Protein AF-A0A7C5U592-F1 (afdb_monomer_lite)

pLDDT: mean 90.45, std 8.36, range [52.03, 98.12]

Radius of gyration: 71.64 Å; chains: 1; bounding box: 137×53×194 Å

Secondary structure (DSSP, 8-state):
-HHHHHHHHHHHHHHHHHHHHHHHHHHHHHHHHHHHHHHHHHHHHHHHHHHHHHHHHHHHHHHHHHHHHHHHHHHHHHHHHHHHHHHHHHHHHHHHHHHHHHHHHHHHHTGGGGHHHHHHHHHHHHHHHHHHHHHHHHHHHHHHHHHHHHHHHHHHHHHHHHHHHHHHHHHHHHHHHHHHHHHHHHHHHHHHHHHHHHHHHHHHHHHHHHHHHHHHHHHHHHHHHHHHHHHHHHHHHHHHHHHHHHHHHHHHHHHHHHHHHHTT-----HHHHHHHHHHHHHHHHHHHHHHHHHHHTT-SS--S---GGGSTTHHHHTT----GGGHHHHHTTHHHHHHHHHHHHHHHHHHHTT-HHHHHHHHHHHHHHHHHHHHHHHHHHHHHHTT-

InterPro domains:
  IPR004089 Methyl-accepting chemotaxis protein (MCP) signalling domain [PF00015] (63-217)
  IPR004089 Methyl-accepting chemotaxis protein (MCP) signalling domain [PS50111] (1-216)
  IPR004089 Methyl-accepting chemotaxis protein (MCP) signalling domain [SM00283] (2-251)
  IPR004090 Chemotaxis methyl-accepting receptor [PR00260] (11-40)
  IPR004090 Chemotaxis methyl-accepting receptor [PR00260] (88-115)
  IPR004090 Chemotaxis methyl-accepting receptor [PR00260] (117-146)
  IPR025991 Chemoreceptor zinc-binding domain [PF13682] (284-347)

Sequence (388 aa):
MVETTSSSVQEVTATIEEIASATANITNTAQNVSAAVDTVTNDVKSSNDAIDTVKQSVKIALEESEVVVNYTNELKEKSAKIGDILKTITDIADQTNLLALNAAIEAARAGEAGRGFAVVADEIRKLAESTRISATQIGKILTELRDGVGSISERIEDFDKKIRGIEEAANGVSQKLQDILEEMAKLDSDASNLAAITQEQSASVEEISAAMSNISKQASEMGTVMEDSRRNSENIINEFKEITGILNEVAVLFKNLAKSISSEVSIYDAHEIEKIIDSAIAAHNSWVKAVEEAIAHKERVLRVVLDGAFCRFGSIYHFVRPPEHVAEKWKSLDEPHMNIHKLGRQINELLKEGNFERASQVLNEVRKLRDELVQRMMEIKNEVAKTK

Foldseek 3Di:
DLVVLLVVLVVVLVVLVVLLVVLVVLLVVLVVLLVVLVVLLVVLVVVLVVLVVLLVVLVVLVVVLVVLVVVLVVLLVVLVVVLVVLVVQLVVLVVQLVVLVVQLVVLVVVPPVSPVSNVVSVVSNVVSVVSNVVSVVVVVVSVVSNVVSVVSVVVSVVVNVVSVVSVVVSVVSNVVSVVSNVVSVVSNVVSVVSNVVSVVSNVVSVVVSVVSVVSNVVSVVVVVVVVVVVVVVVVVVVVVVVVVVVVVVVLVVLVVVLVVVLVPDQPDALVNLLVLLVVVLVQLVVQLVQLVVCLVVLPLARPDDLALCPRPNNSCLVSHDAPPVCRVLSVVLPPLSRVLSVLVVVLNNCSNVSNSVVSVVSSVVSVVSSVVSSVSSVVSSVVSVVVD

Organism: NCBI:txid2424

Structure (mmCIF, N/CA/C/O backbone):
data_AF-A0A7C5U592-F1
#
_entry.id   AF-A0A7C5U592-F1
#
loop_
_atom_site.group_PDB
_atom_site.id
_atom_site.type_symbol
_atom_site.label_atom_id
_atom_site.label_alt_id
_atom_site.label_comp_id
_atom_site.label_asym_id
_atom_site.label_entity_id
_atom_site.label_seq_id
_atom_site.pdbx_PDB_ins_code
_atom_site.Cartn_x
_atom_site.Cartn_y
_atom_site.Cartn_z
_atom_site.occupancy
_atom_site.B_iso_or_equiv
_atom_site.auth_seq_id
_atom_site.auth_comp_id
_atom_site.auth_asym_id
_atom_site.auth_atom_id
_atom_site.pdbx_PDB_model_num
ATOM 1 N N . MET A 1 1 ? -22.055 -14.631 47.195 1.00 71.38 1 MET A N 1
ATOM 2 C CA . MET A 1 1 ? -22.384 -13.424 46.401 1.00 71.38 1 MET A CA 1
ATOM 3 C C . MET A 1 1 ? -21.240 -12.426 46.421 1.00 71.38 1 MET A C 1
ATOM 5 O O . MET A 1 1 ? -20.655 -12.258 45.369 1.00 71.38 1 MET A O 1
ATOM 9 N N . VAL A 1 2 ? -20.857 -11.841 47.566 1.00 81.12 2 VAL A N 1
ATOM 10 C CA . VAL A 1 2 ? -19.753 -10.851 47.623 1.00 81.12 2 VAL A CA 1
ATOM 11 C C . VAL A 1 2 ? -18.421 -11.404 47.092 1.00 81.12 2 VAL A C 1
ATOM 13 O O . VAL A 1 2 ? -17.795 -10.760 46.258 1.00 81.12 2 VAL A O 1
ATOM 16 N N . GLU A 1 3 ? -18.025 -12.621 47.482 1.00 79.06 3 GLU A N 1
ATOM 17 C CA . GLU A 1 3 ? -16.818 -13.275 46.938 1.00 79.06 3 GLU A CA 1
ATOM 18 C C . GLU A 1 3 ? -16.887 -13.470 45.416 1.00 79.06 3 GLU A C 1
ATOM 20 O O . GLU A 1 3 ? -15.937 -13.157 44.709 1.00 79.06 3 GLU A O 1
ATOM 25 N N . THR A 1 4 ? -18.038 -13.916 44.905 1.00 84.81 4 THR A N 1
ATOM 26 C CA . THR A 1 4 ? -18.286 -14.105 43.467 1.00 84.81 4 THR A CA 1
ATOM 27 C C . THR A 1 4 ? -18.228 -12.785 42.692 1.00 84.81 4 THR A C 1
ATOM 29 O O . THR A 1 4 ? -17.716 -12.736 41.576 1.00 84.81 4 THR A O 1
ATOM 32 N N . THR A 1 5 ? -18.737 -11.696 43.272 1.00 86.56 5 THR A N 1
ATOM 33 C CA . THR A 1 5 ? -18.635 -10.357 42.679 1.00 86.56 5 THR A CA 1
ATOM 34 C C . THR A 1 5 ? -17.185 -9.881 42.664 1.00 86.56 5 THR A C 1
ATOM 36 O O . THR A 1 5 ? -16.733 -9.381 41.642 1.00 86.56 5 THR A O 1
ATOM 39 N N . SER A 1 6 ? -16.438 -10.091 43.752 1.00 86.62 6 SER A N 1
ATOM 40 C CA . SER A 1 6 ? -15.018 -9.725 43.839 1.00 86.62 6 SER A CA 1
ATOM 41 C C . SER A 1 6 ? -14.171 -10.445 42.783 1.00 86.62 6 SER A C 1
ATOM 43 O O . SER A 1 6 ? -13.414 -9.801 42.059 1.00 86.62 6 SER A O 1
ATOM 45 N N . SER A 1 7 ? -14.356 -11.761 42.619 1.00 89.12 7 SER A N 1
ATOM 46 C CA . SER A 1 7 ? -13.640 -12.524 41.590 1.00 89.12 7 SER A CA 1
ATOM 47 C C . SER A 1 7 ? -14.000 -12.065 40.175 1.00 89.12 7 SER A C 1
ATOM 49 O O . SER A 1 7 ? -13.116 -11.928 39.336 1.00 89.12 7 SER A O 1
ATOM 51 N N . SER A 1 8 ? -15.280 -11.762 39.923 1.00 92.00 8 SER A N 1
ATOM 52 C CA . SER A 1 8 ? -15.733 -11.255 38.618 1.00 92.00 8 SER A CA 1
ATOM 53 C C . SER A 1 8 ? -15.123 -9.885 38.301 1.00 92.00 8 SER A C 1
ATOM 55 O O . SER A 1 8 ? -14.723 -9.631 37.171 1.00 92.00 8 SER A O 1
ATOM 57 N N . VAL A 1 9 ? -15.006 -9.000 39.298 1.00 92.25 9 VAL A N 1
ATOM 58 C CA . VAL A 1 9 ? -14.354 -7.690 39.132 1.00 92.25 9 VAL A CA 1
ATOM 59 C C . VAL A 1 9 ? -12.870 -7.850 38.809 1.00 92.25 9 VAL A C 1
ATOM 61 O O . VAL A 1 9 ? -12.365 -7.143 37.939 1.00 92.25 9 VAL A O 1
ATOM 64 N N . GLN A 1 10 ? -12.170 -8.773 39.473 1.00 90.19 10 GLN A N 1
ATOM 65 C CA . GLN A 1 10 ? -10.759 -9.051 39.186 1.00 90.19 10 GLN A CA 1
ATOM 66 C C . GLN A 1 10 ? -10.560 -9.568 37.757 1.00 90.19 10 GLN A C 1
ATOM 68 O O . GLN A 1 10 ? -9.673 -9.083 37.058 1.00 90.19 10 GLN A O 1
ATOM 73 N N . GLU A 1 11 ? -11.408 -10.497 37.311 1.00 93.75 11 GLU A N 1
ATOM 74 C CA . GLU A 1 11 ? -11.377 -11.028 35.944 1.00 93.75 11 GLU A CA 1
ATOM 75 C C . GLU A 1 11 ? -11.609 -9.921 34.911 1.00 93.75 11 GLU A C 1
ATOM 77 O O . GLU A 1 11 ? -10.802 -9.744 34.000 1.00 93.75 11 GLU A O 1
ATOM 82 N N . VAL A 1 12 ? -12.649 -9.102 35.096 1.00 94.06 12 VAL A N 1
ATOM 83 C CA . VAL A 1 12 ? -12.923 -7.984 34.186 1.00 94.06 12 VAL A CA 1
ATOM 84 C C . VAL A 1 12 ? -11.777 -6.966 34.205 1.00 94.06 12 VAL A C 1
ATOM 86 O O . VAL A 1 12 ? -11.364 -6.506 33.147 1.00 94.06 12 VAL A O 1
ATOM 89 N N . THR A 1 13 ? -11.191 -6.663 35.365 1.00 92.69 13 THR A N 1
ATOM 90 C CA . THR A 1 13 ? -10.034 -5.751 35.459 1.00 92.69 13 THR A CA 1
ATOM 91 C C . THR A 1 13 ? -8.837 -6.264 34.658 1.00 92.69 13 THR A C 1
ATOM 93 O O . THR A 1 13 ? -8.239 -5.495 33.910 1.00 92.69 13 THR A O 1
ATOM 96 N N . ALA A 1 14 ? -8.536 -7.563 34.732 1.00 94.00 14 ALA A N 1
ATOM 97 C CA . ALA A 1 14 ? -7.474 -8.164 33.926 1.00 94.00 14 ALA A CA 1
ATOM 98 C C . ALA A 1 14 ? -7.761 -8.030 32.419 1.00 94.00 14 ALA A C 1
ATOM 100 O O . ALA A 1 14 ? -6.886 -7.624 31.656 1.00 94.00 14 ALA A O 1
ATOM 101 N N . THR A 1 15 ? -9.006 -8.270 31.986 1.00 95.56 15 THR A N 1
ATOM 102 C CA . THR A 1 15 ? -9.377 -8.074 30.571 1.00 95.56 15 THR A CA 1
ATOM 103 C C . THR A 1 15 ? -9.259 -6.613 30.123 1.00 95.56 15 THR A C 1
ATOM 105 O O . THR A 1 15 ? -8.871 -6.351 28.989 1.00 95.56 15 THR A O 1
ATOM 108 N N . ILE A 1 16 ? -9.535 -5.642 31.002 1.00 95.44 16 ILE A N 1
ATOM 109 C CA . ILE A 1 16 ? -9.365 -4.209 30.709 1.00 95.44 16 ILE A CA 1
ATOM 110 C C . ILE A 1 16 ? -7.887 -3.878 30.476 1.00 95.44 16 ILE A C 1
ATOM 112 O O . ILE A 1 16 ? -7.574 -3.155 29.531 1.00 95.44 16 ILE A O 1
ATOM 116 N N . GLU A 1 17 ? -6.976 -4.414 31.293 1.00 93.50 17 GLU A N 1
ATOM 117 C CA . GLU A 1 17 ? -5.528 -4.226 31.117 1.00 93.50 17 GLU A CA 1
ATOM 118 C C . GLU A 1 17 ? -5.031 -4.820 29.790 1.00 93.50 17 GLU A C 1
ATOM 120 O O . GLU A 1 17 ? -4.256 -4.181 29.069 1.00 93.50 17 GLU A O 1
ATOM 125 N N . GLU A 1 18 ? -5.521 -6.007 29.419 1.00 96.12 18 GLU A N 1
ATOM 126 C CA . GLU A 1 18 ? -5.221 -6.630 28.125 1.00 96.12 18 GLU A CA 1
ATOM 127 C C . GLU A 1 18 ? -5.730 -5.778 26.954 1.00 96.12 18 GLU A C 1
ATOM 129 O O . GLU A 1 18 ? -4.988 -5.534 25.996 1.00 96.12 18 GLU A O 1
ATOM 134 N N . ILE A 1 19 ? -6.962 -5.261 27.042 1.00 95.44 19 ILE A N 1
ATOM 135 C CA . ILE A 1 19 ? -7.540 -4.378 26.019 1.00 95.44 19 ILE A CA 1
ATOM 136 C C . ILE A 1 19 ? -6.747 -3.070 25.924 1.00 95.44 19 ILE A C 1
ATOM 138 O O . ILE A 1 19 ? -6.467 -2.616 24.813 1.00 95.44 19 ILE A O 1
ATOM 142 N N . ALA A 1 20 ? -6.340 -2.477 27.049 1.00 94.00 20 ALA A N 1
ATOM 143 C CA . ALA A 1 20 ? -5.515 -1.269 27.072 1.00 94.00 20 ALA A CA 1
ATOM 144 C C . ALA A 1 20 ? -4.175 -1.496 26.353 1.00 94.00 20 ALA A C 1
ATOM 146 O O . ALA A 1 20 ? -3.775 -0.705 25.495 1.00 94.00 20 ALA A O 1
ATOM 147 N N . SER A 1 21 ? -3.510 -2.619 26.646 1.00 95.12 21 SER A N 1
ATOM 148 C CA . SER A 1 21 ? -2.256 -3.003 25.991 1.00 95.12 21 SER A CA 1
ATOM 149 C C . SER A 1 21 ? -2.440 -3.223 24.485 1.00 95.12 21 SER A C 1
ATOM 151 O O . SER A 1 21 ? -1.675 -2.689 23.677 1.00 95.12 21 SER A O 1
ATOM 153 N N . ALA A 1 22 ? -3.493 -3.944 24.086 1.00 95.38 22 ALA A N 1
ATOM 154 C CA . ALA A 1 22 ? -3.836 -4.147 22.681 1.00 95.38 22 ALA A CA 1
ATOM 155 C C . ALA A 1 22 ? -4.091 -2.811 21.960 1.00 95.38 22 ALA A C 1
ATOM 157 O O . ALA A 1 22 ? -3.585 -2.597 20.861 1.00 95.38 22 ALA A O 1
ATOM 158 N N . THR A 1 23 ? -4.796 -1.881 22.604 1.00 95.06 23 THR A N 1
ATOM 159 C CA . THR A 1 23 ? -5.119 -0.556 22.050 1.00 95.06 23 THR A CA 1
ATOM 160 C C . THR A 1 23 ? -3.862 0.294 21.835 1.00 95.06 23 THR A C 1
ATOM 162 O O . THR A 1 23 ? -3.704 0.926 20.784 1.00 95.06 23 THR A O 1
ATOM 165 N N . ALA A 1 24 ? -2.911 0.249 22.774 1.00 92.69 24 ALA A N 1
ATOM 166 C CA . ALA A 1 24 ? -1.611 0.901 22.619 1.00 92.69 24 ALA A CA 1
ATOM 167 C C . ALA A 1 24 ? -0.800 0.305 21.452 1.00 92.69 24 ALA A C 1
ATOM 169 O O . ALA A 1 24 ? -0.218 1.042 20.652 1.00 92.69 24 ALA A O 1
ATOM 170 N N . ASN A 1 25 ? -0.810 -1.024 21.301 1.00 95.50 25 ASN A N 1
ATOM 171 C CA . ASN A 1 25 ? -0.137 -1.703 20.191 1.00 95.50 25 ASN A CA 1
ATOM 172 C C . ASN A 1 25 ? -0.750 -1.345 18.829 1.00 95.50 25 ASN A C 1
ATOM 174 O O . ASN A 1 25 ? -0.012 -1.105 17.869 1.00 95.50 25 ASN A O 1
ATOM 178 N N . ILE A 1 26 ? -2.082 -1.265 18.739 1.00 95.62 26 ILE A N 1
ATOM 179 C CA . ILE A 1 26 ? -2.779 -0.847 17.514 1.00 95.62 26 ILE A CA 1
ATOM 180 C C . ILE A 1 26 ? -2.412 0.600 17.165 1.00 95.62 26 ILE A C 1
ATOM 182 O O . ILE A 1 26 ? -2.097 0.880 16.012 1.00 95.62 26 ILE A O 1
ATOM 186 N N . THR A 1 27 ? -2.358 1.497 18.152 1.00 93.75 27 THR A N 1
ATOM 187 C CA . THR A 1 27 ? -1.966 2.903 17.940 1.00 93.75 27 THR A CA 1
ATOM 188 C C . THR A 1 27 ? -0.545 3.023 17.385 1.00 93.75 27 THR A C 1
ATOM 190 O O . THR A 1 27 ? -0.330 3.699 16.379 1.00 93.75 27 THR A O 1
ATOM 193 N N . ASN A 1 28 ? 0.421 2.311 17.975 1.00 94.38 28 ASN A N 1
ATOM 194 C CA . ASN A 1 28 ? 1.793 2.268 17.454 1.00 94.38 28 ASN A CA 1
ATOM 195 C C . ASN A 1 28 ? 1.846 1.688 16.032 1.00 94.38 28 ASN A C 1
ATOM 197 O O . ASN A 1 28 ? 2.595 2.165 15.183 1.00 94.38 28 ASN A O 1
ATOM 201 N N . THR A 1 29 ? 1.035 0.666 15.754 1.00 95.50 29 THR A N 1
ATOM 202 C CA . THR A 1 29 ? 0.954 0.062 14.418 1.00 95.50 29 THR A CA 1
ATOM 203 C C . THR A 1 29 ? 0.408 1.058 13.397 1.00 95.50 29 THR A C 1
ATOM 205 O O . THR A 1 29 ? 0.996 1.198 12.330 1.00 95.50 29 THR A O 1
ATOM 208 N N . ALA A 1 30 ? -0.652 1.798 13.730 1.00 95.12 30 ALA A N 1
ATOM 209 C CA . ALA A 1 30 ? -1.216 2.834 12.866 1.00 95.12 30 ALA A CA 1
ATOM 210 C C . ALA A 1 30 ? -0.186 3.931 12.538 1.00 95.12 30 ALA A C 1
ATOM 212 O O . ALA A 1 30 ? -0.043 4.322 11.381 1.00 95.12 30 ALA A O 1
ATOM 213 N N . GLN A 1 31 ? 0.595 4.369 13.532 1.00 94.25 31 GLN A N 1
ATOM 214 C CA . GLN A 1 31 ? 1.676 5.342 13.330 1.00 94.25 31 GLN A CA 1
ATOM 215 C C . GLN A 1 31 ? 2.779 4.807 12.408 1.00 94.25 31 GLN A C 1
ATOM 217 O O . GLN A 1 31 ? 3.225 5.511 11.504 1.00 94.25 31 GLN A O 1
ATOM 222 N N . ASN A 1 32 ? 3.188 3.549 12.596 1.00 96.38 32 ASN A N 1
ATOM 223 C CA . ASN A 1 32 ? 4.178 2.909 11.730 1.00 96.38 32 ASN A CA 1
ATOM 224 C C . ASN A 1 32 ? 3.672 2.763 10.288 1.00 96.38 32 ASN A C 1
ATOM 226 O O . ASN A 1 32 ? 4.449 2.942 9.353 1.00 96.38 32 ASN A O 1
ATOM 230 N N . VAL A 1 33 ? 2.382 2.461 10.101 1.00 96.75 33 VAL A N 1
ATOM 231 C CA . VAL A 1 33 ? 1.756 2.404 8.772 1.00 96.75 33 VAL A CA 1
ATOM 232 C C . VAL A 1 33 ? 1.792 3.776 8.104 1.00 96.75 33 VAL A C 1
ATOM 234 O O . VAL A 1 33 ? 2.239 3.859 6.966 1.00 96.75 33 VAL A O 1
ATOM 237 N N . SER A 1 34 ? 1.414 4.848 8.804 1.00 95.44 34 SER A N 1
ATOM 238 C CA . SER A 1 34 ? 1.455 6.209 8.245 1.00 95.44 34 SER A CA 1
ATOM 239 C C . SER A 1 34 ? 2.883 6.623 7.842 1.00 95.44 34 SER A C 1
ATOM 241 O O . SER A 1 34 ? 3.112 7.060 6.717 1.00 95.44 34 SER A O 1
ATOM 243 N N . ALA A 1 35 ? 3.890 6.338 8.677 1.00 96.25 35 ALA A N 1
ATOM 244 C CA . ALA A 1 35 ? 5.292 6.591 8.322 1.00 96.25 35 ALA A CA 1
ATOM 245 C C . ALA A 1 35 ? 5.778 5.764 7.109 1.00 96.25 35 ALA A C 1
ATOM 247 O O . ALA A 1 35 ? 6.585 6.231 6.296 1.00 96.25 35 ALA A O 1
ATOM 248 N N . ALA A 1 36 ? 5.299 4.523 6.971 1.00 97.38 36 ALA A N 1
ATOM 249 C CA . ALA A 1 36 ? 5.596 3.690 5.809 1.00 97.38 36 ALA A CA 1
ATOM 250 C C . ALA A 1 36 ? 4.932 4.241 4.537 1.00 97.38 36 ALA A C 1
ATOM 252 O O . ALA A 1 36 ? 5.574 4.268 3.487 1.00 97.38 36 ALA A O 1
ATOM 253 N N . VAL A 1 37 ? 3.693 4.733 4.636 1.00 98.00 37 VAL A N 1
ATOM 254 C CA . VAL A 1 37 ? 2.983 5.396 3.533 1.00 98.00 37 VAL A CA 1
ATOM 255 C C . VAL A 1 37 ? 3.751 6.627 3.045 1.00 98.00 37 VAL A C 1
ATOM 257 O O . VAL A 1 37 ? 3.965 6.768 1.838 1.00 98.00 37 VAL A O 1
ATOM 260 N N . ASP A 1 38 ? 4.246 7.470 3.952 1.00 96.56 38 ASP A N 1
ATOM 261 C CA . ASP A 1 38 ? 5.074 8.630 3.595 1.00 96.56 38 ASP A CA 1
ATOM 262 C C . ASP A 1 38 ? 6.351 8.220 2.849 1.00 96.56 38 ASP A C 1
ATOM 264 O O . ASP A 1 38 ? 6.747 8.845 1.860 1.00 96.56 38 ASP A O 1
ATOM 268 N N . THR A 1 39 ? 6.999 7.144 3.302 1.00 98.12 39 THR A N 1
ATOM 269 C CA . THR A 1 39 ? 8.214 6.616 2.665 1.00 98.12 39 THR A CA 1
ATOM 270 C C . THR A 1 39 ? 7.917 6.143 1.242 1.00 98.12 39 THR A C 1
ATOM 272 O O . THR A 1 39 ? 8.561 6.599 0.298 1.00 98.12 39 THR A O 1
ATOM 275 N N . VAL A 1 40 ? 6.888 5.308 1.066 1.00 98.12 40 VAL A N 1
ATOM 276 C CA . VAL A 1 40 ? 6.490 4.794 -0.255 1.00 98.12 40 VAL A CA 1
ATOM 277 C C . VAL A 1 40 ? 6.061 5.930 -1.184 1.00 98.12 40 VAL A C 1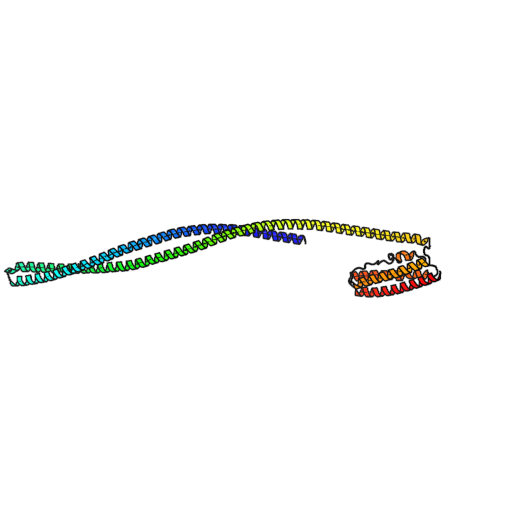
ATOM 279 O O . VAL A 1 40 ? 6.419 5.933 -2.359 1.00 98.12 40 VAL A O 1
ATOM 282 N N . THR A 1 41 ? 5.349 6.933 -0.672 1.00 97.88 41 THR A N 1
ATOM 283 C CA . THR A 1 41 ? 4.930 8.103 -1.460 1.00 97.88 41 THR A CA 1
ATOM 284 C C . THR A 1 41 ? 6.136 8.876 -2.004 1.00 97.88 41 THR A C 1
ATOM 286 O O . THR A 1 41 ? 6.154 9.270 -3.175 1.00 97.88 41 THR A O 1
ATOM 289 N N . ASN A 1 42 ? 7.180 9.051 -1.189 1.00 97.50 42 ASN A N 1
ATOM 290 C CA . ASN A 1 42 ? 8.429 9.675 -1.627 1.00 97.50 42 ASN A CA 1
ATOM 291 C C . ASN A 1 42 ? 9.189 8.812 -2.647 1.00 97.50 42 ASN A C 1
ATOM 293 O O . ASN A 1 42 ? 9.684 9.346 -3.645 1.00 97.50 42 ASN A O 1
ATOM 297 N N . ASP A 1 43 ? 9.233 7.494 -2.451 1.00 98.06 43 ASP A N 1
ATOM 298 C CA . ASP A 1 43 ? 9.868 6.562 -3.392 1.00 98.06 43 ASP A CA 1
ATOM 299 C C . ASP A 1 43 ? 9.160 6.556 -4.753 1.00 98.06 43 ASP A C 1
ATOM 301 O O . ASP A 1 43 ? 9.810 6.564 -5.805 1.00 98.06 43 ASP A O 1
ATOM 305 N N . VAL A 1 44 ? 7.825 6.611 -4.759 1.00 98.12 44 VAL A N 1
ATOM 306 C CA . VAL A 1 44 ? 7.035 6.726 -5.991 1.00 98.12 44 VAL A CA 1
ATOM 307 C C . VAL A 1 44 ? 7.322 8.047 -6.700 1.00 98.12 44 VAL A C 1
ATOM 309 O O . VAL A 1 44 ? 7.503 8.058 -7.919 1.00 98.12 44 VAL A O 1
ATOM 312 N N . LYS A 1 45 ? 7.432 9.157 -5.962 1.00 96.06 45 LYS A N 1
ATOM 313 C CA . LYS A 1 45 ? 7.815 10.449 -6.544 1.00 96.06 45 LYS A CA 1
ATOM 314 C C . LYS A 1 45 ? 9.189 10.376 -7.214 1.00 96.06 45 LYS A C 1
ATOM 316 O O . LYS A 1 45 ? 9.309 10.742 -8.379 1.00 96.06 45 LYS A O 1
ATOM 321 N N . SER A 1 46 ? 10.194 9.834 -6.523 1.00 97.50 46 SER A N 1
ATOM 322 C CA . SER A 1 46 ? 11.528 9.657 -7.111 1.00 97.50 46 SER A CA 1
ATOM 323 C C . SER A 1 46 ? 11.512 8.714 -8.318 1.00 97.50 46 SER A C 1
ATOM 325 O O . SER A 1 46 ? 12.290 8.895 -9.254 1.00 97.50 46 SER A O 1
ATOM 327 N N . SER A 1 47 ? 10.645 7.700 -8.303 1.00 97.94 47 SER A N 1
ATOM 328 C CA . SER A 1 47 ? 10.484 6.773 -9.424 1.00 97.94 47 SER A CA 1
ATOM 329 C C . SER A 1 47 ? 9.857 7.461 -10.637 1.00 97.94 47 SER A C 1
ATOM 331 O O . SER A 1 47 ? 10.291 7.220 -11.761 1.00 97.94 47 SER A O 1
ATOM 333 N N . ASN A 1 48 ? 8.888 8.356 -10.427 1.00 96.75 48 ASN A N 1
ATOM 334 C CA . ASN A 1 48 ? 8.315 9.171 -11.498 1.00 96.75 48 ASN A CA 1
ATOM 335 C C . ASN A 1 48 ? 9.360 10.106 -12.123 1.00 96.75 48 ASN A C 1
ATOM 337 O O . ASN A 1 48 ? 9.476 10.123 -13.346 1.00 96.75 48 ASN A O 1
ATOM 341 N N . ASP A 1 49 ? 10.189 10.780 -11.319 1.00 97.06 49 ASP A N 1
ATOM 342 C CA . ASP A 1 49 ? 11.278 11.631 -11.831 1.00 97.06 49 ASP A CA 1
ATOM 343 C C . ASP A 1 49 ? 12.272 10.824 -12.700 1.00 97.06 49 ASP A C 1
ATOM 345 O O . ASP A 1 49 ? 12.730 11.269 -13.762 1.00 97.06 49 ASP A O 1
ATOM 349 N N . ALA A 1 50 ? 12.585 9.591 -12.283 1.00 97.75 50 ALA A N 1
ATOM 350 C CA . ALA A 1 50 ? 13.429 8.682 -13.056 1.00 97.75 50 ALA A CA 1
ATOM 351 C C . ALA A 1 50 ? 12.759 8.249 -14.374 1.00 97.75 50 ALA A C 1
ATOM 353 O O . ALA A 1 50 ? 13.416 8.208 -15.417 1.00 97.75 50 ALA A O 1
ATOM 354 N N . ILE A 1 51 ? 11.455 7.965 -14.357 1.00 97.88 51 ILE A N 1
ATOM 355 C CA . ILE A 1 51 ? 10.693 7.608 -15.561 1.00 97.88 51 ILE A CA 1
ATOM 356 C C . ILE A 1 51 ? 10.588 8.786 -16.534 1.00 97.88 51 ILE A C 1
ATOM 358 O O . ILE A 1 51 ? 10.732 8.584 -17.741 1.00 97.88 51 ILE A O 1
ATOM 362 N N . ASP A 1 52 ? 10.420 10.011 -16.047 1.00 96.56 52 ASP A N 1
ATOM 363 C CA . ASP A 1 52 ? 10.423 11.203 -16.898 1.00 96.56 52 ASP A CA 1
ATOM 364 C C . ASP A 1 52 ? 11.785 11.405 -17.576 1.00 96.56 52 ASP A C 1
ATOM 366 O O . ASP A 1 52 ? 11.853 11.702 -18.772 1.00 96.56 52 ASP A O 1
ATOM 370 N N . THR A 1 53 ? 12.877 11.114 -16.863 1.00 97.88 53 THR A N 1
ATOM 371 C CA . THR A 1 53 ? 14.232 11.096 -17.442 1.00 97.88 53 THR A CA 1
ATOM 372 C C . THR A 1 53 ? 14.365 10.040 -18.550 1.00 97.88 53 THR A C 1
ATOM 374 O O . THR A 1 53 ? 14.966 10.299 -19.600 1.00 97.88 53 THR A O 1
ATOM 377 N N . VAL A 1 54 ? 13.773 8.854 -18.364 1.00 97.88 54 VAL A N 1
ATOM 378 C CA . VAL A 1 54 ? 13.730 7.805 -19.399 1.00 97.88 54 VAL A CA 1
ATOM 379 C C . VAL A 1 54 ? 12.933 8.273 -20.616 1.00 97.88 54 VAL A C 1
ATOM 381 O O . VAL A 1 54 ? 13.423 8.148 -21.737 1.00 97.88 54 VAL A O 1
ATOM 384 N N . LYS A 1 55 ? 11.750 8.867 -20.423 1.00 96.31 55 LYS A N 1
ATOM 385 C CA . LYS A 1 55 ? 10.923 9.401 -21.521 1.00 96.31 55 LYS A CA 1
ATOM 386 C C . LYS A 1 55 ? 11.653 10.489 -22.306 1.00 96.31 55 LYS A C 1
ATOM 388 O O . LYS A 1 55 ? 11.607 10.500 -23.535 1.00 96.31 55 LYS A O 1
ATOM 393 N N . GLN A 1 56 ? 12.381 11.368 -21.619 1.00 97.56 56 GLN A N 1
ATOM 394 C CA . GLN A 1 56 ? 13.214 12.372 -22.278 1.00 97.56 56 GLN A CA 1
ATOM 395 C C . GLN A 1 56 ? 14.343 11.730 -23.097 1.00 97.56 56 GLN A C 1
ATOM 397 O O . GLN A 1 56 ? 14.587 12.141 -24.229 1.00 97.56 56 GLN A O 1
ATOM 402 N N . SER A 1 57 ? 14.996 10.699 -22.559 1.00 97.62 57 SER A N 1
ATOM 403 C CA . SER A 1 57 ? 16.062 9.971 -23.263 1.00 97.62 57 SER A CA 1
ATOM 404 C C . SER A 1 57 ? 15.537 9.247 -24.507 1.00 97.62 57 SER A C 1
ATOM 406 O O . SER A 1 57 ? 16.171 9.283 -25.557 1.00 97.62 57 SER A O 1
ATOM 408 N N . VAL A 1 58 ? 14.348 8.644 -24.413 1.00 97.81 58 VAL A N 1
ATOM 409 C CA . VAL A 1 58 ? 13.626 8.036 -25.544 1.00 97.81 58 VAL A CA 1
ATOM 410 C C . VAL A 1 58 ? 13.353 9.070 -26.633 1.00 97.81 58 VAL A C 1
ATOM 412 O O . VAL A 1 58 ? 13.630 8.813 -27.802 1.00 97.81 58 VAL A O 1
ATOM 415 N N . LYS A 1 59 ? 12.858 10.254 -26.257 1.00 96.75 59 LYS A N 1
ATOM 416 C CA . LYS A 1 59 ? 12.599 11.338 -27.209 1.00 96.75 59 LYS A CA 1
ATOM 417 C C . LYS A 1 59 ? 13.872 11.751 -27.953 1.00 96.75 59 LYS A C 1
ATOM 419 O O . LYS A 1 59 ? 13.850 11.825 -29.176 1.00 96.75 59 LYS A O 1
ATOM 424 N N . ILE A 1 60 ? 14.972 11.964 -27.228 1.00 97.69 60 ILE A N 1
ATOM 425 C CA . ILE A 1 60 ? 16.270 12.318 -27.825 1.00 97.69 60 ILE A CA 1
ATOM 426 C C . ILE A 1 60 ? 16.748 11.209 -28.773 1.00 97.69 60 ILE A C 1
ATOM 428 O O . ILE A 1 60 ? 17.164 11.497 -29.889 1.00 97.69 60 ILE A O 1
ATOM 432 N N . ALA A 1 61 ? 16.634 9.940 -28.372 1.00 97.44 61 ALA A N 1
ATOM 433 C CA . ALA A 1 61 ? 17.036 8.810 -29.207 1.00 97.44 61 ALA A CA 1
ATOM 434 C C . ALA A 1 61 ? 16.244 8.729 -30.526 1.00 97.44 61 ALA A C 1
ATOM 436 O O . ALA A 1 61 ? 16.820 8.412 -31.566 1.00 97.44 61 ALA A O 1
ATOM 437 N N . LEU A 1 62 ? 14.942 9.035 -30.503 1.00 95.69 62 LEU A N 1
ATOM 438 C CA . LEU A 1 62 ? 14.115 9.096 -31.715 1.00 95.69 62 LEU A CA 1
ATOM 439 C C . LEU A 1 62 ? 14.510 10.272 -32.622 1.00 95.69 62 LEU A C 1
ATOM 441 O O . LEU A 1 62 ? 14.585 10.100 -33.837 1.00 95.69 62 LEU A O 1
ATOM 445 N N . GLU A 1 63 ? 14.804 11.442 -32.047 1.00 96.31 63 GLU A N 1
ATOM 446 C CA . GLU A 1 63 ? 15.299 12.606 -32.799 1.00 96.31 63 GLU A CA 1
ATOM 447 C C . GLU A 1 63 ? 16.661 12.310 -33.458 1.00 96.31 63 GLU A C 1
ATOM 449 O O . GLU A 1 63 ? 16.872 12.618 -34.632 1.00 96.31 63 GLU A O 1
ATOM 454 N N . GLU A 1 64 ? 17.582 11.655 -32.743 1.00 96.00 64 GLU A N 1
ATOM 455 C CA . GLU A 1 64 ? 18.871 11.226 -33.300 1.00 96.00 64 GLU A CA 1
ATOM 456 C C . GLU A 1 64 ? 18.699 10.180 -34.407 1.00 96.00 64 GLU A C 1
ATOM 458 O O . GLU A 1 64 ? 19.362 10.262 -35.443 1.00 96.00 64 GLU A O 1
ATOM 463 N N . SER A 1 65 ? 17.780 9.230 -34.227 1.00 95.75 65 SER A N 1
ATOM 464 C CA . SER A 1 65 ? 17.448 8.228 -35.241 1.00 95.75 65 SER A CA 1
ATOM 465 C C . SER A 1 65 ? 16.992 8.875 -36.552 1.00 95.75 65 SER A C 1
ATOM 467 O O . SER A 1 65 ? 17.524 8.560 -37.621 1.00 95.75 65 SER A O 1
ATOM 469 N N . GLU A 1 66 ? 16.100 9.869 -36.477 1.00 95.50 66 GLU A N 1
ATOM 470 C CA . GLU A 1 66 ? 15.623 10.628 -37.640 1.00 95.50 66 GLU A CA 1
ATOM 471 C C . GLU A 1 66 ? 16.776 11.324 -38.385 1.00 95.50 66 GLU A C 1
ATOM 473 O O . GLU A 1 66 ? 16.844 11.308 -39.620 1.00 95.50 66 GLU A O 1
ATOM 478 N N . VAL A 1 67 ? 17.740 11.883 -37.648 1.00 96.62 67 VAL A N 1
ATOM 479 C CA . VAL A 1 67 ? 18.948 12.480 -38.235 1.00 96.62 67 VAL A CA 1
ATOM 480 C C . VAL A 1 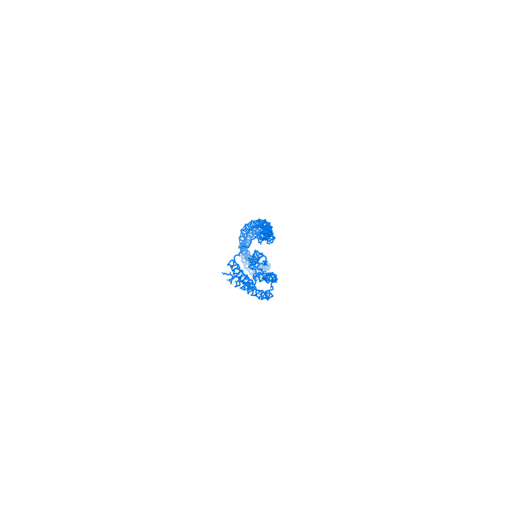67 ? 19.768 11.433 -38.997 1.00 96.62 67 VAL A C 1
ATOM 482 O O . VAL A 1 67 ? 20.203 11.696 -40.124 1.00 96.62 67 VAL A O 1
ATOM 485 N N . VAL A 1 68 ? 19.954 10.231 -38.442 1.00 95.69 68 VAL A N 1
ATOM 486 C CA . VAL A 1 68 ? 20.690 9.151 -39.123 1.00 95.69 68 VAL A CA 1
ATOM 487 C C . VAL A 1 68 ? 19.943 8.668 -40.371 1.00 95.69 68 VAL A C 1
ATOM 489 O O . VAL A 1 68 ? 20.581 8.444 -41.407 1.00 95.69 68 VAL A O 1
ATOM 492 N N . VAL A 1 69 ? 18.609 8.566 -40.331 1.00 95.56 69 VAL A N 1
ATOM 493 C CA . VAL A 1 69 ? 17.786 8.248 -41.515 1.00 95.56 69 VAL A CA 1
ATOM 494 C C . VAL A 1 69 ? 18.044 9.255 -42.636 1.00 95.56 69 VAL A C 1
ATOM 496 O O . VAL A 1 69 ? 18.291 8.859 -43.779 1.00 95.56 69 VAL A O 1
ATOM 499 N N . ASN A 1 70 ? 18.061 10.551 -42.317 1.00 95.94 70 ASN A N 1
ATOM 500 C CA . ASN A 1 70 ? 18.306 11.609 -43.298 1.00 95.94 70 ASN A CA 1
ATOM 501 C C . ASN A 1 70 ? 19.696 11.495 -43.944 1.00 95.94 70 ASN A C 1
ATOM 503 O O . ASN A 1 70 ? 19.801 11.515 -45.174 1.00 95.94 70 ASN A O 1
ATOM 507 N N . TYR A 1 71 ? 20.753 11.280 -43.153 1.00 95.44 71 TYR A N 1
ATOM 508 C CA . TYR A 1 71 ? 22.103 11.061 -43.692 1.00 95.44 71 TYR A CA 1
ATOM 509 C C . TYR A 1 71 ? 22.201 9.798 -44.553 1.00 95.44 71 TYR A C 1
ATOM 511 O O . TYR A 1 71 ? 22.867 9.793 -45.591 1.00 95.44 71 TYR A O 1
ATOM 519 N N . THR A 1 72 ? 21.519 8.727 -44.148 1.00 95.00 72 THR A N 1
ATOM 520 C CA . THR A 1 72 ? 21.498 7.454 -44.882 1.00 95.00 72 THR A CA 1
ATOM 521 C C . THR A 1 72 ? 20.815 7.625 -46.243 1.00 95.00 72 THR A C 1
ATOM 523 O O . THR A 1 72 ? 21.326 7.152 -47.263 1.00 95.00 72 THR A O 1
ATOM 526 N N . ASN A 1 73 ? 19.715 8.382 -46.291 1.00 94.19 73 ASN A N 1
ATOM 527 C CA . ASN A 1 73 ? 19.027 8.741 -47.533 1.00 94.19 73 ASN A CA 1
ATOM 528 C C . ASN A 1 73 ? 19.896 9.615 -48.450 1.00 94.19 73 ASN A C 1
ATOM 530 O O . ASN A 1 73 ? 19.983 9.346 -49.651 1.00 94.19 73 ASN A O 1
ATOM 534 N N . GLU A 1 74 ? 20.597 10.610 -47.900 1.00 95.88 74 GLU A N 1
ATOM 535 C CA . GLU A 1 74 ? 21.520 11.449 -48.673 1.00 95.88 74 GLU A CA 1
ATOM 536 C C . GLU A 1 74 ? 22.674 10.620 -49.263 1.00 95.88 74 GLU A C 1
ATOM 538 O O . GLU A 1 74 ? 23.026 10.764 -50.440 1.00 95.88 74 GLU A O 1
ATOM 543 N N . LEU A 1 75 ? 23.249 9.704 -48.476 1.00 94.94 75 LEU A N 1
ATOM 544 C CA . LEU A 1 75 ? 24.317 8.818 -48.938 1.00 94.94 75 LEU A CA 1
ATOM 545 C C . LEU A 1 75 ? 23.825 7.870 -50.038 1.00 94.94 75 LEU A C 1
ATOM 547 O O . LEU A 1 75 ? 24.540 7.651 -51.022 1.00 94.94 75 LEU A O 1
ATOM 551 N N . LYS A 1 76 ? 22.595 7.358 -49.924 1.00 93.62 76 LYS A N 1
ATOM 552 C CA . LYS A 1 76 ? 21.946 6.553 -50.967 1.00 93.62 76 LYS A CA 1
ATOM 553 C C . LYS A 1 76 ? 21.820 7.333 -52.278 1.00 93.62 76 LYS A C 1
ATOM 555 O O . LYS A 1 76 ? 22.189 6.811 -53.331 1.00 93.62 76 LYS A O 1
ATOM 560 N N . GLU A 1 77 ? 21.374 8.588 -52.223 1.00 95.06 77 GLU A N 1
ATOM 561 C CA . GLU A 1 77 ? 21.243 9.453 -53.404 1.00 95.06 77 GLU A CA 1
ATOM 562 C C . GLU A 1 77 ? 22.606 9.775 -54.038 1.00 95.06 77 GLU A C 1
ATOM 564 O O . GLU A 1 77 ? 22.784 9.642 -55.253 1.00 95.06 77 GLU A O 1
ATOM 569 N N . LYS A 1 78 ? 23.609 10.141 -53.230 1.00 94.88 78 LYS A N 1
ATOM 570 C CA . LYS A 1 78 ? 24.977 10.393 -53.719 1.00 94.88 78 LYS A CA 1
ATOM 571 C C . LYS A 1 78 ? 25.577 9.149 -54.370 1.00 94.88 78 LYS A C 1
ATOM 573 O O . LYS A 1 78 ? 26.177 9.239 -55.440 1.00 94.88 78 LYS A O 1
ATOM 578 N N . SER A 1 79 ? 25.354 7.982 -53.774 1.00 94.56 79 SER A N 1
ATOM 579 C CA . SER A 1 79 ? 25.816 6.700 -54.313 1.00 94.56 79 SER A CA 1
ATOM 580 C C . SER A 1 79 ? 25.102 6.325 -55.611 1.00 94.56 79 SER A C 1
ATOM 582 O O . SER A 1 79 ? 25.701 5.694 -56.484 1.00 94.56 79 SER A O 1
ATOM 584 N N . ALA A 1 80 ? 23.833 6.711 -55.780 1.00 92.56 80 ALA A N 1
ATOM 585 C CA . ALA A 1 80 ? 23.125 6.587 -57.053 1.00 92.56 80 ALA A CA 1
ATOM 586 C C . ALA A 1 80 ? 23.827 7.410 -58.146 1.00 92.56 80 ALA A C 1
ATOM 588 O O . ALA A 1 80 ? 24.271 6.838 -59.142 1.00 92.56 80 ALA A O 1
ATOM 589 N N . LYS A 1 81 ? 24.061 8.703 -57.880 1.00 95.31 81 LYS A N 1
ATOM 590 C CA . LYS A 1 81 ? 24.722 9.639 -58.810 1.00 95.31 81 LYS A CA 1
ATOM 591 C C . LYS A 1 81 ? 26.138 9.204 -59.200 1.00 95.31 81 LYS A C 1
ATOM 593 O O . LYS A 1 81 ? 26.500 9.287 -60.370 1.00 95.31 81 LYS A O 1
ATOM 598 N N . ILE A 1 82 ? 26.940 8.703 -58.254 1.00 94.94 82 ILE A N 1
ATOM 599 C CA . ILE A 1 82 ? 28.283 8.167 -58.558 1.00 94.94 82 ILE A CA 1
ATOM 600 C C . ILE A 1 82 ? 28.185 6.964 -59.507 1.00 94.94 82 ILE A C 1
ATOM 602 O O . ILE A 1 82 ? 29.015 6.820 -60.403 1.00 94.94 82 ILE A O 1
ATOM 606 N N . GLY A 1 83 ? 27.157 6.126 -59.350 1.00 94.62 83 GLY A N 1
ATOM 607 C CA . GLY A 1 83 ? 26.909 4.999 -60.249 1.00 94.62 83 GLY A CA 1
ATOM 608 C C . GLY A 1 83 ? 26.640 5.442 -61.686 1.00 94.62 83 GLY A C 1
ATOM 609 O O . GLY A 1 83 ? 27.205 4.867 -62.616 1.00 94.62 83 GLY A O 1
ATOM 610 N N . ASP A 1 84 ? 25.851 6.502 -61.868 1.00 95.00 84 ASP A N 1
ATOM 611 C CA . ASP A 1 84 ? 25.566 7.074 -63.192 1.00 95.00 84 ASP A CA 1
ATOM 612 C C . ASP A 1 84 ? 26.829 7.667 -63.844 1.00 95.00 84 ASP A C 1
ATOM 614 O O . ASP A 1 84 ? 27.074 7.495 -65.044 1.00 95.00 84 ASP A O 1
ATOM 618 N N . ILE A 1 85 ? 27.687 8.309 -63.042 1.00 95.38 85 ILE A N 1
ATOM 619 C CA . ILE A 1 85 ? 28.988 8.823 -63.496 1.00 95.38 85 ILE A CA 1
ATOM 620 C C . ILE A 1 85 ? 29.909 7.670 -63.913 1.00 95.38 85 ILE A C 1
ATOM 622 O O . ILE A 1 85 ? 30.518 7.733 -64.979 1.00 95.38 85 ILE A O 1
ATOM 626 N N . LEU A 1 86 ? 29.995 6.596 -63.122 1.00 95.56 86 LEU A N 1
ATOM 627 C CA . LEU A 1 86 ? 30.818 5.425 -63.451 1.00 95.56 86 LEU A CA 1
ATOM 628 C C . LEU A 1 86 ? 30.371 4.738 -64.737 1.00 95.56 86 LEU A C 1
ATOM 630 O O . LEU A 1 86 ? 31.218 4.306 -65.521 1.00 95.56 86 LEU A O 1
ATOM 634 N N . LYS A 1 87 ? 29.058 4.670 -64.978 1.00 94.12 87 LYS A N 1
ATOM 635 C CA . LYS A 1 87 ? 28.516 4.178 -66.245 1.00 94.12 87 LYS A CA 1
ATOM 636 C C . LYS A 1 87 ? 29.015 5.031 -67.412 1.00 94.12 87 LYS A C 1
ATOM 638 O O . LYS A 1 87 ? 29.577 4.493 -68.357 1.00 94.12 87 LYS A O 1
ATOM 643 N N . THR A 1 88 ? 28.928 6.354 -67.282 1.00 96.56 88 THR A N 1
ATOM 644 C CA . THR A 1 88 ? 29.431 7.296 -68.294 1.00 96.56 88 THR A CA 1
ATOM 645 C C . THR A 1 88 ? 30.938 7.133 -68.538 1.00 96.56 88 THR A C 1
ATOM 647 O O . THR A 1 88 ? 31.381 7.122 -69.682 1.00 96.56 88 THR A O 1
ATOM 650 N N . ILE A 1 89 ? 31.742 6.965 -67.481 1.00 95.25 89 ILE A N 1
ATOM 651 C CA . ILE A 1 89 ? 33.193 6.726 -67.597 1.00 95.25 89 ILE A CA 1
ATOM 652 C C . ILE A 1 89 ? 33.478 5.413 -68.333 1.00 95.25 89 ILE A C 1
ATOM 654 O O . ILE A 1 89 ? 34.371 5.368 -69.176 1.00 95.25 89 ILE A O 1
ATOM 658 N N . THR A 1 90 ? 32.721 4.360 -68.024 1.00 94.69 90 THR A N 1
ATOM 659 C CA . THR A 1 90 ? 32.849 3.053 -68.683 1.00 94.69 90 THR A CA 1
ATOM 660 C C . THR A 1 90 ? 32.527 3.173 -70.172 1.00 94.69 90 THR A C 1
ATOM 662 O O . THR A 1 90 ? 33.326 2.737 -70.997 1.00 94.69 90 THR A O 1
ATOM 665 N N . ASP A 1 91 ? 31.438 3.868 -70.517 1.00 95.44 91 ASP A N 1
ATOM 666 C CA . ASP A 1 91 ? 31.045 4.125 -71.906 1.00 95.44 91 ASP A CA 1
ATOM 667 C C . ASP A 1 91 ? 32.127 4.927 -72.664 1.00 95.44 91 ASP A C 1
ATOM 669 O O . ASP A 1 91 ? 32.471 4.595 -73.800 1.00 95.44 91 ASP A O 1
ATOM 673 N N . ILE A 1 92 ? 32.722 5.951 -72.033 1.00 95.56 92 ILE A N 1
ATOM 674 C CA . ILE A 1 92 ? 33.830 6.736 -72.612 1.00 95.56 92 ILE A CA 1
ATOM 675 C C . ILE A 1 92 ? 35.080 5.868 -72.807 1.00 95.56 92 ILE A C 1
ATOM 677 O O . ILE A 1 92 ? 35.746 5.976 -73.840 1.00 95.56 92 ILE A O 1
ATOM 681 N N . ALA A 1 93 ? 35.419 5.017 -71.836 1.00 95.56 93 ALA A N 1
ATOM 682 C CA . ALA A 1 93 ? 36.563 4.115 -71.931 1.00 95.56 93 ALA A CA 1
ATOM 683 C C . ALA A 1 93 ? 36.380 3.113 -73.082 1.00 95.56 93 ALA A C 1
ATOM 685 O O . ALA A 1 93 ? 37.291 2.947 -73.894 1.00 95.56 93 ALA A O 1
ATOM 686 N N . ASP A 1 94 ? 35.191 2.525 -73.226 1.00 94.19 94 ASP A N 1
ATOM 687 C CA . ASP A 1 94 ? 34.872 1.611 -74.327 1.00 94.19 94 ASP A CA 1
ATOM 688 C C . ASP A 1 94 ? 34.926 2.318 -75.693 1.00 94.19 94 ASP A C 1
ATOM 690 O O . ASP A 1 94 ? 35.527 1.799 -76.640 1.00 94.19 94 ASP A O 1
ATOM 694 N N . GLN A 1 95 ? 34.391 3.541 -75.797 1.00 96.06 95 GLN A N 1
ATOM 695 C CA . GLN A 1 95 ? 34.502 4.361 -77.012 1.00 96.06 95 GLN A CA 1
ATOM 696 C C . GLN A 1 95 ? 35.957 4.712 -77.345 1.00 96.06 95 GLN A C 1
ATOM 698 O O . GLN A 1 95 ? 36.372 4.609 -78.500 1.00 96.06 95 GLN A O 1
ATOM 703 N N . THR A 1 96 ? 36.751 5.090 -76.342 1.00 96.06 96 THR A N 1
ATOM 704 C CA . THR A 1 96 ? 38.173 5.429 -76.513 1.00 96.06 96 THR A CA 1
ATOM 705 C C . THR A 1 96 ? 38.971 4.209 -76.963 1.00 96.06 96 THR A C 1
ATOM 707 O O . THR A 1 96 ? 39.800 4.315 -77.865 1.00 96.06 96 THR A O 1
ATOM 710 N N . ASN A 1 97 ? 38.683 3.035 -76.398 1.00 94.12 97 ASN A N 1
ATOM 711 C CA . ASN A 1 97 ? 39.289 1.769 -76.798 1.00 94.12 97 ASN A CA 1
ATOM 712 C C . ASN A 1 97 ? 38.963 1.423 -78.262 1.00 94.12 97 ASN A C 1
ATOM 714 O O . ASN A 1 97 ? 39.858 1.039 -79.017 1.00 94.12 97 ASN A O 1
ATOM 718 N N . LEU A 1 98 ? 37.711 1.620 -78.694 1.00 95.19 98 LEU A N 1
ATOM 719 C CA . LEU A 1 98 ? 37.301 1.430 -80.091 1.00 95.19 98 LEU A CA 1
ATOM 720 C C . LEU A 1 98 ? 37.976 2.429 -81.043 1.00 95.19 98 LEU A C 1
ATOM 722 O O . LEU A 1 98 ? 38.439 2.041 -82.117 1.00 95.19 98 LEU A O 1
ATOM 726 N N . LEU A 1 99 ? 38.078 3.703 -80.654 1.00 94.56 99 LEU A N 1
ATOM 727 C CA . LEU A 1 99 ? 38.779 4.728 -81.435 1.00 94.56 99 LEU A CA 1
ATOM 728 C C . LEU A 1 99 ? 40.273 4.411 -81.574 1.00 94.56 99 LEU A C 1
ATOM 730 O O . LEU A 1 99 ? 40.819 4.490 -82.674 1.00 94.56 99 LEU A O 1
ATOM 734 N N . ALA A 1 100 ? 40.920 4.007 -80.480 1.00 94.94 100 ALA A N 1
ATOM 735 C CA . ALA A 1 100 ? 42.323 3.611 -80.461 1.00 94.94 100 ALA A CA 1
ATOM 736 C C . ALA A 1 100 ? 42.580 2.369 -81.325 1.00 94.94 100 ALA A C 1
ATOM 738 O O . ALA A 1 100 ? 43.564 2.320 -82.060 1.00 94.94 100 ALA A O 1
ATOM 739 N N . LEU A 1 101 ? 41.666 1.395 -81.303 1.00 92.50 101 LEU A N 1
ATOM 740 C CA . LEU A 1 101 ? 41.724 0.223 -82.174 1.00 92.50 101 LEU A CA 1
ATOM 741 C C . LEU A 1 101 ? 41.648 0.618 -83.655 1.00 92.50 101 LEU A C 1
ATOM 743 O O . LEU A 1 101 ? 42.478 0.177 -84.449 1.00 92.50 101 LEU A O 1
ATOM 747 N N . ASN A 1 102 ? 40.702 1.486 -84.020 1.00 92.81 102 ASN A N 1
ATOM 748 C CA . ASN A 1 102 ? 40.578 1.986 -85.392 1.00 92.81 102 ASN A CA 1
ATOM 749 C C . ASN A 1 102 ? 41.837 2.751 -85.834 1.00 92.81 102 ASN A C 1
ATOM 751 O O . ASN A 1 102 ? 42.319 2.553 -86.948 1.00 92.81 102 ASN A O 1
ATOM 755 N N . ALA A 1 103 ? 42.417 3.568 -84.949 1.00 92.25 103 ALA A N 1
ATOM 756 C CA . ALA A 1 103 ? 43.667 4.278 -85.215 1.00 92.25 103 ALA A CA 1
ATOM 757 C C . ALA A 1 103 ? 44.862 3.323 -85.382 1.00 92.25 103 ALA A C 1
ATOM 759 O O . ALA A 1 103 ? 45.686 3.529 -86.271 1.00 92.25 103 ALA A O 1
ATOM 760 N N . ALA A 1 104 ? 44.947 2.257 -84.579 1.00 91.44 104 ALA A N 1
ATOM 761 C CA . ALA A 1 104 ? 45.986 1.236 -84.708 1.00 91.44 104 ALA A CA 1
ATOM 762 C C . ALA A 1 104 ? 45.881 0.477 -86.043 1.00 91.44 104 ALA A C 1
ATOM 764 O O . ALA A 1 104 ? 46.903 0.213 -86.680 1.00 91.44 104 ALA A O 1
ATOM 765 N N . ILE A 1 105 ? 44.656 0.177 -86.495 1.00 89.50 105 ILE A N 1
ATOM 766 C CA . ILE A 1 105 ? 44.393 -0.442 -87.805 1.00 89.50 105 ILE A CA 1
ATOM 767 C C . ILE A 1 105 ? 44.862 0.479 -88.939 1.00 89.50 105 ILE A C 1
ATOM 769 O O . ILE A 1 105 ? 45.582 0.032 -89.833 1.00 89.50 105 ILE A O 1
ATOM 773 N N . GLU A 1 106 ? 44.509 1.766 -88.897 1.00 92.19 106 GLU A N 1
ATOM 774 C CA . GLU A 1 106 ? 44.890 2.715 -89.951 1.00 92.19 106 GLU A CA 1
ATOM 775 C C . GLU A 1 106 ? 46.404 3.002 -89.947 1.00 92.19 106 GLU A C 1
ATOM 777 O O . GLU A 1 106 ? 47.034 3.082 -91.002 1.00 92.19 106 GLU A O 1
ATOM 782 N N . ALA A 1 107 ? 47.028 3.049 -88.766 1.00 91.06 107 ALA A N 1
ATOM 783 C CA . ALA A 1 107 ? 48.477 3.166 -88.624 1.00 91.06 107 ALA A CA 1
ATOM 784 C C . ALA A 1 107 ? 49.221 1.950 -89.205 1.00 91.06 107 ALA A C 1
ATOM 786 O O . ALA A 1 107 ? 50.237 2.119 -89.881 1.00 91.06 107 ALA A O 1
ATOM 787 N N . ALA A 1 108 ? 48.699 0.733 -89.008 1.00 88.38 108 ALA A N 1
ATOM 788 C CA . ALA A 1 108 ? 49.234 -0.471 -89.647 1.00 88.38 108 ALA A CA 1
ATOM 789 C C . ALA A 1 108 ? 49.078 -0.424 -91.178 1.00 88.38 108 ALA A C 1
ATOM 791 O O . ALA A 1 108 ? 49.969 -0.858 -91.911 1.00 88.38 108 ALA A O 1
ATOM 792 N N . ARG A 1 109 ? 47.976 0.155 -91.670 1.00 89.44 109 ARG A N 1
ATOM 793 C CA . ARG A 1 109 ? 47.685 0.320 -93.101 1.00 89.44 109 ARG A CA 1
ATOM 794 C C . ARG A 1 109 ? 48.639 1.292 -93.803 1.00 89.44 109 ARG A C 1
ATOM 796 O O . ARG A 1 109 ? 48.972 1.075 -94.965 1.00 89.44 109 ARG A O 1
ATOM 803 N N . ALA A 1 110 ? 49.118 2.316 -93.096 1.00 89.69 110 ALA A N 1
ATOM 804 C CA . ALA A 1 110 ? 50.112 3.277 -93.586 1.00 89.69 110 ALA A CA 1
ATOM 805 C C . ALA A 1 110 ? 51.562 2.733 -93.613 1.00 89.69 110 ALA A C 1
ATOM 807 O O . ALA A 1 110 ? 52.478 3.437 -94.051 1.00 89.69 110 ALA A O 1
ATOM 808 N N . GLY A 1 111 ? 51.797 1.494 -93.162 1.00 86.62 111 GLY A N 1
ATOM 809 C CA . GLY A 1 111 ? 53.106 0.838 -93.211 1.00 86.62 111 GLY A CA 1
ATOM 810 C C . GLY A 1 111 ? 54.176 1.556 -92.377 1.00 86.62 111 GLY A C 1
ATOM 811 O O . GLY A 1 111 ? 53.940 1.937 -91.232 1.00 86.62 111 GLY A O 1
ATOM 812 N N . GLU A 1 112 ? 55.369 1.758 -92.946 1.00 82.94 112 GLU A N 1
ATOM 813 C CA . GLU A 1 112 ? 56.502 2.408 -92.257 1.00 82.94 112 GLU A CA 1
ATOM 814 C C . GLU A 1 112 ? 56.187 3.847 -91.802 1.00 82.94 112 GLU A C 1
ATOM 816 O O . GLU A 1 112 ? 56.634 4.259 -90.732 1.00 82.94 112 GLU A O 1
ATOM 821 N N . ALA A 1 113 ? 55.359 4.592 -92.546 1.00 81.44 113 ALA A N 1
ATOM 822 C CA . ALA A 1 113 ? 54.983 5.967 -92.201 1.00 81.44 113 ALA A CA 1
ATOM 823 C C . ALA A 1 113 ? 54.035 6.057 -90.986 1.00 81.44 113 ALA A C 1
ATOM 825 O O . ALA A 1 113 ? 53.985 7.088 -90.315 1.00 81.44 113 ALA A O 1
ATOM 826 N N . GLY A 1 114 ? 53.298 4.983 -90.677 1.00 87.56 114 GLY A N 1
ATOM 827 C CA . GLY A 1 114 ? 52.339 4.918 -89.567 1.00 87.56 114 GLY A CA 1
ATOM 828 C C . GLY A 1 114 ? 52.914 4.371 -88.260 1.00 87.56 114 GLY A C 1
ATOM 829 O O . GLY A 1 114 ? 52.223 4.344 -87.243 1.00 87.56 114 GLY A O 1
ATOM 830 N N . ARG A 1 115 ? 54.184 3.952 -88.244 1.00 85.69 115 ARG A N 1
ATOM 831 C CA . ARG A 1 115 ? 54.787 3.202 -87.130 1.00 85.69 115 ARG A CA 1
ATOM 832 C C . ARG A 1 115 ? 54.766 3.965 -85.798 1.00 85.69 115 ARG A C 1
ATOM 834 O O . ARG A 1 115 ? 54.486 3.366 -84.765 1.00 85.69 115 ARG A O 1
ATOM 841 N N . GLY A 1 116 ? 54.988 5.283 -85.821 1.00 88.62 116 GLY A N 1
ATOM 842 C CA . GLY A 1 116 ? 54.872 6.140 -84.631 1.00 88.62 116 GLY A CA 1
ATOM 843 C C . GLY A 1 116 ? 53.431 6.285 -84.125 1.00 88.62 116 GLY A C 1
ATOM 844 O O . GLY A 1 116 ? 53.191 6.224 -82.922 1.00 88.62 116 GLY A O 1
ATOM 845 N N . PHE A 1 117 ? 52.458 6.392 -85.037 1.00 90.25 117 PHE A N 1
ATOM 846 C CA . PHE A 1 117 ? 51.033 6.455 -84.696 1.00 90.25 117 PHE A CA 1
ATOM 847 C C . PHE A 1 117 ? 50.510 5.134 -84.122 1.00 90.25 117 PHE A C 1
ATOM 849 O O . PHE A 1 117 ? 49.692 5.158 -83.207 1.00 90.25 117 PHE A O 1
ATOM 856 N N . ALA A 1 118 ? 51.015 3.992 -84.597 1.00 90.81 118 ALA A N 1
ATOM 857 C CA . ALA A 1 118 ? 50.644 2.676 -84.078 1.00 90.81 118 ALA A CA 1
ATOM 858 C C . ALA A 1 118 ? 51.024 2.511 -82.594 1.00 90.81 118 ALA A C 1
ATOM 860 O O . ALA A 1 118 ? 50.239 1.969 -81.819 1.00 90.81 118 ALA A O 1
ATOM 861 N N . VAL A 1 119 ? 52.195 3.022 -82.188 1.00 92.19 119 VAL A N 1
ATOM 862 C CA . VAL A 1 119 ? 52.641 2.998 -80.783 1.00 92.19 119 VAL A CA 1
ATOM 863 C C . VAL A 1 119 ? 51.728 3.850 -79.903 1.00 92.19 119 VAL A C 1
ATOM 865 O O . VAL A 1 119 ? 51.292 3.392 -78.851 1.00 92.19 119 VAL A O 1
ATOM 868 N N . VAL A 1 120 ? 51.386 5.062 -80.353 1.00 94.44 120 VAL A N 1
ATOM 869 C CA . VAL A 1 120 ? 50.470 5.951 -79.621 1.00 94.44 120 VAL A CA 1
ATOM 870 C C . VAL A 1 120 ? 49.073 5.332 -79.510 1.00 94.44 120 VAL A C 1
ATOM 872 O O . VAL A 1 120 ? 48.472 5.366 -78.439 1.00 94.44 120 VAL A O 1
ATOM 875 N N . ALA A 1 121 ? 48.564 4.728 -80.585 1.00 93.88 121 ALA A N 1
ATOM 876 C CA . ALA A 1 121 ? 47.259 4.080 -80.589 1.00 93.88 121 ALA A CA 1
ATOM 877 C C . ALA A 1 121 ? 47.192 2.888 -79.615 1.00 93.88 121 ALA A C 1
ATOM 879 O O . ALA A 1 121 ? 46.215 2.766 -78.878 1.00 93.88 121 ALA A O 1
ATOM 880 N N . ASP A 1 122 ? 48.227 2.041 -79.546 1.00 93.56 122 ASP A N 1
ATOM 881 C CA . ASP A 1 122 ? 48.255 0.930 -78.581 1.00 93.56 122 ASP A CA 1
ATOM 882 C C . ASP A 1 122 ? 48.390 1.422 -77.125 1.00 93.56 122 ASP A C 1
ATOM 884 O O . ASP A 1 122 ? 47.809 0.821 -76.221 1.00 93.56 122 ASP A O 1
ATOM 888 N N . GLU A 1 123 ? 49.073 2.547 -76.887 1.00 95.56 123 GLU A N 1
ATOM 889 C CA . GLU A 1 123 ? 49.151 3.164 -75.555 1.00 95.56 123 GLU A CA 1
ATOM 890 C C . GLU A 1 123 ? 47.799 3.751 -75.109 1.00 95.56 123 GLU A C 1
ATOM 892 O O . GLU A 1 123 ? 47.352 3.500 -73.988 1.00 95.56 123 GLU A O 1
ATOM 897 N N . ILE A 1 124 ? 47.083 4.445 -76.006 1.00 96.19 124 ILE A N 1
ATOM 898 C CA . ILE A 1 124 ? 45.715 4.932 -75.742 1.00 96.19 124 ILE A CA 1
ATOM 899 C C . ILE A 1 124 ? 44.777 3.751 -75.459 1.00 96.19 124 ILE A C 1
ATOM 901 O O . ILE A 1 124 ? 43.963 3.814 -74.537 1.00 96.19 124 ILE A O 1
ATOM 905 N N . ARG A 1 125 ? 44.908 2.653 -76.213 1.00 94.75 125 ARG A N 1
ATOM 906 C CA . ARG A 1 125 ? 44.112 1.434 -76.013 1.00 94.75 125 ARG A CA 1
ATOM 907 C C . ARG A 1 125 ? 44.334 0.834 -74.621 1.00 94.75 125 ARG A C 1
ATOM 909 O O . ARG A 1 125 ? 43.369 0.517 -73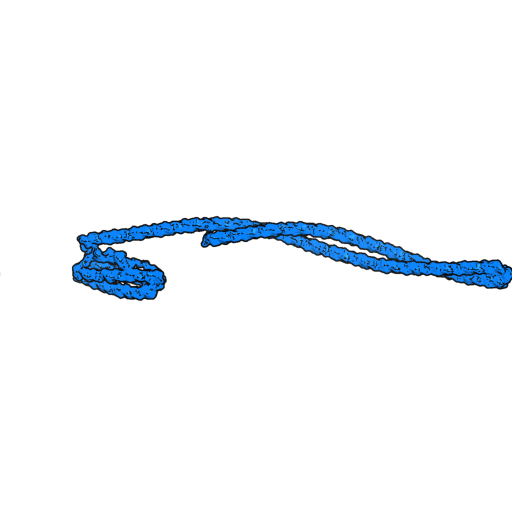.930 1.00 94.75 125 ARG A O 1
ATOM 916 N N . LYS A 1 126 ? 45.592 0.719 -74.178 1.00 94.62 126 LYS A N 1
ATOM 917 C CA . LYS A 1 126 ? 45.931 0.248 -72.821 1.00 94.62 126 LYS A CA 1
ATOM 918 C C . LYS A 1 126 ? 45.387 1.177 -71.738 1.00 94.62 126 LYS A C 1
ATOM 920 O O . LYS A 1 126 ? 44.888 0.688 -70.726 1.00 94.62 126 LYS A O 1
ATOM 925 N N . LEU A 1 127 ? 45.436 2.493 -71.951 1.00 95.75 127 LEU A N 1
ATOM 926 C CA . LEU A 1 127 ? 44.893 3.470 -71.005 1.00 95.75 127 LEU A CA 1
ATOM 927 C C . LEU A 1 127 ? 43.365 3.359 -70.878 1.00 95.75 127 LEU A C 1
ATOM 929 O O . LEU A 1 127 ? 42.829 3.409 -69.768 1.00 95.75 127 LEU A O 1
ATOM 933 N N . ALA A 1 128 ? 42.671 3.160 -72.001 1.00 95.44 128 ALA A N 1
ATOM 934 C CA . ALA A 1 128 ? 41.229 2.943 -72.036 1.00 95.44 128 ALA A CA 1
ATOM 935 C C . ALA A 1 128 ? 40.832 1.645 -71.309 1.00 95.44 128 ALA A C 1
ATOM 937 O O . ALA A 1 128 ? 39.953 1.664 -70.447 1.00 95.44 128 ALA A O 1
ATOM 938 N N . GLU A 1 129 ? 41.546 0.544 -71.563 1.00 94.56 129 GLU A N 1
ATOM 939 C CA . GLU A 1 129 ? 41.351 -0.724 -70.850 1.00 94.56 129 GLU A CA 1
ATOM 940 C C . GLU A 1 129 ? 41.598 -0.578 -69.341 1.00 94.56 129 GLU A C 1
ATOM 942 O O . GLU A 1 129 ? 40.784 -1.016 -68.527 1.00 94.56 129 GLU A O 1
ATOM 947 N N . SER A 1 130 ? 42.683 0.097 -68.951 1.00 95.75 130 SER A N 1
ATOM 948 C CA . SER A 1 130 ? 42.983 0.363 -67.541 1.00 95.75 130 SER A CA 1
ATOM 949 C C . SER A 1 130 ? 41.885 1.198 -66.879 1.00 95.75 130 SER A C 1
ATOM 951 O O . SER A 1 130 ? 41.496 0.907 -65.749 1.00 95.75 130 SER A O 1
ATOM 953 N N . THR A 1 131 ? 41.352 2.204 -67.580 1.00 95.94 131 THR A N 1
ATOM 954 C CA . THR A 1 131 ? 40.251 3.048 -67.086 1.00 95.94 131 THR A CA 1
ATOM 955 C C . THR A 1 131 ? 38.990 2.216 -66.857 1.00 95.94 131 THR A C 1
ATOM 957 O O . THR A 1 131 ? 38.356 2.343 -65.810 1.00 95.94 131 THR A O 1
ATOM 960 N N . ARG A 1 132 ? 38.657 1.307 -67.782 1.00 94.12 132 ARG A N 1
ATOM 961 C CA . ARG A 1 132 ? 37.522 0.382 -67.652 1.00 94.12 132 ARG A CA 1
ATOM 962 C C . ARG A 1 132 ? 37.674 -0.567 -66.460 1.00 94.12 132 ARG A C 1
ATOM 964 O O . ARG A 1 132 ? 36.721 -0.768 -65.701 1.00 94.12 132 ARG A O 1
ATOM 971 N N . ILE A 1 133 ? 38.870 -1.130 -66.265 1.00 95.19 133 ILE A N 1
ATOM 972 C CA . ILE A 1 133 ? 39.172 -1.998 -65.115 1.00 95.19 133 ILE A CA 1
ATOM 973 C C . ILE A 1 133 ? 38.993 -1.219 -63.805 1.00 95.19 133 ILE A C 1
ATOM 975 O O . ILE A 1 133 ? 38.307 -1.700 -62.900 1.00 95.19 133 ILE A O 1
ATOM 979 N N . SER A 1 134 ? 39.538 -0.003 -63.715 1.00 95.38 134 SER A N 1
ATOM 980 C CA . SER A 1 134 ? 39.371 0.857 -62.538 1.00 95.38 134 SER A CA 1
ATOM 981 C C . SER A 1 134 ? 37.906 1.229 -62.298 1.00 95.38 134 SER A C 1
ATOM 983 O O . SER A 1 134 ? 37.432 1.108 -61.170 1.00 95.38 134 SER A O 1
ATOM 985 N N . ALA A 1 135 ? 37.151 1.601 -63.337 1.00 94.19 135 ALA A N 1
ATOM 986 C CA . ALA A 1 135 ? 35.723 1.904 -63.220 1.00 94.19 135 ALA A CA 1
ATOM 987 C C . ALA A 1 135 ? 34.923 0.699 -62.693 1.00 94.19 135 ALA A C 1
ATOM 989 O O . ALA A 1 135 ? 34.080 0.849 -61.809 1.00 94.19 135 ALA A O 1
ATOM 990 N N . THR A 1 136 ? 35.249 -0.512 -63.158 1.00 93.56 136 THR A N 1
ATOM 991 C CA . THR A 1 136 ? 34.636 -1.759 -62.671 1.00 93.56 136 THR A CA 1
ATOM 992 C C . THR A 1 136 ? 34.949 -2.007 -61.194 1.00 93.56 136 THR A C 1
ATOM 994 O O . THR A 1 136 ? 34.067 -2.398 -60.429 1.00 93.56 136 THR A O 1
ATOM 997 N N . GLN A 1 137 ? 36.194 -1.773 -60.765 1.00 94.94 137 GLN A N 1
ATOM 998 C CA . GLN A 1 137 ? 36.588 -1.903 -59.358 1.00 94.94 137 GLN A CA 1
ATOM 999 C C . GLN A 1 137 ? 35.848 -0.899 -58.466 1.00 94.94 137 GLN A C 1
ATOM 1001 O O . GLN A 1 137 ? 35.320 -1.294 -57.427 1.00 94.94 137 GLN A O 1
ATOM 1006 N N . ILE A 1 138 ? 35.728 0.364 -58.892 1.00 95.75 138 ILE A N 1
ATOM 1007 C CA . ILE A 1 138 ? 34.947 1.373 -58.158 1.00 95.75 138 ILE 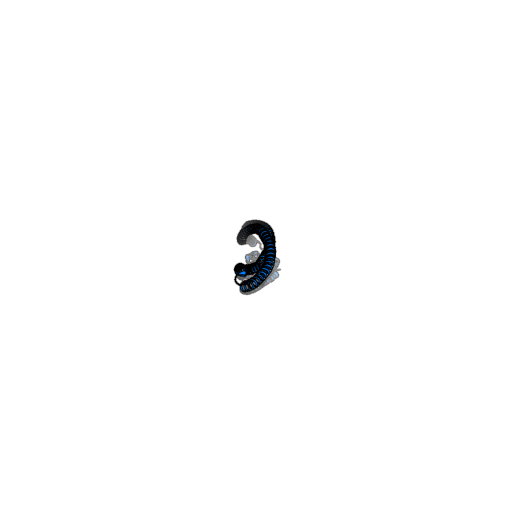A CA 1
ATOM 1008 C C . ILE A 1 138 ? 33.463 0.974 -58.122 1.00 95.75 138 ILE A C 1
ATOM 1010 O O . ILE A 1 138 ? 32.820 1.114 -57.086 1.00 95.75 138 ILE A O 1
ATOM 1014 N N . GLY A 1 139 ? 32.922 0.412 -59.208 1.00 94.94 139 GLY A N 1
ATOM 1015 C CA . GLY A 1 139 ? 31.545 -0.091 -59.254 1.00 94.94 139 GLY A CA 1
ATOM 1016 C C . GLY A 1 139 ? 31.259 -1.193 -58.226 1.00 94.94 139 GLY A C 1
ATOM 1017 O O . GLY A 1 139 ? 30.189 -1.197 -57.612 1.00 94.94 139 GLY A O 1
ATOM 1018 N N . LYS A 1 140 ? 32.224 -2.090 -57.976 1.00 95.50 140 LYS A N 1
ATOM 1019 C CA . LYS A 1 140 ? 32.115 -3.099 -56.906 1.00 95.50 140 LYS A CA 1
ATOM 1020 C C . LYS A 1 140 ? 32.051 -2.448 -55.526 1.00 95.50 140 LYS A C 1
ATOM 1022 O O . LYS A 1 140 ? 31.106 -2.708 -54.791 1.00 95.50 140 LYS A O 1
ATOM 1027 N N . ILE A 1 141 ? 32.979 -1.534 -55.233 1.00 95.56 141 ILE A N 1
ATOM 1028 C CA . ILE A 1 141 ? 33.007 -0.783 -53.964 1.00 95.56 141 ILE A CA 1
ATOM 1029 C C . ILE A 1 141 ? 31.697 -0.008 -53.760 1.00 95.56 141 ILE A C 1
ATOM 1031 O O . ILE A 1 141 ? 31.152 0.030 -52.662 1.00 95.56 141 ILE A O 1
ATOM 1035 N N . LEU A 1 142 ? 31.152 0.587 -54.823 1.00 95.62 142 LEU A N 1
ATOM 1036 C CA . LEU A 1 142 ? 29.887 1.316 -54.761 1.00 95.62 142 LEU A CA 1
ATOM 1037 C C . LEU A 1 142 ? 28.694 0.400 -54.453 1.00 95.62 142 LEU A C 1
ATOM 1039 O O . LEU A 1 142 ? 27.759 0.826 -53.778 1.00 95.62 142 LEU A O 1
ATOM 1043 N N . THR A 1 143 ? 28.717 -0.839 -54.945 1.00 94.31 143 THR A N 1
ATOM 1044 C CA . THR A 1 143 ? 27.685 -1.840 -54.639 1.00 94.31 143 THR A CA 1
ATOM 1045 C C . THR A 1 143 ? 27.757 -2.237 -53.169 1.00 94.31 143 THR A C 1
ATOM 1047 O O . THR A 1 143 ? 26.757 -2.126 -52.468 1.00 94.31 143 THR A O 1
ATOM 1050 N N . GLU A 1 144 ? 28.953 -2.564 -52.674 1.00 95.19 144 GLU A N 1
ATOM 1051 C CA . GLU A 1 144 ? 29.185 -2.865 -51.254 1.00 95.19 144 GLU A CA 1
ATOM 1052 C C . GLU A 1 144 ? 28.747 -1.703 -50.346 1.00 95.19 144 GLU A C 1
ATOM 1054 O O . GLU A 1 144 ? 28.122 -1.914 -49.306 1.00 95.19 144 GLU A O 1
ATOM 1059 N N . LEU A 1 145 ? 29.006 -0.460 -50.763 1.00 94.94 145 LEU A N 1
ATOM 1060 C CA . LEU A 1 145 ? 28.568 0.731 -50.040 1.00 94.94 145 LEU A CA 1
ATOM 1061 C C . LEU A 1 145 ? 27.037 0.855 -50.016 1.00 94.94 145 LEU A C 1
ATOM 1063 O O . LEU A 1 145 ? 26.475 1.152 -48.964 1.00 94.94 145 LEU A O 1
ATOM 1067 N N . ARG A 1 146 ? 26.347 0.607 -51.138 1.00 92.00 146 ARG A N 1
ATOM 1068 C CA . ARG A 1 146 ? 24.872 0.627 -51.193 1.00 92.00 146 ARG A CA 1
ATOM 1069 C C . ARG A 1 146 ? 24.252 -0.453 -50.307 1.00 92.00 146 ARG A C 1
ATOM 1071 O O . ARG A 1 146 ? 23.284 -0.157 -49.610 1.00 92.00 146 ARG A O 1
ATOM 1078 N N . ASP A 1 147 ? 24.820 -1.654 -50.296 1.00 94.94 147 ASP A N 1
ATOM 1079 C CA . ASP A 1 147 ? 24.356 -2.755 -49.444 1.00 94.94 147 ASP A CA 1
ATOM 1080 C C . ASP A 1 147 ? 24.572 -2.432 -47.957 1.00 94.94 147 ASP A C 1
ATOM 1082 O O . ASP A 1 147 ? 23.689 -2.660 -47.122 1.00 94.94 147 ASP A O 1
ATOM 1086 N N . GLY A 1 148 ? 25.712 -1.815 -47.625 1.00 95.38 148 GLY A N 1
ATOM 1087 C CA . GLY A 1 148 ? 25.996 -1.304 -46.284 1.00 95.38 148 GLY A CA 1
ATOM 1088 C C . GLY A 1 148 ? 24.992 -0.237 -45.835 1.00 95.38 148 GLY A C 1
ATOM 1089 O O . GLY A 1 148 ? 24.479 -0.306 -44.721 1.00 95.38 148 GLY A O 1
ATOM 1090 N N . VAL A 1 149 ? 24.649 0.705 -46.718 1.00 95.00 149 VAL A N 1
ATOM 1091 C CA . VAL A 1 149 ? 23.616 1.731 -46.477 1.00 95.00 149 VAL A CA 1
ATOM 1092 C C . VAL A 1 149 ? 22.240 1.098 -46.256 1.00 95.00 149 VAL A C 1
ATOM 1094 O O . VAL A 1 149 ? 21.554 1.472 -45.309 1.00 95.00 149 VAL A O 1
ATOM 1097 N N . GLY A 1 150 ? 21.850 0.112 -47.072 1.00 92.75 150 GLY A N 1
ATOM 1098 C CA . GLY A 1 150 ? 20.591 -0.620 -46.885 1.00 92.75 150 GLY A CA 1
ATOM 1099 C C . GLY A 1 150 ? 20.528 -1.338 -45.534 1.00 92.75 150 GLY A C 1
ATOM 1100 O O . GLY A 1 150 ? 19.540 -1.222 -44.813 1.00 92.75 150 GLY A O 1
ATOM 1101 N N . SER A 1 151 ? 21.628 -1.982 -45.140 1.00 95.62 151 SER A N 1
ATOM 1102 C CA . SER A 1 151 ? 21.748 -2.645 -43.835 1.00 95.62 151 SER A CA 1
ATOM 1103 C C . SER A 1 151 ? 21.649 -1.663 -42.660 1.00 95.62 151 SER A C 1
ATOM 1105 O O . SER A 1 151 ? 21.144 -2.020 -41.596 1.00 95.62 151 SER A O 1
ATOM 1107 N N . ILE A 1 152 ? 22.143 -0.429 -42.821 1.00 95.56 152 ILE A N 1
ATOM 1108 C CA . ILE A 1 152 ? 22.005 0.635 -41.816 1.00 95.56 152 ILE A CA 1
ATOM 1109 C C . ILE A 1 152 ? 20.536 1.053 -41.687 1.00 95.56 152 ILE A C 1
ATOM 1111 O O . ILE A 1 152 ? 20.044 1.131 -40.563 1.00 95.56 152 ILE A O 1
ATOM 1115 N N . SER A 1 153 ? 19.821 1.247 -42.802 1.00 93.50 153 SER A N 1
ATOM 1116 C CA . SER A 1 153 ? 18.388 1.581 -42.783 1.00 93.50 153 SER A CA 1
ATOM 1117 C C . SER A 1 153 ? 17.554 0.541 -42.029 1.00 93.50 153 SER A C 1
ATOM 1119 O O . SER A 1 153 ? 16.800 0.909 -41.135 1.00 93.50 153 SER A O 1
ATOM 1121 N N . GLU A 1 154 ? 17.739 -0.753 -42.312 1.00 95.31 154 GLU A N 1
ATOM 1122 C CA . GLU A 1 154 ? 17.005 -1.825 -41.616 1.00 95.31 154 GLU A CA 1
ATOM 1123 C C . GLU A 1 154 ? 17.285 -1.842 -40.104 1.00 95.31 154 GLU A C 1
ATOM 1125 O O . GLU A 1 154 ? 16.386 -2.049 -39.287 1.00 95.31 154 GLU A O 1
ATOM 1130 N N . ARG A 1 155 ? 18.540 -1.597 -39.704 1.00 96.19 155 ARG A N 1
ATOM 1131 C CA . ARG A 1 155 ? 18.925 -1.541 -38.285 1.00 96.19 155 ARG A CA 1
ATOM 1132 C C . ARG A 1 155 ? 18.316 -0.347 -37.559 1.00 96.19 155 ARG A C 1
ATOM 1134 O O . ARG A 1 155 ? 18.031 -0.463 -36.371 1.00 96.19 155 ARG A O 1
ATOM 1141 N N . ILE A 1 156 ? 18.135 0.771 -38.253 1.00 96.12 156 ILE A N 1
ATOM 1142 C CA . ILE A 1 156 ? 17.497 1.968 -37.701 1.00 96.12 156 ILE A CA 1
ATOM 1143 C C . ILE A 1 156 ? 15.996 1.741 -37.504 1.00 96.12 156 ILE A C 1
ATOM 1145 O O . ILE A 1 156 ? 15.466 2.085 -36.453 1.00 96.12 156 ILE A O 1
ATOM 1149 N N . GLU A 1 157 ? 15.321 1.074 -38.442 1.00 94.19 157 GLU A N 1
ATOM 1150 C CA . GLU A 1 157 ? 13.907 0.708 -38.267 1.00 94.19 157 GLU A CA 1
ATOM 1151 C C . GLU A 1 157 ? 13.693 -0.218 -37.053 1.00 94.19 157 GLU A C 1
ATOM 1153 O O . GLU A 1 157 ? 12.760 -0.027 -36.266 1.00 94.19 157 GLU A O 1
ATOM 1158 N N . ASP A 1 158 ? 14.574 -1.205 -36.856 1.00 96.69 158 ASP A N 1
ATOM 1159 C CA . ASP A 1 158 ? 14.539 -2.072 -35.669 1.00 96.69 158 ASP A CA 1
ATOM 1160 C C . ASP A 1 158 ? 14.866 -1.304 -34.374 1.00 96.69 158 ASP A C 1
ATOM 1162 O O . ASP A 1 158 ? 14.244 -1.544 -33.334 1.00 96.69 158 ASP A O 1
ATOM 1166 N N . PHE A 1 159 ? 15.805 -0.353 -34.432 1.00 96.81 159 PHE A N 1
ATOM 1167 C CA . PHE A 1 159 ? 16.117 0.542 -33.317 1.00 96.81 159 PHE A CA 1
ATOM 1168 C C . PHE A 1 159 ? 14.895 1.372 -32.902 1.00 96.81 159 PHE A C 1
ATOM 1170 O O . PHE A 1 159 ? 14.508 1.324 -31.733 1.00 96.81 159 PHE A O 1
ATOM 1177 N N . ASP A 1 160 ? 14.226 2.034 -33.848 1.00 96.50 160 ASP A N 1
ATOM 1178 C CA . ASP A 1 160 ? 13.017 2.826 -33.590 1.00 96.50 160 ASP A CA 1
ATOM 1179 C C . ASP A 1 160 ? 11.919 1.990 -32.938 1.00 96.50 160 ASP A C 1
ATOM 1181 O O . ASP A 1 160 ? 11.289 2.409 -31.962 1.00 96.50 160 ASP A O 1
ATOM 1185 N N . LYS A 1 161 ? 11.705 0.769 -33.440 1.00 97.00 161 LYS A N 1
ATOM 1186 C CA . LYS A 1 161 ? 10.709 -0.146 -32.878 1.00 97.00 161 LYS A CA 1
ATOM 1187 C C . LYS A 1 161 ? 11.020 -0.498 -31.423 1.00 97.00 161 LYS A C 1
ATOM 1189 O O . LYS A 1 161 ? 10.112 -0.530 -30.592 1.00 97.00 161 LYS A O 1
ATOM 1194 N N . LYS A 1 162 ? 12.291 -0.747 -31.099 1.00 97.69 162 LYS A N 1
ATOM 1195 C CA . LYS A 1 162 ? 12.729 -1.046 -29.726 1.00 97.69 162 LYS A CA 1
ATOM 1196 C C . LYS A 1 162 ? 12.583 0.161 -28.807 1.00 97.69 162 LYS A C 1
ATOM 1198 O O . LYS A 1 162 ? 12.094 -0.001 -27.692 1.00 97.69 162 LYS A O 1
ATOM 1203 N N . ILE A 1 163 ? 12.951 1.353 -29.273 1.00 97.56 163 ILE A N 1
ATOM 1204 C CA . ILE A 1 163 ? 12.816 2.595 -28.501 1.00 97.56 163 ILE A CA 1
ATOM 1205 C C . ILE A 1 163 ? 11.343 2.904 -28.200 1.00 97.56 163 ILE A C 1
ATOM 1207 O O . ILE A 1 163 ? 11.012 3.220 -27.059 1.00 97.56 163 ILE A O 1
ATOM 1211 N N . ARG A 1 164 ? 10.434 2.707 -29.163 1.00 95.12 164 ARG A N 1
ATOM 1212 C CA . ARG A 1 164 ? 8.981 2.820 -28.921 1.00 95.12 164 ARG A CA 1
ATOM 1213 C C . ARG A 1 164 ? 8.472 1.806 -27.895 1.00 95.12 164 ARG A C 1
ATOM 1215 O O . ARG A 1 164 ? 7.649 2.147 -27.056 1.00 95.12 164 ARG A O 1
ATOM 1222 N N . GLY A 1 165 ? 9.012 0.586 -27.895 1.00 97.81 165 GLY A N 1
ATOM 1223 C CA . GLY A 1 165 ? 8.714 -0.395 -26.847 1.00 97.81 165 GLY A CA 1
ATOM 1224 C C . GLY A 1 165 ? 9.143 0.066 -25.445 1.00 97.81 165 GLY A C 1
ATOM 1225 O O . GLY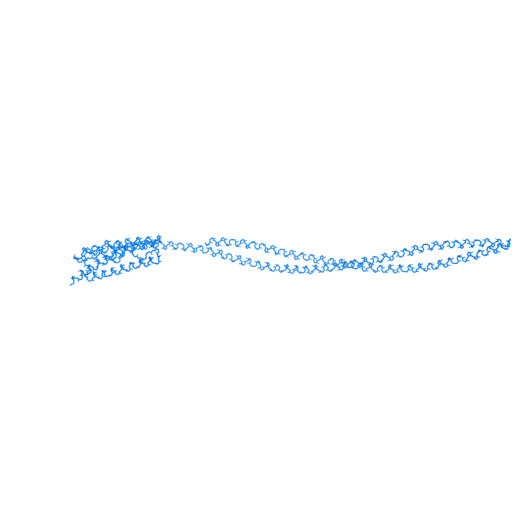 A 1 165 ? 8.440 -0.193 -24.469 1.00 97.81 165 GLY A O 1
ATOM 1226 N N . ILE A 1 166 ? 10.264 0.789 -25.332 1.00 97.69 166 ILE A N 1
ATOM 1227 C CA . ILE A 1 166 ? 10.700 1.401 -24.063 1.00 97.69 166 ILE A CA 1
ATOM 1228 C C . ILE A 1 166 ? 9.737 2.520 -23.645 1.00 97.69 166 ILE A C 1
ATOM 1230 O O . ILE A 1 166 ? 9.405 2.618 -22.465 1.00 97.69 166 ILE A O 1
ATOM 1234 N N . GLU A 1 167 ? 9.255 3.330 -24.590 1.00 96.50 167 GLU A N 1
ATOM 1235 C CA . GLU A 1 167 ? 8.254 4.375 -24.333 1.00 96.50 167 GLU A CA 1
ATOM 1236 C C . GLU A 1 167 ? 6.954 3.798 -23.750 1.00 96.50 167 GLU A C 1
ATOM 1238 O O . GLU A 1 167 ? 6.457 4.268 -22.723 1.00 96.50 167 GLU A O 1
ATOM 1243 N N . GLU A 1 168 ? 6.424 2.743 -24.373 1.00 97.38 168 GLU A N 1
ATOM 1244 C CA . GLU A 1 168 ? 5.225 2.042 -23.905 1.00 97.38 168 GLU A CA 1
ATOM 1245 C C . GLU A 1 168 ? 5.425 1.460 -22.501 1.00 97.38 168 GLU A C 1
ATOM 1247 O O . GLU A 1 168 ? 4.571 1.636 -21.627 1.00 97.38 168 GLU A O 1
ATOM 1252 N N . ALA A 1 169 ? 6.576 0.826 -22.250 1.00 97.75 169 ALA A N 1
ATOM 1253 C CA . ALA A 1 169 ? 6.915 0.293 -20.934 1.00 97.75 169 ALA A CA 1
ATOM 1254 C C . ALA A 1 169 ? 7.012 1.402 -19.874 1.00 97.75 169 ALA A C 1
ATOM 1256 O O . ALA A 1 169 ? 6.461 1.253 -18.782 1.00 97.75 169 ALA A O 1
ATOM 1257 N N . ALA A 1 170 ? 7.650 2.532 -20.196 1.00 97.62 170 ALA A N 1
ATOM 1258 C CA . ALA A 1 170 ? 7.760 3.680 -19.299 1.00 97.62 170 ALA A CA 1
ATOM 1259 C C . ALA A 1 170 ? 6.380 4.257 -18.940 1.00 97.62 170 ALA A C 1
ATOM 1261 O O . ALA A 1 170 ? 6.117 4.552 -17.774 1.00 97.62 170 ALA A O 1
ATOM 1262 N N . ASN A 1 171 ? 5.468 4.357 -19.912 1.00 96.38 171 ASN A N 1
ATOM 1263 C CA . ASN A 1 171 ? 4.085 4.775 -19.664 1.00 96.38 171 ASN A CA 1
ATOM 1264 C C . ASN A 1 171 ? 3.320 3.768 -18.791 1.00 96.38 171 ASN A C 1
ATOM 1266 O O . ASN A 1 171 ? 2.601 4.172 -17.876 1.00 96.38 171 ASN A O 1
ATOM 1270 N N . GLY A 1 172 ? 3.514 2.466 -19.022 1.00 97.75 172 GLY A N 1
ATOM 1271 C CA . GLY A 1 172 ? 2.941 1.412 -18.182 1.00 97.75 172 GLY A CA 1
ATOM 1272 C C . GLY A 1 172 ? 3.412 1.492 -16.727 1.00 97.75 172 GLY A C 1
ATOM 1273 O O . GLY A 1 172 ? 2.601 1.360 -15.810 1.00 97.75 172 GLY A O 1
ATOM 1274 N N . VAL A 1 173 ? 4.702 1.772 -16.506 1.00 97.88 173 VAL A N 1
ATOM 1275 C CA . VAL A 1 173 ? 5.255 1.989 -15.160 1.00 97.88 173 VAL A CA 1
ATOM 1276 C C . VAL A 1 173 ? 4.666 3.246 -14.519 1.00 97.88 173 VAL A C 1
ATOM 1278 O O . VAL A 1 173 ? 4.221 3.162 -13.378 1.00 97.88 173 VAL A O 1
ATOM 1281 N N . SER A 1 174 ? 4.575 4.374 -15.238 1.00 96.88 174 SER A N 1
ATOM 1282 C CA . SER A 1 174 ? 3.928 5.592 -14.714 1.00 96.88 174 SER A CA 1
ATOM 1283 C C . SER A 1 174 ? 2.498 5.327 -14.233 1.00 96.88 174 SER A C 1
ATOM 1285 O O . SER A 1 174 ? 2.127 5.777 -13.152 1.00 96.88 174 SER A O 1
ATOM 1287 N N . GLN A 1 175 ? 1.701 4.568 -14.994 1.00 97.62 175 GLN A N 1
ATOM 1288 C CA . GLN A 1 175 ? 0.335 4.234 -14.579 1.00 97.62 175 GLN A CA 1
ATOM 1289 C C . GLN A 1 175 ? 0.323 3.376 -13.309 1.00 97.62 175 GLN A C 1
ATOM 1291 O O . GLN A 1 175 ? -0.455 3.632 -12.399 1.00 97.62 175 GLN A O 1
ATOM 1296 N N . LYS A 1 176 ? 1.209 2.380 -13.211 1.00 98.12 176 LYS A N 1
ATOM 1297 C CA . LYS A 1 176 ? 1.305 1.534 -12.012 1.00 98.12 176 LYS A CA 1
ATOM 1298 C C . LYS A 1 176 ? 1.737 2.320 -10.777 1.00 98.12 176 LYS A C 1
ATOM 1300 O O . LYS A 1 176 ? 1.227 2.067 -9.693 1.00 98.12 176 LYS A O 1
ATOM 1305 N N . LEU A 1 177 ? 2.645 3.279 -10.941 1.00 97.94 177 LEU A N 1
ATOM 1306 C CA . LEU A 1 177 ? 3.041 4.195 -9.874 1.00 97.94 177 LEU A CA 1
ATOM 1307 C C . LEU A 1 177 ? 1.870 5.083 -9.425 1.00 97.94 177 LEU A C 1
ATOM 1309 O O . LEU A 1 177 ? 1.715 5.316 -8.230 1.00 97.94 177 LEU A O 1
ATOM 1313 N N . GLN A 1 178 ? 1.016 5.521 -10.354 1.00 97.25 178 GLN A N 1
ATOM 1314 C CA . GLN A 1 178 ? -0.211 6.248 -10.023 1.00 97.25 178 GLN A CA 1
ATOM 1315 C C . GLN A 1 178 ? -1.192 5.380 -9.221 1.00 97.25 178 GLN A C 1
ATOM 1317 O O . GLN A 1 178 ? -1.691 5.836 -8.195 1.00 97.25 178 GLN A O 1
ATOM 1322 N N . ASP A 1 179 ? -1.409 4.127 -9.635 1.00 98.00 179 ASP A N 1
ATOM 1323 C CA . ASP A 1 179 ? -2.255 3.175 -8.899 1.00 98.00 179 ASP A CA 1
ATOM 1324 C C . ASP A 1 179 ? -1.740 2.991 -7.448 1.00 98.00 179 ASP A C 1
ATOM 1326 O O . ASP A 1 179 ? -2.519 2.995 -6.495 1.00 98.00 179 ASP A O 1
ATOM 1330 N N . ILE A 1 180 ? -0.413 2.901 -7.261 1.00 98.06 180 ILE A N 1
ATOM 1331 C CA . ILE A 1 180 ? 0.214 2.791 -5.931 1.00 98.06 180 ILE A CA 1
ATOM 1332 C C . ILE A 1 180 ? -0.061 4.037 -5.078 1.00 98.06 180 ILE A C 1
ATOM 1334 O O . ILE A 1 180 ? -0.353 3.898 -3.892 1.00 98.06 180 ILE A O 1
ATOM 1338 N N . LEU A 1 181 ? 0.005 5.249 -5.643 1.00 97.31 181 LEU A N 1
ATOM 1339 C CA . LEU A 1 181 ? -0.300 6.477 -4.892 1.00 97.31 181 LEU A CA 1
ATOM 1340 C C . LEU A 1 181 ? -1.747 6.504 -4.390 1.00 97.31 181 LEU A C 1
ATOM 1342 O O . LEU A 1 181 ? -1.999 6.954 -3.272 1.00 97.31 181 LEU A O 1
ATOM 1346 N N . GLU A 1 182 ? -2.691 6.011 -5.189 1.00 97.69 182 GLU A N 1
ATOM 1347 C CA . GLU A 1 182 ? -4.098 5.918 -4.788 1.00 97.69 182 GLU A CA 1
ATOM 1348 C C . GLU A 1 182 ? -4.294 4.916 -3.640 1.00 97.69 182 GLU A C 1
ATOM 1350 O O . GLU A 1 182 ? -5.005 5.209 -2.674 1.00 97.69 182 GLU A O 1
ATOM 1355 N N . GLU A 1 183 ? -3.619 3.764 -3.693 1.00 98.00 183 GLU A N 1
ATOM 1356 C CA . GLU A 1 183 ? -3.625 2.786 -2.598 1.00 98.00 183 GLU A CA 1
ATOM 1357 C C . GLU A 1 183 ? -2.975 3.338 -1.322 1.00 98.00 183 GLU A C 1
ATOM 1359 O O . GLU A 1 183 ? -3.513 3.147 -0.229 1.00 98.00 183 GLU A O 1
ATOM 1364 N N . MET A 1 184 ? -1.862 4.067 -1.447 1.00 97.69 184 MET A N 1
ATOM 1365 C CA . MET A 1 184 ? -1.195 4.718 -0.316 1.00 97.69 184 MET A CA 1
ATOM 1366 C C . MET A 1 184 ? -2.089 5.774 0.342 1.00 97.69 184 MET A C 1
ATOM 1368 O O . MET A 1 184 ? -2.207 5.794 1.565 1.00 97.69 184 MET A O 1
ATOM 1372 N N . ALA A 1 185 ? -2.792 6.595 -0.444 1.00 96.56 185 ALA A N 1
ATOM 1373 C CA . ALA A 1 185 ? -3.737 7.577 0.090 1.00 96.56 185 ALA A CA 1
ATOM 1374 C C . ALA A 1 185 ? -4.885 6.914 0.871 1.00 96.56 185 ALA A C 1
ATOM 1376 O O . ALA A 1 185 ? -5.316 7.413 1.913 1.00 96.56 185 ALA A O 1
ATOM 1377 N N . LYS A 1 186 ? -5.367 5.759 0.395 1.00 97.62 186 LYS A N 1
ATOM 1378 C CA . LYS A 1 186 ? -6.369 4.974 1.120 1.00 97.62 186 LYS A CA 1
ATOM 1379 C C . LYS A 1 186 ? -5.808 4.408 2.428 1.00 97.62 186 LYS A C 1
ATOM 1381 O O . LYS A 1 186 ? -6.476 4.507 3.453 1.00 97.62 186 LYS A O 1
ATOM 1386 N N . LEU A 1 187 ? -4.592 3.858 2.405 1.00 97.38 187 LEU A N 1
ATOM 1387 C CA . LEU A 1 187 ? -3.929 3.334 3.603 1.00 97.38 187 LEU A CA 1
ATOM 1388 C C . LEU A 1 187 ? -3.692 4.413 4.664 1.00 97.38 187 LEU A C 1
ATOM 1390 O O . LEU A 1 187 ? -3.875 4.135 5.847 1.00 97.38 187 LEU A O 1
ATOM 1394 N N . ASP A 1 188 ? -3.336 5.633 4.261 1.00 96.25 188 ASP A N 1
ATOM 1395 C CA . ASP A 1 188 ? -3.191 6.755 5.194 1.00 96.25 188 ASP A CA 1
ATOM 1396 C C . ASP A 1 188 ? -4.530 7.118 5.854 1.00 96.25 188 ASP A C 1
ATOM 1398 O O . ASP A 1 188 ? -4.624 7.249 7.078 1.00 96.25 188 ASP A O 1
ATOM 1402 N N . SER A 1 189 ? -5.610 7.171 5.064 1.00 96.81 189 SER A N 1
ATOM 1403 C CA . SER A 1 189 ? -6.958 7.375 5.602 1.00 96.81 189 SER A CA 1
ATOM 1404 C C . SER A 1 189 ? -7.367 6.260 6.568 1.00 96.81 189 SER A C 1
ATOM 1406 O O . SER A 1 189 ? -7.965 6.547 7.606 1.00 96.81 189 SER A O 1
ATOM 1408 N N . ASP A 1 190 ? -7.066 5.002 6.247 1.00 96.69 190 ASP A N 1
ATOM 1409 C CA . ASP A 1 190 ? -7.375 3.856 7.105 1.00 96.69 190 ASP A CA 1
ATOM 1410 C C . ASP A 1 190 ? -6.565 3.909 8.412 1.00 96.69 190 ASP A C 1
ATOM 1412 O O . ASP A 1 190 ? -7.116 3.656 9.486 1.00 96.69 190 ASP A O 1
ATOM 1416 N N . ALA A 1 191 ? -5.291 4.311 8.355 1.00 95.81 191 ALA A N 1
ATOM 1417 C CA . ALA A 1 191 ? -4.452 4.510 9.536 1.00 95.81 191 ALA A CA 1
ATOM 1418 C C . ALA A 1 191 ? -4.972 5.649 10.432 1.00 95.81 191 ALA A C 1
ATOM 1420 O O . ALA A 1 191 ? -5.019 5.501 11.655 1.00 95.81 191 ALA A O 1
ATOM 1421 N N . SER A 1 192 ? -5.422 6.758 9.835 1.00 94.25 192 SER A N 1
ATOM 1422 C CA . SER A 1 192 ? -6.036 7.879 10.559 1.00 94.25 192 SER A CA 1
ATOM 1423 C C . SER A 1 192 ? -7.343 7.469 11.250 1.00 94.25 192 SER A C 1
ATOM 1425 O O . SER A 1 192 ? -7.532 7.726 12.442 1.00 94.25 192 SER A O 1
ATOM 1427 N N . ASN A 1 193 ? -8.211 6.744 10.537 1.00 95.88 193 ASN A N 1
ATOM 1428 C CA . ASN A 1 193 ? -9.448 6.196 11.097 1.00 95.88 193 ASN A CA 1
ATOM 1429 C C . ASN A 1 193 ? -9.162 5.226 12.249 1.00 95.88 193 ASN A C 1
ATOM 1431 O O . ASN A 1 193 ? -9.828 5.274 13.283 1.00 95.88 193 ASN A O 1
ATOM 1435 N N . LEU A 1 194 ? -8.150 4.370 12.098 1.00 94.94 194 LEU A N 1
ATOM 1436 C CA . LEU A 1 194 ? -7.741 3.436 13.139 1.00 94.94 194 LEU A CA 1
ATOM 1437 C C . LEU A 1 194 ? -7.253 4.169 14.394 1.00 94.94 194 LEU A C 1
ATOM 1439 O O . LEU A 1 194 ? -7.633 3.784 15.495 1.00 94.94 194 LEU A O 1
ATOM 1443 N N . ALA A 1 195 ? -6.484 5.250 14.239 1.00 92.38 195 ALA A N 1
ATOM 1444 C CA . ALA A 1 195 ? -6.041 6.079 15.360 1.00 92.38 195 ALA A CA 1
ATOM 1445 C C . ALA A 1 195 ? -7.213 6.756 16.100 1.00 92.38 195 ALA A C 1
ATOM 1447 O O . ALA A 1 195 ? -7.194 6.862 17.327 1.00 92.38 195 ALA A O 1
ATOM 1448 N N . ALA A 1 196 ? -8.252 7.186 15.379 1.00 94.25 196 ALA A N 1
ATOM 1449 C CA . ALA A 1 196 ? -9.461 7.733 15.997 1.00 94.25 196 ALA A CA 1
ATOM 1450 C C . ALA A 1 196 ? -10.228 6.660 16.793 1.00 94.25 196 ALA A C 1
ATOM 1452 O O . ALA A 1 196 ? -10.611 6.891 17.940 1.00 94.25 196 ALA A O 1
ATOM 1453 N N . ILE A 1 197 ? -10.386 5.461 16.219 1.00 95.88 197 ILE A N 1
ATOM 1454 C CA . ILE A 1 197 ? -11.036 4.323 16.888 1.00 95.88 197 ILE A CA 1
ATOM 1455 C C . ILE A 1 197 ? -10.261 3.917 18.147 1.00 95.88 197 ILE A C 1
ATOM 1457 O O . ILE A 1 197 ? -10.870 3.663 19.185 1.00 95.88 197 ILE A O 1
ATOM 1461 N N . THR A 1 198 ? -8.925 3.882 18.104 1.00 94.56 198 THR A N 1
ATOM 1462 C CA . THR A 1 198 ? -8.135 3.525 19.292 1.00 94.56 198 THR A CA 1
ATOM 1463 C C . THR A 1 198 ? -8.204 4.585 20.387 1.00 94.56 198 THR A C 1
ATOM 1465 O O . THR A 1 198 ? -8.166 4.232 21.568 1.00 94.56 198 THR A O 1
ATOM 1468 N N . GLN A 1 199 ? -8.348 5.868 20.044 1.00 93.50 199 GLN A N 1
ATOM 1469 C CA . GLN A 1 199 ? -8.611 6.918 21.034 1.00 93.50 199 GLN A CA 1
ATOM 1470 C C . GLN A 1 199 ? -9.963 6.715 21.731 1.00 93.50 199 GLN A C 1
ATOM 1472 O O . GLN A 1 199 ? -10.024 6.765 22.960 1.00 93.50 199 GLN A O 1
ATOM 1477 N N . GLU A 1 200 ? -11.024 6.422 20.977 1.00 96.12 200 GLU A N 1
ATOM 1478 C CA . GLU A 1 200 ? -12.350 6.124 21.540 1.00 96.12 200 GLU A CA 1
ATOM 1479 C C . GLU A 1 200 ? -12.328 4.860 22.415 1.00 96.12 200 GLU A C 1
ATOM 1481 O O . GLU A 1 200 ? -12.882 4.832 23.519 1.00 96.12 200 GLU A O 1
ATOM 1486 N N . GLN A 1 201 ? -11.614 3.825 21.968 1.00 94.31 201 GLN A N 1
ATOM 1487 C CA . GLN A 1 201 ? -11.422 2.598 22.734 1.00 94.31 201 GLN A CA 1
ATOM 1488 C C . GLN A 1 201 ? -10.648 2.851 24.036 1.00 94.31 201 GLN A C 1
ATOM 1490 O O . GLN A 1 201 ? -11.004 2.292 25.071 1.00 94.31 201 GLN A O 1
ATOM 1495 N N . SER A 1 202 ? -9.637 3.725 24.012 1.00 94.62 202 SER A N 1
ATOM 1496 C CA . SER A 1 202 ? -8.879 4.107 25.212 1.00 94.62 202 SER A CA 1
ATOM 1497 C C . SER A 1 202 ? -9.771 4.817 26.234 1.00 94.62 202 SER A C 1
ATOM 1499 O O . SER A 1 202 ? -9.754 4.461 27.409 1.00 94.62 202 SER A O 1
ATOM 1501 N N . ALA A 1 203 ? -10.615 5.752 25.785 1.00 95.50 203 ALA A N 1
ATOM 1502 C CA . ALA A 1 203 ? -11.593 6.411 26.652 1.00 95.50 203 ALA A CA 1
ATOM 1503 C C . ALA A 1 203 ? -12.591 5.402 27.253 1.00 95.50 203 ALA A C 1
ATOM 1505 O O . ALA A 1 203 ? -12.858 5.422 28.453 1.00 95.50 203 ALA A O 1
ATOM 1506 N N . SER A 1 204 ? -13.074 4.454 26.444 1.00 96.31 204 SER A N 1
ATOM 1507 C CA . SER A 1 204 ? -13.977 3.393 26.908 1.00 96.31 204 SER A CA 1
ATOM 1508 C C . SER A 1 204 ? -13.318 2.495 27.964 1.00 96.31 204 SER A C 1
ATOM 1510 O O . SER A 1 204 ? -13.940 2.138 28.961 1.00 96.31 204 SER A O 1
ATOM 1512 N N . VAL A 1 205 ? -12.043 2.145 27.779 1.00 95.69 205 VAL A N 1
ATOM 1513 C CA . VAL A 1 205 ? -11.245 1.375 28.749 1.00 95.69 205 VAL A CA 1
ATOM 1514 C C . VAL A 1 205 ? -11.131 2.118 30.083 1.00 95.69 205 VAL A C 1
ATOM 1516 O O . VAL A 1 205 ? -11.312 1.504 31.138 1.00 95.69 205 VAL A O 1
ATOM 1519 N N . GLU A 1 206 ? -10.881 3.430 30.058 1.00 94.31 206 GLU A N 1
ATOM 1520 C CA . GLU A 1 206 ? -10.830 4.261 31.268 1.00 94.31 206 GLU A CA 1
ATOM 1521 C C . GLU A 1 206 ? -12.185 4.307 31.994 1.00 94.31 206 GLU A C 1
ATOM 1523 O O . GLU A 1 206 ? -12.238 4.129 33.215 1.00 94.31 206 GLU A O 1
ATOM 1528 N N . GLU A 1 207 ? -13.288 4.467 31.258 1.00 96.56 207 GLU A N 1
ATOM 1529 C CA . GLU A 1 207 ? -14.642 4.465 31.825 1.00 96.56 207 GLU A CA 1
ATOM 1530 C C . GLU A 1 207 ? -15.001 3.121 32.472 1.00 96.56 207 GLU A C 1
ATOM 1532 O O . GLU A 1 207 ? -15.511 3.086 33.598 1.00 96.56 207 GLU A O 1
ATOM 1537 N N . ILE A 1 208 ? -14.700 2.003 31.802 1.00 95.19 208 ILE A N 1
ATOM 1538 C CA . ILE A 1 208 ? -14.958 0.663 32.346 1.00 95.19 208 ILE A CA 1
ATOM 1539 C C . ILE A 1 208 ? -14.080 0.427 33.582 1.00 95.19 208 ILE A C 1
ATOM 1541 O O . ILE A 1 208 ? -14.571 -0.097 34.583 1.00 95.19 208 ILE A O 1
ATOM 1545 N N . SER A 1 209 ? -12.815 0.856 33.563 1.00 94.38 209 SER A N 1
ATOM 1546 C CA . SER A 1 209 ? -11.917 0.755 34.720 1.00 94.38 209 SER A CA 1
ATOM 1547 C C . SER A 1 209 ? -12.474 1.505 35.937 1.00 94.38 209 SER A C 1
ATOM 1549 O O . SER A 1 209 ? -12.571 0.950 37.039 1.00 94.38 209 SER A O 1
ATOM 1551 N N . ALA A 1 210 ? -12.958 2.735 35.734 1.00 94.88 210 ALA A N 1
ATOM 1552 C CA . ALA A 1 210 ? -13.619 3.511 36.781 1.00 94.88 210 ALA A CA 1
ATOM 1553 C C . ALA A 1 210 ? -14.902 2.826 37.291 1.00 94.88 210 ALA A C 1
ATOM 1555 O O . ALA A 1 210 ? -15.149 2.776 38.502 1.00 94.88 210 ALA A O 1
ATOM 1556 N N . ALA A 1 211 ? -15.706 2.250 36.391 1.00 95.69 211 ALA A N 1
ATOM 1557 C CA . ALA A 1 211 ? -16.900 1.493 36.758 1.00 95.69 211 ALA A CA 1
ATOM 1558 C C . ALA A 1 211 ? -16.559 0.247 37.596 1.00 95.69 211 ALA A C 1
ATOM 1560 O O . ALA A 1 211 ? -17.203 0.010 38.621 1.00 95.69 211 ALA A O 1
ATOM 1561 N N . MET A 1 212 ? -15.518 -0.506 37.231 1.00 93.81 212 MET A N 1
ATOM 1562 C CA . MET A 1 212 ? -15.062 -1.676 37.993 1.00 93.81 212 MET A CA 1
ATOM 1563 C C . MET A 1 212 ? -14.537 -1.297 39.376 1.00 93.81 212 MET A C 1
ATOM 1565 O O . MET A 1 212 ? -14.860 -1.971 40.356 1.00 93.81 212 MET A O 1
ATOM 1569 N N . SER A 1 213 ? -13.815 -0.178 39.493 1.00 93.00 213 SER A N 1
ATOM 1570 C CA . SER A 1 213 ? -13.390 0.361 40.791 1.00 93.00 213 SER A CA 1
ATOM 1571 C C . SER A 1 213 ? -14.591 0.666 41.701 1.00 93.00 213 SER A C 1
ATOM 1573 O O . SER A 1 213 ? -14.619 0.269 42.871 1.00 93.00 213 SER A O 1
ATOM 1575 N N . ASN A 1 214 ? -15.641 1.283 41.148 1.00 95.00 214 ASN A N 1
ATOM 1576 C CA . ASN A 1 214 ? -16.878 1.562 41.881 1.00 95.00 214 ASN A CA 1
ATOM 1577 C C . ASN A 1 214 ? -17.618 0.282 42.300 1.00 95.00 214 ASN A C 1
ATOM 1579 O O . ASN A 1 214 ? -18.066 0.189 43.444 1.00 95.00 214 ASN A O 1
ATOM 1583 N N . ILE A 1 215 ? -17.711 -0.718 41.418 1.00 93.81 215 ILE A N 1
ATOM 1584 C CA . ILE A 1 215 ? -18.325 -2.018 41.740 1.00 93.81 215 ILE A CA 1
ATOM 1585 C C . ILE A 1 215 ? -17.526 -2.724 42.840 1.00 93.81 215 ILE A C 1
ATOM 1587 O O . ILE A 1 215 ? -18.118 -3.244 43.785 1.00 93.81 215 ILE A O 1
ATOM 1591 N N . SER A 1 216 ? -16.190 -2.692 42.775 1.00 92.12 216 SER A N 1
ATOM 1592 C CA . SER A 1 216 ? -15.322 -3.247 43.820 1.00 92.12 216 SER A CA 1
ATOM 1593 C C . SER A 1 216 ? -15.603 -2.609 45.180 1.00 92.12 216 SER A C 1
ATOM 1595 O O . SER A 1 216 ? -15.700 -3.308 46.192 1.00 92.12 216 SER A O 1
ATOM 1597 N N . LYS A 1 217 ? -15.749 -1.278 45.215 1.00 92.31 217 LYS A N 1
ATOM 1598 C CA . LYS A 1 217 ? -16.074 -0.540 46.438 1.00 92.31 217 LYS A CA 1
ATOM 1599 C C . LYS A 1 217 ? -17.449 -0.937 46.982 1.00 92.31 217 LYS A C 1
ATOM 1601 O O . LYS A 1 217 ? -17.558 -1.262 48.162 1.00 92.31 217 LYS A O 1
ATOM 1606 N N . GLN A 1 218 ? -18.470 -0.984 46.126 1.00 92.38 218 GLN A N 1
ATOM 1607 C CA . GLN A 1 218 ? -19.825 -1.393 46.515 1.00 92.38 218 GLN A CA 1
ATOM 1608 C C . GLN A 1 218 ? -19.880 -2.841 47.018 1.00 92.38 218 GLN A C 1
ATOM 1610 O O . GLN A 1 218 ? -20.584 -3.127 47.983 1.00 92.38 218 GLN A O 1
ATOM 1615 N N . ALA A 1 219 ? -19.127 -3.758 46.407 1.00 90.69 219 ALA A N 1
ATOM 1616 C CA . ALA A 1 219 ? -19.043 -5.143 46.864 1.00 90.69 219 ALA A CA 1
ATOM 1617 C C . ALA A 1 219 ? -18.430 -5.240 48.273 1.00 90.69 219 ALA A C 1
ATOM 1619 O O . ALA A 1 219 ? -18.921 -6.005 49.104 1.00 90.69 219 ALA A O 1
ATOM 1620 N N . SER A 1 220 ? -17.406 -4.430 48.560 1.00 90.06 220 SER A N 1
ATOM 1621 C CA . SER A 1 220 ? -16.796 -4.334 49.893 1.00 90.06 220 SER A CA 1
ATOM 1622 C C . SER A 1 220 ? -17.781 -3.791 50.939 1.00 90.06 220 SER A C 1
ATOM 1624 O O . SER A 1 220 ? -17.974 -4.409 51.986 1.00 90.06 220 SER A O 1
ATOM 1626 N N . GLU A 1 221 ? -18.481 -2.695 50.625 1.00 92.06 221 GLU A N 1
ATOM 1627 C CA . GLU A 1 221 ? -19.527 -2.116 51.487 1.00 92.06 221 GLU A CA 1
ATOM 1628 C C . GLU A 1 221 ? -20.696 -3.091 51.713 1.00 92.06 221 GLU A C 1
ATOM 1630 O O . GLU A 1 221 ? -21.218 -3.208 52.818 1.00 92.06 221 GLU A O 1
ATOM 1635 N N . MET A 1 222 ? -21.087 -3.862 50.697 1.00 90.50 222 MET A N 1
ATOM 1636 C CA . MET A 1 222 ? -22.089 -4.919 50.853 1.00 90.50 222 MET A CA 1
ATOM 1637 C C . MET A 1 222 ? -21.613 -5.997 51.835 1.00 90.50 222 MET A C 1
ATOM 1639 O O . MET A 1 222 ? -22.401 -6.494 52.637 1.00 90.50 222 MET A O 1
ATOM 1643 N N . GLY A 1 223 ? -20.326 -6.355 51.793 1.00 89.88 223 GLY A N 1
ATOM 1644 C CA . GLY A 1 223 ? -19.721 -7.297 52.732 1.00 89.88 223 GLY A CA 1
ATOM 1645 C C . GLY A 1 223 ? -19.834 -6.831 54.185 1.00 89.88 223 GLY A C 1
ATOM 1646 O O . GLY A 1 223 ? -20.240 -7.615 55.043 1.00 89.88 223 GLY A O 1
ATOM 1647 N N . THR A 1 224 ? -19.553 -5.553 54.458 1.00 91.62 224 THR A N 1
ATOM 1648 C CA . THR A 1 224 ? -19.678 -4.995 55.816 1.00 91.62 224 THR A CA 1
ATOM 1649 C C . THR A 1 224 ? -21.134 -4.948 56.280 1.00 91.62 224 THR A C 1
ATOM 1651 O O . THR A 1 224 ? -21.430 -5.376 57.394 1.00 91.62 224 THR A O 1
ATOM 1654 N N . VAL A 1 225 ? -22.062 -4.538 55.407 1.00 93.00 225 VAL A N 1
ATOM 1655 C CA . VAL A 1 225 ? -23.507 -4.533 55.700 1.00 93.00 225 VAL A CA 1
ATOM 1656 C C . VAL A 1 225 ? -24.033 -5.943 55.989 1.00 93.00 225 VAL A C 1
ATOM 1658 O O . VAL A 1 225 ? -24.846 -6.123 56.897 1.00 93.00 225 VAL A O 1
ATOM 1661 N N . MET A 1 226 ? -23.576 -6.956 55.247 1.00 91.00 226 MET A N 1
ATOM 1662 C CA . MET A 1 226 ? -23.957 -8.351 55.491 1.00 91.00 226 MET A CA 1
ATOM 1663 C C . MET A 1 226 ? -23.458 -8.849 56.851 1.00 91.00 226 MET A C 1
ATOM 1665 O O . MET A 1 226 ? -24.208 -9.524 57.556 1.00 91.00 226 MET A O 1
ATOM 1669 N N . GLU A 1 227 ? -22.236 -8.492 57.250 1.00 91.06 227 GLU A N 1
ATOM 1670 C CA . GLU A 1 227 ? -21.696 -8.867 58.562 1.00 91.06 227 GLU A CA 1
ATOM 1671 C C . GLU A 1 227 ? -22.445 -8.174 59.710 1.00 91.06 227 GLU A C 1
ATOM 1673 O O . GLU A 1 227 ? -22.812 -8.817 60.697 1.00 91.06 227 GLU A O 1
ATOM 1678 N N . ASP A 1 228 ? -22.774 -6.889 59.558 1.00 92.75 228 ASP A N 1
ATOM 1679 C CA . ASP A 1 228 ? -23.608 -6.172 60.527 1.00 92.75 228 ASP A CA 1
ATOM 1680 C C . ASP A 1 228 ? -25.015 -6.772 60.632 1.00 92.75 228 ASP A C 1
ATOM 1682 O O . ASP A 1 228 ? -25.540 -6.947 61.735 1.00 92.75 228 ASP A O 1
ATOM 1686 N N . SER A 1 229 ? -25.615 -7.147 59.500 1.00 93.12 229 SER A N 1
ATOM 1687 C CA . SER A 1 229 ? -26.919 -7.816 59.460 1.00 93.12 229 SER A CA 1
ATOM 1688 C C . SER A 1 229 ? -26.880 -9.191 60.137 1.00 93.12 229 SER A C 1
ATOM 1690 O O . SER A 1 229 ? -27.797 -9.537 60.893 1.00 93.12 229 SER A O 1
ATOM 1692 N N . ARG A 1 230 ? -25.795 -9.953 59.934 1.00 93.44 230 ARG A N 1
ATOM 1693 C CA . ARG A 1 230 ? -25.545 -11.237 60.604 1.00 93.44 230 ARG A CA 1
ATOM 1694 C C . ARG A 1 230 ? -25.479 -11.051 62.118 1.00 93.44 230 ARG A C 1
ATOM 1696 O O . ARG A 1 230 ? -26.226 -11.711 62.838 1.00 93.44 230 ARG A O 1
ATOM 1703 N N . ARG A 1 231 ? -24.674 -10.096 62.593 1.00 93.69 231 ARG A N 1
ATOM 1704 C CA . ARG A 1 231 ? -24.554 -9.755 64.020 1.00 93.69 231 ARG A CA 1
ATOM 1705 C C . ARG A 1 231 ? -25.888 -9.309 64.621 1.00 93.69 231 ARG A C 1
ATOM 1707 O O . ARG A 1 231 ? -26.258 -9.748 65.705 1.00 93.69 231 ARG A O 1
ATOM 1714 N N . ASN A 1 232 ? -26.640 -8.467 63.914 1.00 94.06 232 ASN A N 1
ATOM 1715 C CA . ASN A 1 232 ? -27.951 -8.022 64.382 1.00 94.06 232 ASN A CA 1
ATOM 1716 C C . ASN A 1 232 ? -28.948 -9.189 64.478 1.00 94.06 232 ASN A C 1
ATOM 1718 O O . ASN A 1 232 ? -29.708 -9.278 65.437 1.00 94.06 232 ASN A O 1
ATOM 1722 N N . SER A 1 233 ? -28.907 -10.120 63.522 1.00 92.75 233 SER A N 1
ATOM 1723 C CA . SER A 1 233 ? -29.729 -11.335 63.557 1.00 92.75 233 SER A CA 1
ATOM 1724 C C . SER A 1 233 ? -29.373 -12.234 64.746 1.00 92.75 233 SER A C 1
ATOM 1726 O O . SER A 1 233 ? -30.269 -12.759 65.404 1.00 92.75 233 SER A O 1
ATOM 1728 N N . GLU A 1 234 ? -28.084 -12.381 65.067 1.00 94.00 234 GLU A N 1
ATOM 1729 C CA . GLU A 1 234 ? -27.628 -13.106 66.263 1.00 94.00 234 GLU A CA 1
ATOM 1730 C C . GLU A 1 234 ? -28.123 -12.449 67.559 1.00 94.00 234 GLU A C 1
ATOM 1732 O O . GLU A 1 234 ? -28.614 -13.146 68.450 1.00 94.00 234 GLU A O 1
ATOM 1737 N N . ASN A 1 235 ? -28.064 -11.116 67.645 1.00 94.00 235 ASN A N 1
ATOM 1738 C CA . ASN A 1 235 ? -28.594 -10.365 68.786 1.00 94.00 235 ASN A CA 1
ATOM 1739 C C . ASN A 1 235 ? -30.101 -10.591 68.953 1.00 94.00 235 ASN A C 1
ATOM 1741 O O . ASN A 1 235 ? -30.539 -10.951 70.043 1.00 94.00 235 ASN A O 1
ATOM 1745 N N . ILE A 1 236 ? -30.875 -10.487 67.866 1.00 91.75 236 ILE A N 1
ATOM 1746 C CA . ILE A 1 236 ? -32.322 -10.753 67.872 1.00 91.75 236 ILE A CA 1
ATOM 1747 C C . ILE A 1 236 ? -32.610 -12.176 68.366 1.00 91.75 236 ILE A C 1
ATOM 1749 O O . ILE A 1 236 ? -33.491 -12.376 69.200 1.00 91.75 236 ILE A O 1
ATOM 1753 N N . ILE A 1 237 ? -3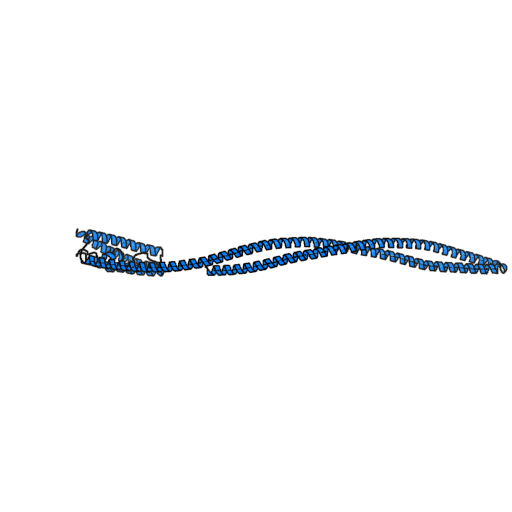1.866 -13.181 67.892 1.00 92.62 237 ILE A N 1
ATOM 1754 C CA . ILE A 1 237 ? -32.032 -14.571 68.349 1.00 92.62 237 ILE A CA 1
ATOM 1755 C C . ILE A 1 237 ? -31.795 -14.687 69.862 1.00 92.62 237 ILE A C 1
ATOM 1757 O O . ILE A 1 237 ? -32.511 -15.432 70.536 1.00 92.62 237 ILE A O 1
ATOM 1761 N N . ASN A 1 238 ? -30.808 -13.975 70.405 1.00 91.75 238 ASN A N 1
ATOM 1762 C CA . ASN A 1 238 ? -30.523 -13.984 71.839 1.00 91.75 238 ASN A CA 1
ATOM 1763 C C . ASN A 1 238 ? -31.614 -13.269 72.650 1.00 91.75 238 ASN A C 1
ATOM 1765 O O . ASN A 1 238 ? -32.086 -13.836 73.634 1.00 91.75 238 ASN A O 1
ATOM 1769 N N . GLU A 1 239 ? -32.096 -12.110 72.199 1.00 92.62 239 GLU A N 1
ATOM 1770 C CA . GLU A 1 239 ? -33.228 -11.407 72.823 1.00 92.62 239 GLU A CA 1
ATOM 1771 C C . GLU A 1 239 ? -34.497 -12.273 72.827 1.00 92.62 239 GLU A C 1
ATOM 1773 O O . GLU A 1 239 ? -35.190 -12.376 73.839 1.00 92.62 239 GLU A O 1
ATOM 1778 N N . PHE A 1 240 ? -34.780 -12.983 71.729 1.00 87.50 240 PHE A N 1
ATOM 1779 C CA . PHE A 1 240 ? -35.896 -13.930 71.679 1.00 87.50 240 PHE A CA 1
ATOM 1780 C C . PHE A 1 240 ? -35.749 -15.054 72.708 1.00 87.50 240 PHE A C 1
ATOM 1782 O O . PHE A 1 240 ? -36.741 -15.432 73.334 1.00 87.50 240 PHE A O 1
ATOM 1789 N N . LYS A 1 241 ? -34.534 -15.580 72.923 1.00 88.62 241 LYS A N 1
ATOM 1790 C CA . LYS A 1 241 ? -34.289 -16.582 73.974 1.00 88.62 241 LYS A CA 1
ATOM 1791 C C . LYS A 1 241 ? -34.578 -16.013 75.362 1.00 88.62 241 LYS A C 1
ATOM 1793 O O . LYS A 1 241 ? -35.262 -16.677 76.140 1.00 88.62 241 LYS A O 1
ATOM 1798 N N . GLU A 1 242 ? -34.128 -14.795 75.658 1.00 91.50 242 GLU A N 1
ATOM 1799 C CA . GLU A 1 242 ? -34.421 -14.130 76.936 1.00 91.50 242 GLU A CA 1
ATOM 1800 C C . GLU A 1 242 ? -35.926 -13.936 77.142 1.00 91.50 242 GLU A C 1
ATOM 1802 O O . GLU A 1 242 ? -36.459 -14.329 78.180 1.00 91.50 242 GLU A O 1
ATOM 1807 N N . ILE A 1 243 ? -36.641 -13.444 76.123 1.00 88.81 243 ILE A N 1
ATOM 1808 C CA . ILE A 1 243 ? -38.102 -13.292 76.162 1.00 88.81 243 ILE A CA 1
ATOM 1809 C C . ILE A 1 243 ? -38.781 -14.637 76.433 1.00 88.81 243 ILE A C 1
ATOM 1811 O O . ILE A 1 243 ? -39.672 -14.714 77.278 1.00 88.81 243 ILE A O 1
ATOM 1815 N N . THR A 1 244 ? -38.366 -15.718 75.761 1.00 81.94 244 THR A N 1
ATOM 1816 C CA . THR A 1 244 ? -38.932 -17.051 76.034 1.00 81.94 244 THR A CA 1
ATOM 1817 C C . THR A 1 244 ? -38.643 -17.536 77.457 1.00 81.94 244 THR A C 1
ATOM 1819 O O . THR A 1 244 ? -39.493 -18.198 78.053 1.00 81.94 244 THR A O 1
ATOM 1822 N N . GLY A 1 245 ? -37.490 -17.171 78.027 1.00 84.56 245 GLY A N 1
ATOM 1823 C CA . GLY A 1 245 ? -37.158 -17.417 79.431 1.00 84.56 245 GLY A CA 1
ATOM 1824 C C . GLY A 1 245 ? -38.109 -16.688 80.380 1.00 84.56 245 GLY A C 1
ATOM 1825 O O . GLY A 1 245 ? -38.743 -17.326 81.220 1.00 84.56 245 GLY A O 1
ATOM 1826 N N . ILE A 1 246 ? -38.297 -15.381 80.177 1.00 87.81 246 ILE A N 1
ATOM 1827 C CA . ILE A 1 246 ? -39.221 -14.553 80.969 1.00 87.81 246 ILE A CA 1
ATOM 1828 C C . ILE A 1 246 ? -40.657 -15.079 80.859 1.00 87.81 246 ILE A C 1
ATOM 1830 O O . ILE A 1 246 ? -41.356 -15.191 81.864 1.00 87.81 246 ILE A O 1
ATOM 1834 N N . LEU A 1 247 ? -41.111 -15.445 79.656 1.00 78.69 247 LEU A N 1
ATOM 1835 C CA . LEU A 1 247 ? -42.451 -16.006 79.456 1.00 78.69 247 LEU A CA 1
ATOM 1836 C C . LEU A 1 247 ? -42.653 -17.299 80.254 1.00 78.69 247 LEU A C 1
ATOM 1838 O O . LEU A 1 247 ? -43.717 -17.476 80.848 1.00 78.69 247 LEU A O 1
ATOM 1842 N N . ASN A 1 248 ? -41.638 -18.167 80.318 1.00 77.62 248 ASN A N 1
ATOM 1843 C CA . ASN A 1 248 ? -41.676 -19.370 81.151 1.00 77.62 248 ASN A CA 1
ATOM 1844 C C . ASN A 1 248 ? -41.727 -19.036 82.652 1.00 77.62 248 ASN A C 1
ATOM 1846 O O . ASN A 1 248 ? -42.496 -19.658 83.386 1.00 77.62 248 ASN A O 1
ATOM 1850 N N . GLU A 1 249 ? -40.962 -18.047 83.118 1.00 82.94 249 GLU A N 1
ATOM 1851 C CA . GLU A 1 249 ? -41.007 -17.596 84.517 1.00 82.94 249 GLU A CA 1
ATOM 1852 C C . GLU A 1 249 ? -42.383 -17.033 84.894 1.00 82.94 249 GLU A C 1
ATOM 1854 O O . GLU A 1 249 ? -42.958 -17.421 85.914 1.00 82.94 249 GLU A O 1
ATOM 1859 N N . VAL A 1 250 ? -42.956 -16.180 84.041 1.00 79.94 250 VAL A N 1
ATOM 1860 C CA . VAL A 1 250 ? -44.308 -15.626 84.213 1.00 79.94 250 VAL A CA 1
ATOM 1861 C C . VAL A 1 250 ? -45.342 -16.748 84.281 1.00 79.94 250 VAL A C 1
ATOM 1863 O O . VAL A 1 250 ? -46.197 -16.753 85.168 1.00 79.94 250 VAL A O 1
ATOM 1866 N N . ALA A 1 251 ? -45.237 -17.738 83.395 1.00 72.38 251 ALA A N 1
ATOM 1867 C CA . ALA A 1 251 ? -46.068 -18.937 83.403 1.00 72.38 251 ALA A CA 1
ATOM 1868 C C . ALA A 1 251 ? -46.019 -19.688 84.750 1.00 72.38 251 ALA A C 1
ATOM 1870 O O . ALA A 1 251 ? -47.059 -20.088 85.286 1.00 72.38 251 ALA A O 1
ATOM 1871 N N . VAL A 1 252 ? -44.825 -19.852 85.330 1.00 75.75 252 VAL A N 1
ATOM 1872 C CA . VAL A 1 252 ? -44.637 -20.485 86.647 1.00 75.75 252 VAL A CA 1
ATOM 1873 C C . VAL A 1 252 ? -45.237 -19.633 87.769 1.00 75.75 252 VAL A C 1
ATOM 1875 O O . VAL A 1 252 ? -45.918 -20.173 88.644 1.00 75.75 252 VAL A O 1
ATOM 1878 N N . LEU A 1 253 ? -45.044 -18.311 87.742 1.00 78.94 253 LEU A N 1
ATOM 1879 C CA . LEU A 1 253 ? -45.622 -17.393 88.730 1.00 78.94 253 LEU A CA 1
ATOM 1880 C C . LEU A 1 253 ? -47.153 -17.422 88.711 1.00 78.94 253 LEU A C 1
ATOM 1882 O O . LEU A 1 253 ? -47.763 -17.544 89.772 1.00 78.94 253 LEU A O 1
ATOM 1886 N N . PHE A 1 254 ? -47.772 -17.390 87.526 1.00 74.38 254 PHE A N 1
ATOM 1887 C CA . PHE A 1 254 ? -49.225 -17.527 87.384 1.00 74.38 254 PHE A CA 1
ATOM 1888 C C . PHE A 1 254 ? -49.729 -18.847 87.971 1.00 74.38 254 PHE A C 1
ATOM 1890 O O . PHE A 1 254 ? -50.703 -18.852 88.726 1.00 74.38 254 PHE A O 1
ATOM 1897 N N . LYS A 1 255 ? -49.039 -19.960 87.689 1.00 68.62 255 LYS A N 1
ATOM 1898 C CA . LYS A 1 255 ? -49.374 -21.275 88.251 1.00 68.62 255 LYS A CA 1
ATOM 1899 C C . LYS A 1 255 ? -49.296 -21.283 89.782 1.00 68.62 255 LYS A C 1
ATOM 1901 O O . LYS A 1 255 ? -50.178 -21.843 90.434 1.00 68.62 255 LYS A O 1
ATOM 1906 N N . ASN A 1 256 ? -48.268 -20.659 90.358 1.00 73.50 256 ASN A N 1
ATOM 1907 C CA . ASN A 1 256 ? -48.091 -20.566 91.809 1.00 73.50 256 ASN A CA 1
ATOM 1908 C C . ASN A 1 256 ? -49.151 -19.671 92.466 1.00 73.50 256 ASN A C 1
ATOM 1910 O O . ASN A 1 256 ? -49.759 -20.079 93.455 1.00 73.50 256 ASN A O 1
ATOM 1914 N N . LEU A 1 257 ? -49.414 -18.491 91.895 1.00 72.88 257 LEU A N 1
ATOM 1915 C CA . LEU A 1 257 ? -50.426 -17.553 92.385 1.00 72.88 257 LEU A CA 1
ATOM 1916 C C . LEU A 1 257 ? -51.807 -18.203 92.412 1.00 72.88 257 LEU A C 1
ATOM 1918 O O . LEU A 1 257 ? -52.506 -18.174 93.424 1.00 72.88 257 LEU A O 1
ATOM 1922 N N . ALA A 1 258 ? -52.186 -18.829 91.305 1.00 63.50 258 ALA A N 1
ATOM 1923 C CA . ALA A 1 258 ? -53.489 -19.445 91.197 1.00 63.50 258 ALA A CA 1
ATOM 1924 C C . ALA A 1 258 ? -53.631 -20.650 92.153 1.00 63.50 258 ALA A C 1
ATOM 1926 O O . ALA A 1 258 ? -54.700 -20.843 92.738 1.00 63.50 258 ALA A O 1
ATOM 1927 N N . LYS A 1 259 ? -52.541 -21.389 92.437 1.00 64.81 259 LYS A N 1
ATOM 1928 C CA . LYS A 1 259 ? -52.529 -22.438 93.473 1.00 64.81 259 LYS A CA 1
ATOM 1929 C C . LYS A 1 259 ? -52.837 -21.865 94.860 1.00 64.81 259 LYS A C 1
ATOM 1931 O O . LYS A 1 259 ? -53.685 -22.433 95.543 1.00 64.81 259 LYS A O 1
ATOM 1936 N N . SER A 1 260 ? -52.218 -20.746 95.242 1.00 68.88 260 SER A N 1
ATOM 1937 C CA . SER A 1 260 ? -52.469 -20.078 96.531 1.00 68.88 260 SER A CA 1
ATOM 1938 C C . SER A 1 260 ? -53.893 -19.530 96.668 1.00 68.88 260 SER A C 1
ATOM 1940 O O . SER A 1 260 ? -54.484 -19.647 97.735 1.00 68.88 260 SER A O 1
ATOM 1942 N N . ILE A 1 261 ? -54.482 -18.981 95.602 1.00 64.69 261 ILE A N 1
ATOM 1943 C CA . ILE A 1 261 ? -55.862 -18.460 95.654 1.00 64.69 261 ILE A CA 1
ATOM 1944 C C . ILE A 1 261 ? -56.875 -19.613 95.776 1.00 64.69 261 ILE A C 1
ATOM 1946 O O . ILE A 1 261 ? -57.814 -19.556 96.569 1.00 64.69 261 ILE A O 1
ATOM 1950 N N . SER A 1 262 ? -56.658 -20.706 95.039 1.00 58.16 262 SER A N 1
ATOM 1951 C CA . SER A 1 262 ? -57.567 -21.866 95.026 1.00 58.16 262 SER A CA 1
ATOM 1952 C C . SER A 1 262 ? -57.593 -22.702 96.314 1.00 58.16 262 SER A C 1
ATOM 1954 O O . SER A 1 262 ? -58.445 -23.590 96.453 1.00 58.16 262 SER A O 1
ATOM 1956 N N . SER A 1 263 ? -56.649 -22.481 97.237 1.00 56.91 263 SER A N 1
ATOM 1957 C CA . SER A 1 263 ? -56.645 -23.138 98.549 1.00 56.91 263 SER A CA 1
ATOM 1958 C C . SER A 1 263 ? -57.537 -22.450 99.582 1.00 56.91 263 SER A C 1
ATOM 1960 O O . SER A 1 263 ? -57.843 -23.082 100.587 1.00 56.91 263 SER A O 1
ATOM 1962 N N . GLU A 1 264 ? -57.974 -21.207 99.349 1.00 52.03 264 GLU A N 1
ATOM 1963 C CA . GLU A 1 264 ? -58.631 -20.396 100.387 1.00 52.03 264 GLU A CA 1
ATOM 1964 C C . GLU A 1 264 ? -60.096 -20.028 100.087 1.00 52.03 264 GLU A C 1
ATOM 1966 O O . GLU A 1 264 ? -60.854 -19.816 101.031 1.00 52.03 264 GLU A O 1
ATOM 1971 N N . VAL A 1 265 ? -60.548 -19.990 98.821 1.00 53.56 265 VAL A N 1
ATOM 1972 C CA . VAL A 1 265 ? -61.920 -19.551 98.470 1.00 53.56 265 VAL A CA 1
ATOM 1973 C C . VAL A 1 265 ? -62.471 -20.292 97.238 1.00 53.56 265 VAL A C 1
ATOM 1975 O O . VAL A 1 265 ? -61.811 -20.361 96.202 1.00 53.56 265 VAL A O 1
ATOM 1978 N N . SER A 1 266 ? -63.709 -20.807 97.314 1.00 54.91 266 SER A N 1
ATOM 1979 C CA . SER A 1 266 ? -64.469 -21.243 96.129 1.00 54.91 266 SER A CA 1
ATOM 1980 C C . SER A 1 266 ? -65.076 -20.017 95.448 1.00 54.91 266 SER A C 1
ATOM 1982 O O . SER A 1 266 ? -66.094 -19.498 95.895 1.00 54.91 266 SER A O 1
ATOM 1984 N N . ILE A 1 267 ? -64.412 -19.529 94.403 1.00 58.72 267 ILE A N 1
ATOM 1985 C CA . ILE A 1 267 ? -64.740 -18.271 93.710 1.00 58.72 267 ILE A CA 1
ATOM 1986 C C . ILE A 1 267 ? -65.711 -18.423 92.533 1.00 58.72 267 ILE A C 1
ATOM 1988 O O . ILE A 1 267 ? -66.003 -17.420 91.899 1.00 58.72 267 ILE A O 1
ATOM 1992 N N . TYR A 1 268 ? -66.184 -19.636 92.230 1.00 66.62 268 TYR A N 1
ATOM 1993 C CA . TYR A 1 268 ? -67.057 -19.874 91.079 1.00 66.62 268 TYR A CA 1
ATOM 1994 C C . TYR A 1 268 ? -68.442 -20.349 91.506 1.00 66.62 268 TYR A C 1
ATOM 1996 O O . TYR A 1 268 ? -68.563 -21.380 92.173 1.00 66.62 268 TYR A O 1
ATOM 2004 N N . ASP A 1 269 ? -69.481 -19.626 91.096 1.00 72.25 269 ASP A N 1
ATOM 2005 C CA . ASP A 1 269 ? -70.861 -20.091 91.216 1.00 72.25 269 ASP A CA 1
ATOM 2006 C C . ASP A 1 269 ? -71.240 -21.078 90.087 1.00 72.25 269 ASP A C 1
ATOM 2008 O O . ASP A 1 269 ? -70.489 -21.323 89.135 1.00 72.25 269 ASP A O 1
ATOM 2012 N N . ALA A 1 270 ? -72.429 -21.680 90.191 1.00 73.38 270 ALA A N 1
ATOM 2013 C CA . ALA A 1 270 ? -72.924 -22.633 89.196 1.00 73.38 270 ALA A CA 1
ATOM 2014 C C . ALA A 1 270 ? -72.976 -22.041 87.771 1.00 73.38 270 ALA A C 1
ATOM 2016 O O . ALA A 1 270 ? -72.710 -22.738 86.791 1.00 73.38 270 ALA A O 1
ATOM 2017 N N . HIS A 1 271 ? -73.287 -20.750 87.643 1.00 79.12 271 HIS A N 1
ATOM 2018 C CA . HIS A 1 271 ? -73.374 -20.060 86.362 1.00 79.12 271 HIS A CA 1
ATOM 2019 C C . HIS A 1 271 ? -71.989 -19.739 85.772 1.00 79.12 271 HIS A C 1
ATOM 2021 O O . HIS A 1 271 ? -71.802 -19.771 84.552 1.00 79.12 271 HIS A O 1
ATOM 2027 N N . GLU A 1 272 ? -70.993 -19.472 86.609 1.00 81.56 272 GLU A N 1
ATOM 2028 C CA . GLU A 1 272 ? -69.608 -19.274 86.186 1.00 81.56 272 GLU A CA 1
ATOM 2029 C C . GLU A 1 272 ? -68.962 -20.582 85.725 1.00 81.56 272 GLU A C 1
ATOM 2031 O O . GLU A 1 272 ? -68.273 -20.592 84.704 1.00 81.56 272 GLU A O 1
ATOM 2036 N N . ILE A 1 273 ? -69.258 -21.706 86.387 1.00 82.06 273 ILE A N 1
ATOM 2037 C CA . ILE A 1 273 ? -68.819 -23.035 85.932 1.00 82.06 273 ILE A CA 1
ATOM 2038 C C . ILE A 1 273 ? -69.452 -23.384 84.576 1.00 82.06 273 ILE A C 1
ATOM 2040 O O . ILE A 1 273 ? -68.747 -23.860 83.683 1.00 82.06 273 ILE A O 1
ATOM 2044 N N . GLU A 1 274 ? -70.746 -23.089 84.376 1.00 84.62 274 GLU A N 1
ATOM 2045 C CA . GLU A 1 274 ? -71.408 -23.230 83.067 1.00 84.62 274 GLU A CA 1
ATOM 2046 C C . GLU A 1 274 ? -70.662 -22.436 81.976 1.00 84.62 274 GLU A C 1
ATOM 2048 O O . GLU A 1 274 ? -70.363 -22.981 80.909 1.00 84.62 274 GLU A O 1
ATOM 2053 N N . LYS A 1 275 ? -70.299 -21.173 82.252 1.00 85.56 275 LYS A N 1
ATOM 2054 C CA . LYS A 1 275 ? -69.549 -20.316 81.314 1.00 85.56 275 LYS A CA 1
ATOM 2055 C C . LYS A 1 275 ? -68.135 -20.821 81.039 1.00 85.56 275 LYS A C 1
ATOM 2057 O O . LYS A 1 275 ? -67.671 -20.736 79.900 1.00 85.56 275 LYS A O 1
ATOM 2062 N N . ILE A 1 276 ? -67.443 -21.335 82.055 1.00 86.06 276 ILE A N 1
ATOM 2063 C CA . ILE A 1 276 ? -66.103 -21.918 81.906 1.00 86.06 276 ILE A CA 1
ATOM 2064 C C . ILE A 1 276 ? -66.162 -23.129 80.981 1.00 86.06 276 ILE A C 1
ATOM 2066 O O . ILE A 1 276 ? -65.351 -23.228 80.060 1.00 86.06 276 ILE A O 1
ATOM 2070 N N . ILE A 1 277 ? -67.145 -24.008 81.184 1.00 87.81 277 ILE A N 1
ATOM 2071 C CA . ILE A 1 277 ? -67.358 -25.180 80.336 1.00 87.81 277 ILE A CA 1
ATOM 2072 C C . ILE A 1 277 ? -67.653 -24.758 78.892 1.00 87.81 277 ILE A C 1
ATOM 2074 O O . ILE A 1 277 ? -66.995 -25.246 77.972 1.00 87.81 277 ILE A O 1
ATOM 2078 N N . ASP A 1 278 ? -68.571 -23.811 78.679 1.00 88.88 278 ASP A N 1
ATOM 2079 C CA . ASP A 1 278 ? -68.901 -23.328 77.332 1.00 88.88 278 ASP A CA 1
ATOM 2080 C C . ASP A 1 278 ? -67.685 -22.724 76.624 1.00 88.88 278 ASP A C 1
ATOM 2082 O O . ASP A 1 278 ? -67.404 -23.029 75.460 1.00 88.88 278 ASP A O 1
ATOM 2086 N N . SER A 1 279 ? -66.907 -21.916 77.348 1.00 88.44 279 SER A N 1
ATOM 2087 C CA . SER A 1 279 ? -65.673 -21.340 76.823 1.00 88.44 279 SER A CA 1
ATOM 2088 C C . SER A 1 279 ? -64.616 -22.406 76.524 1.00 88.44 279 SER A C 1
ATOM 2090 O O . SER A 1 279 ? -63.873 -22.254 75.551 1.00 88.44 279 SER A O 1
ATOM 2092 N N . ALA A 1 280 ? -64.508 -23.451 77.347 1.00 88.62 280 ALA A N 1
ATOM 2093 C CA . ALA A 1 280 ? -63.548 -24.532 77.155 1.00 88.62 280 ALA A CA 1
ATOM 2094 C C . ALA A 1 280 ? -63.893 -25.363 75.915 1.00 88.62 280 ALA A C 1
ATOM 2096 O O . ALA A 1 280 ? -63.011 -25.622 75.096 1.00 88.62 280 ALA A O 1
ATOM 2097 N N . ILE A 1 281 ? -65.169 -25.715 75.730 1.00 90.31 281 ILE A N 1
ATOM 2098 C CA . ILE A 1 281 ? -65.649 -26.449 74.551 1.00 90.31 281 ILE A CA 1
ATOM 2099 C C . ILE A 1 281 ? -65.372 -25.641 73.275 1.00 90.31 281 ILE A C 1
ATOM 2101 O O . ILE A 1 281 ? -64.791 -26.162 72.320 1.00 90.31 281 ILE A O 1
ATOM 2105 N N . ALA A 1 282 ? -65.723 -24.350 73.264 1.00 89.44 282 ALA A N 1
ATOM 2106 C CA . ALA A 1 282 ? -65.495 -23.480 72.109 1.00 89.44 282 ALA A CA 1
ATOM 2107 C C . ALA A 1 282 ? -64.000 -23.346 71.756 1.00 89.44 282 ALA A C 1
ATOM 2109 O O . ALA A 1 282 ? -63.627 -23.409 70.579 1.00 89.44 282 ALA A O 1
ATOM 2110 N N . ALA A 1 283 ? -63.137 -23.208 72.769 1.00 87.25 283 ALA A N 1
ATOM 2111 C CA . ALA A 1 283 ? -61.691 -23.115 72.582 1.00 87.25 283 ALA A CA 1
ATOM 2112 C C . ALA A 1 283 ? -61.101 -24.407 71.996 1.00 87.25 283 ALA A C 1
ATOM 2114 O O . ALA A 1 283 ? -60.337 -24.338 71.035 1.00 87.25 283 ALA A O 1
ATOM 2115 N N . HIS A 1 284 ? -61.491 -25.579 72.508 1.00 88.88 284 HIS A N 1
ATOM 2116 C CA . HIS A 1 284 ? -61.002 -26.862 71.990 1.00 88.88 284 HIS A CA 1
ATOM 2117 C C . HIS A 1 284 ? -61.507 -27.150 70.572 1.00 88.88 284 HIS A C 1
ATOM 2119 O O . HIS A 1 284 ? -60.742 -27.637 69.743 1.00 88.88 284 HIS A O 1
ATOM 2125 N N . ASN A 1 285 ? -62.752 -26.788 70.248 1.00 90.00 285 ASN A N 1
ATOM 2126 C CA . ASN A 1 285 ? -63.264 -26.902 68.878 1.00 90.00 285 ASN A CA 1
ATOM 2127 C C . ASN A 1 285 ? -62.459 -26.039 67.899 1.00 90.00 285 ASN A C 1
ATOM 2129 O O . ASN A 1 285 ? -62.094 -26.503 66.819 1.00 90.00 285 ASN A O 1
ATOM 2133 N N . SER A 1 286 ? -62.139 -24.807 68.298 1.00 89.19 286 SER A N 1
ATOM 2134 C CA . SER A 1 286 ? -61.312 -23.901 67.493 1.00 89.19 286 SER A CA 1
ATOM 2135 C C . SER A 1 286 ? -59.877 -24.418 67.351 1.00 89.19 286 SER A C 1
ATOM 2137 O O . SER A 1 286 ? -59.301 -24.344 66.270 1.00 89.19 286 SER A O 1
ATOM 2139 N N . TRP A 1 287 ? -59.316 -24.987 68.421 1.00 92.44 287 TRP A N 1
ATOM 2140 C CA . TRP A 1 287 ? -57.979 -25.580 68.419 1.00 92.44 287 TRP A CA 1
ATOM 2141 C C . TRP A 1 287 ? -57.884 -26.761 67.445 1.00 92.44 287 TRP A C 1
ATOM 2143 O O . TRP A 1 287 ? -56.977 -26.791 66.617 1.00 92.44 287 TRP A O 1
ATOM 2153 N N . VAL A 1 288 ? -58.848 -27.690 67.475 1.00 91.81 288 VAL A N 1
ATOM 2154 C CA . VAL A 1 288 ? -58.884 -28.834 66.543 1.00 91.81 288 VAL A CA 1
ATOM 2155 C C . VAL A 1 288 ? -59.002 -28.349 65.100 1.00 91.81 288 VAL A C 1
ATOM 2157 O O . VAL A 1 288 ? -58.269 -28.832 64.240 1.00 91.81 288 VAL A O 1
ATOM 2160 N N . LYS A 1 289 ? -59.849 -27.344 64.842 1.00 91.56 289 LYS A N 1
ATOM 2161 C CA . LYS A 1 289 ? -59.988 -26.741 63.510 1.00 91.56 289 LYS A CA 1
ATOM 2162 C C . LYS A 1 289 ? -58.672 -26.137 63.003 1.00 91.56 289 LYS A C 1
ATOM 2164 O O . LYS A 1 289 ? -58.314 -26.334 61.850 1.00 91.56 289 LYS A O 1
ATOM 2169 N N . ALA A 1 290 ? -57.922 -25.447 63.860 1.00 90.88 290 ALA A N 1
ATOM 2170 C CA . ALA A 1 290 ? -56.624 -24.889 63.483 1.00 90.88 290 ALA A CA 1
ATOM 2171 C C . ALA A 1 290 ? -55.592 -25.985 63.151 1.00 90.88 290 ALA A C 1
ATOM 2173 O O . ALA A 1 290 ? -54.807 -25.836 62.217 1.00 90.88 290 ALA A O 1
ATOM 2174 N N . VAL A 1 291 ? -55.612 -27.115 63.869 1.00 91.69 291 VAL A N 1
ATOM 2175 C CA . VAL A 1 291 ? -54.761 -28.278 63.552 1.00 91.69 291 VAL A CA 1
ATOM 2176 C C . VAL A 1 291 ? -55.168 -28.923 62.222 1.00 91.69 291 VAL A C 1
ATOM 2178 O O . VAL A 1 291 ? -54.304 -29.291 61.428 1.00 91.69 291 VAL A O 1
ATOM 2181 N N . GLU A 1 292 ? -56.471 -29.030 61.951 1.00 92.50 292 GLU A N 1
ATOM 2182 C CA . GLU A 1 292 ? -57.004 -29.499 60.665 1.00 92.50 292 GLU A CA 1
ATOM 2183 C C . GLU A 1 292 ? -56.547 -28.619 59.501 1.00 92.50 292 GLU A C 1
ATOM 2185 O O . GLU A 1 292 ? -56.049 -29.135 58.499 1.00 92.50 292 GLU A O 1
ATOM 2190 N N . GLU A 1 293 ? -56.682 -27.300 59.649 1.00 92.25 293 GLU A N 1
ATOM 2191 C CA . GLU A 1 293 ? -56.260 -26.321 58.648 1.00 92.25 293 GLU A CA 1
ATOM 2192 C C . GLU A 1 293 ? -54.745 -26.403 58.405 1.00 92.25 293 GLU A C 1
ATOM 2194 O O . GLU A 1 293 ? -54.318 -26.428 57.252 1.00 92.25 293 GLU A O 1
ATOM 2199 N N . ALA A 1 294 ? -53.929 -26.544 59.454 1.00 90.88 294 ALA A N 1
ATOM 2200 C CA . ALA A 1 294 ? -52.480 -26.689 59.315 1.00 90.88 294 ALA A CA 1
ATOM 2201 C C . ALA A 1 294 ? -52.082 -27.961 58.540 1.00 90.88 294 ALA A C 1
ATOM 2203 O O . ALA A 1 294 ? -51.216 -27.913 57.663 1.00 90.88 294 ALA A O 1
ATOM 2204 N N . ILE A 1 295 ? -52.739 -29.098 58.807 1.00 91.94 295 ILE A N 1
ATOM 2205 C CA . ILE A 1 295 ? -52.502 -30.347 58.062 1.00 91.94 295 ILE A CA 1
ATOM 2206 C C . ILE A 1 295 ? -52.952 -30.196 56.600 1.00 91.94 295 ILE A C 1
ATOM 2208 O O . ILE A 1 295 ? -52.218 -30.587 55.690 1.00 91.94 295 ILE A O 1
ATOM 2212 N N . ALA A 1 296 ? -54.130 -29.609 56.358 1.00 91.69 296 ALA A N 1
ATOM 2213 C CA . ALA A 1 296 ? -54.689 -29.432 55.016 1.00 91.69 296 ALA A CA 1
ATOM 2214 C C . ALA A 1 296 ? -53.821 -28.520 54.131 1.00 91.69 296 ALA A C 1
ATOM 2216 O O . ALA A 1 296 ? -53.595 -28.829 52.960 1.00 91.69 296 ALA A O 1
ATOM 2217 N N . HIS A 1 297 ? -53.281 -27.439 54.701 1.00 92.81 297 HIS A N 1
ATOM 2218 C CA . HIS A 1 297 ? -52.387 -26.506 54.007 1.00 92.81 297 HIS A CA 1
ATOM 2219 C C . HIS A 1 297 ? -50.920 -26.959 53.979 1.00 92.81 297 HIS A C 1
ATOM 2221 O O . HIS A 1 297 ? -50.067 -26.247 53.449 1.00 92.81 297 HIS A O 1
ATOM 2227 N N . LYS A 1 298 ? -50.619 -28.153 54.507 1.00 89.81 298 LYS A N 1
ATOM 2228 C CA . LYS A 1 298 ? -49.264 -28.715 54.597 1.00 89.81 298 LYS A CA 1
ATOM 2229 C C . LYS A 1 298 ? -48.276 -27.802 55.333 1.00 89.81 298 LYS A C 1
ATOM 2231 O O . LYS A 1 298 ? -47.101 -27.703 54.968 1.00 89.81 298 LYS A O 1
ATOM 2236 N N . GLU A 1 299 ? -48.744 -27.139 56.384 1.00 90.06 299 GLU A N 1
ATOM 2237 C CA . GLU A 1 299 ? -47.889 -26.340 57.253 1.00 90.06 299 GLU A CA 1
ATOM 2238 C C . GLU A 1 299 ? -46.935 -27.247 58.035 1.00 90.06 299 GLU A C 1
ATOM 2240 O O . GLU A 1 299 ? -47.327 -28.286 58.562 1.00 90.06 299 GLU A O 1
ATOM 2245 N N . ARG A 1 300 ? -45.661 -26.857 58.135 1.00 85.75 300 ARG A N 1
ATOM 2246 C CA . ARG A 1 300 ? -44.640 -27.660 58.833 1.00 85.75 300 ARG A CA 1
ATOM 2247 C C . ARG A 1 300 ? -44.609 -27.464 60.349 1.00 85.75 300 ARG A C 1
ATOM 2249 O O . ARG A 1 300 ? -43.859 -28.152 61.030 1.00 85.75 300 ARG A O 1
ATOM 2256 N N . VAL A 1 301 ? -45.368 -26.508 60.879 1.00 83.06 301 VAL A N 1
ATOM 2257 C CA . VAL A 1 301 ? -45.381 -26.173 62.308 1.00 83.06 301 VAL A CA 1
ATOM 2258 C C . VAL A 1 301 ? -46.792 -25.768 62.709 1.00 83.06 301 VAL A C 1
ATOM 2260 O O . VAL A 1 301 ? -47.392 -24.916 62.060 1.00 83.06 301 VAL A O 1
ATOM 2263 N N . LEU A 1 302 ? -47.296 -26.331 63.807 1.00 86.00 302 LEU A N 1
ATOM 2264 C CA . LEU A 1 302 ? -48.565 -25.923 64.397 1.00 86.00 302 LEU A CA 1
ATOM 2265 C C . LEU A 1 302 ? -48.432 -24.577 65.114 1.00 86.00 302 LEU A C 1
ATOM 2267 O O . LEU A 1 302 ? -47.595 -24.407 66.000 1.00 86.00 302 LEU A O 1
ATOM 2271 N N . ARG A 1 303 ? -49.326 -23.639 64.795 1.00 82.56 303 ARG A N 1
ATOM 2272 C CA . ARG A 1 303 ? -49.432 -22.332 65.466 1.00 82.56 303 ARG A CA 1
ATOM 2273 C C . ARG A 1 303 ? -50.532 -22.323 66.528 1.00 82.56 303 ARG A C 1
ATOM 2275 O O . ARG A 1 303 ? -51.387 -21.444 66.549 1.00 82.56 303 ARG A O 1
ATOM 2282 N N . VAL A 1 304 ? -50.526 -23.326 67.402 1.00 84.06 304 VAL A N 1
ATOM 2283 C CA . VAL A 1 304 ? -51.481 -23.455 68.513 1.00 84.06 304 VAL A CA 1
ATOM 2284 C C . VAL A 1 304 ? -50.759 -23.783 69.817 1.00 84.06 304 VAL A C 1
ATOM 2286 O O . VAL A 1 304 ? -49.623 -24.252 69.809 1.00 84.06 304 VAL A O 1
ATOM 2289 N N . VAL A 1 305 ? -51.418 -23.562 70.957 1.00 80.56 305 VAL A N 1
ATOM 2290 C CA . VAL A 1 305 ? -50.868 -23.925 72.273 1.00 80.56 305 VAL A CA 1
ATOM 2291 C C . VAL A 1 305 ? -50.831 -25.452 72.409 1.00 80.56 305 VAL A C 1
ATOM 2293 O O . VAL A 1 305 ? -51.872 -26.108 72.386 1.00 80.56 305 VAL A O 1
ATOM 2296 N N . LEU A 1 306 ? -49.632 -26.025 72.538 1.00 84.69 306 LEU A N 1
ATOM 2297 C CA . LEU A 1 306 ? -49.415 -27.480 72.598 1.00 84.69 306 LEU A CA 1
ATOM 2298 C C . LEU A 1 306 ? -49.281 -28.034 74.022 1.00 84.69 306 LEU A C 1
ATOM 2300 O O . LEU A 1 306 ? -49.294 -29.250 74.218 1.00 84.69 306 LEU A O 1
ATOM 2304 N N . ASP A 1 307 ? -49.142 -27.166 75.018 1.00 81.69 307 ASP A N 1
ATOM 2305 C CA . ASP A 1 307 ? -49.133 -27.557 76.422 1.00 81.69 307 ASP A CA 1
ATOM 2306 C C . ASP A 1 307 ? -50.522 -27.337 77.030 1.00 81.69 307 ASP A C 1
ATOM 2308 O O . ASP A 1 307 ? -51.021 -26.211 77.084 1.00 81.69 307 ASP A O 1
ATOM 2312 N N . GLY A 1 308 ? -51.141 -28.428 77.482 1.00 79.88 308 GLY A N 1
ATOM 2313 C CA . GLY A 1 308 ? -52.471 -28.399 78.082 1.00 79.88 308 GLY A CA 1
ATOM 2314 C C . GLY A 1 308 ? -52.522 -27.594 79.372 1.00 79.88 308 GLY A C 1
ATOM 2315 O O . GLY A 1 308 ? -53.544 -26.979 79.645 1.00 79.88 308 GLY A O 1
ATOM 2316 N N . ALA A 1 309 ? -51.419 -27.485 80.119 1.00 78.06 309 ALA A N 1
ATOM 2317 C CA . ALA A 1 309 ? -51.375 -26.669 81.332 1.00 78.06 309 ALA A CA 1
ATOM 2318 C C . ALA A 1 309 ? -51.482 -25.159 81.043 1.00 78.06 309 ALA A C 1
ATOM 2320 O O . ALA A 1 309 ? -51.932 -24.401 81.901 1.00 78.06 309 ALA A O 1
ATOM 2321 N N . PHE A 1 310 ? -51.093 -24.729 79.838 1.00 74.56 310 PHE A N 1
ATOM 2322 C CA . PHE A 1 310 ? -51.124 -23.329 79.402 1.00 74.56 310 PHE A CA 1
ATOM 2323 C C . PHE A 1 310 ? -52.291 -23.009 78.467 1.00 74.56 310 PHE A C 1
ATOM 2325 O O . PHE A 1 310 ? -52.443 -21.866 78.031 1.00 74.56 310 PHE A O 1
ATOM 2332 N N . CYS A 1 311 ? -53.133 -23.992 78.141 1.00 84.19 311 CYS A N 1
ATOM 2333 C CA . CYS A 1 311 ? -54.359 -23.723 77.405 1.00 84.19 311 CYS A CA 1
ATOM 2334 C C . CYS A 1 311 ? -55.357 -22.993 78.321 1.00 84.19 311 CYS A C 1
ATOM 2336 O O . CYS A 1 311 ? -55.326 -23.147 79.540 1.00 84.19 311 CYS A O 1
ATOM 2338 N N . ARG A 1 312 ? -56.281 -22.217 77.740 1.00 79.44 312 ARG A N 1
ATOM 2339 C CA . ARG A 1 312 ? -57.236 -21.389 78.502 1.00 79.44 312 ARG A CA 1
ATOM 2340 C C . ARG A 1 312 ? -58.049 -22.177 79.541 1.00 79.44 312 ARG A C 1
ATOM 2342 O O . ARG A 1 312 ? -58.449 -21.606 80.547 1.00 79.44 312 ARG A O 1
ATOM 2349 N N . PHE A 1 313 ? -58.326 -23.456 79.281 1.00 84.81 313 PHE A N 1
ATOM 2350 C CA . PHE A 1 313 ? -59.017 -24.334 80.225 1.00 84.81 313 PHE A CA 1
ATOM 2351 C C . PHE A 1 313 ? -58.058 -24.911 81.270 1.00 84.81 313 PHE A C 1
ATOM 2353 O O . PHE A 1 313 ? -58.322 -24.786 82.460 1.00 84.81 313 PHE A O 1
ATOM 2360 N N . GLY A 1 314 ? -56.926 -25.488 80.862 1.00 82.81 314 GLY A N 1
ATOM 2361 C CA . GLY A 1 314 ? -55.946 -26.057 81.789 1.00 82.81 314 GLY A CA 1
ATOM 2362 C C . GLY A 1 314 ? -55.341 -25.035 82.747 1.00 82.81 314 GLY A C 1
ATOM 2363 O O . GLY A 1 314 ? -55.101 -25.360 83.908 1.00 82.81 314 GLY A O 1
ATOM 2364 N N . SER A 1 315 ? -55.220 -23.777 82.314 1.00 76.38 315 SER A N 1
ATOM 2365 C CA . SER A 1 315 ? -54.773 -22.665 83.154 1.00 76.38 315 SER A CA 1
ATOM 2366 C C . SER A 1 315 ? -55.760 -22.304 84.264 1.00 76.38 315 SER A C 1
ATOM 2368 O O . SER A 1 315 ? -55.391 -21.554 85.157 1.00 76.38 315 SER A O 1
ATOM 2370 N N . ILE A 1 316 ? -57.011 -22.775 84.207 1.00 74.50 316 ILE A N 1
ATOM 2371 C CA . ILE A 1 316 ? -58.024 -22.566 85.256 1.00 74.50 316 ILE A CA 1
ATOM 2372 C C . ILE A 1 316 ? -58.543 -23.866 85.878 1.00 74.50 316 ILE A C 1
ATOM 2374 O O . ILE A 1 316 ? -59.105 -23.838 86.969 1.00 74.50 316 ILE A O 1
ATOM 2378 N N . TYR A 1 317 ? -58.315 -25.009 85.230 1.00 82.94 317 TYR A N 1
ATOM 2379 C CA . TYR A 1 317 ? -58.877 -26.314 85.575 1.00 82.94 317 TYR A CA 1
ATOM 2380 C C . TYR A 1 317 ? -58.643 -26.719 87.036 1.00 82.94 317 TYR A C 1
ATOM 2382 O O . TYR A 1 317 ? -59.587 -27.093 87.733 1.00 82.94 317 TYR A O 1
ATOM 2390 N N . HIS A 1 318 ? -57.402 -26.594 87.516 1.00 73.94 318 HIS A N 1
ATOM 2391 C CA . HIS A 1 318 ? -57.036 -26.937 88.894 1.00 73.94 318 HIS A CA 1
ATOM 2392 C C . HIS A 1 318 ? -57.485 -25.892 89.931 1.00 73.94 318 HIS A C 1
ATOM 2394 O O . HIS A 1 318 ? -57.365 -26.140 91.130 1.00 73.94 318 HIS A O 1
ATOM 2400 N N . PHE A 1 319 ? -57.985 -24.735 89.484 1.00 70.88 319 PHE A N 1
ATOM 2401 C CA . PHE A 1 319 ? -58.421 -23.627 90.339 1.00 70.88 319 PHE A CA 1
ATOM 2402 C C . PHE A 1 319 ? -59.943 -23.571 90.501 1.00 70.88 319 PHE A C 1
ATOM 2404 O O . PHE A 1 319 ? -60.432 -22.972 91.457 1.00 70.88 319 PHE A O 1
ATOM 2411 N N . VAL A 1 320 ? -60.697 -24.215 89.606 1.00 77.69 320 VAL A N 1
ATOM 2412 C CA . VAL A 1 320 ? -62.149 -24.362 89.741 1.00 77.69 320 VAL A CA 1
ATOM 2413 C C . VAL A 1 320 ? -62.456 -25.436 90.783 1.00 77.69 320 VAL A C 1
ATOM 2415 O O . VAL A 1 320 ? -62.037 -26.587 90.655 1.00 77.69 320 VAL A O 1
ATOM 2418 N N . ARG A 1 321 ? -63.216 -25.060 91.817 1.00 74.06 321 ARG A N 1
ATOM 2419 C CA . ARG A 1 321 ? -63.806 -25.983 92.792 1.00 74.06 321 ARG A CA 1
ATOM 2420 C C . ARG A 1 321 ? -65.263 -26.230 92.396 1.00 74.06 321 ARG A C 1
ATOM 2422 O O . ARG A 1 321 ? -66.112 -25.397 92.694 1.00 74.06 321 ARG A O 1
ATOM 2429 N N . PRO A 1 322 ? -65.562 -27.316 91.671 1.00 77.44 322 PRO A N 1
ATOM 2430 C CA . PRO A 1 322 ? -66.937 -27.631 91.312 1.00 77.44 322 PRO A CA 1
ATOM 2431 C C . PRO A 1 322 ? -67.731 -28.065 92.565 1.00 77.44 322 PRO A C 1
ATOM 2433 O O . PRO A 1 322 ? -67.122 -28.553 93.522 1.00 77.44 322 PRO A O 1
ATOM 2436 N N . PRO A 1 323 ? -69.071 -27.928 92.574 1.00 79.00 323 PRO A N 1
ATOM 2437 C CA . PRO A 1 323 ? -69.917 -28.473 93.635 1.00 79.00 323 PRO A CA 1
ATOM 2438 C C . PRO A 1 323 ? -69.615 -29.952 93.925 1.00 79.00 323 PRO A C 1
ATOM 2440 O O . PRO A 1 323 ? -69.280 -30.705 93.007 1.00 79.00 323 PRO A O 1
ATOM 2443 N N . GLU A 1 324 ? -69.755 -30.392 95.181 1.00 79.31 324 GLU A N 1
ATOM 2444 C CA . GLU A 1 324 ? -69.352 -31.749 95.601 1.00 79.31 324 GLU A CA 1
ATOM 2445 C C . GLU A 1 324 ? -69.961 -32.860 94.733 1.00 79.31 324 GLU A C 1
ATOM 2447 O O . GLU A 1 324 ? -69.279 -33.831 94.404 1.00 79.31 324 GLU A O 1
ATOM 2452 N N . HIS A 1 325 ? -71.209 -32.695 94.284 1.00 81.88 325 HIS A N 1
ATOM 2453 C CA . HIS A 1 325 ? -71.913 -33.697 93.480 1.00 81.88 325 HIS A CA 1
ATOM 2454 C C . HIS A 1 325 ? -71.330 -33.906 92.075 1.00 81.88 325 HIS A C 1
ATOM 2456 O O . HIS A 1 325 ? -71.558 -34.958 91.486 1.00 81.88 325 HIS A O 1
ATOM 2462 N N . VAL A 1 326 ? -70.557 -32.949 91.549 1.00 85.81 326 VAL A N 1
ATOM 2463 C CA . VAL A 1 326 ? -69.883 -33.045 90.238 1.00 85.81 326 VAL A CA 1
ATOM 2464 C C . VAL A 1 326 ? -68.354 -33.089 90.343 1.00 85.81 326 VAL A C 1
ATOM 2466 O O . VAL A 1 326 ? -67.673 -33.173 89.319 1.00 85.81 326 VAL A O 1
ATOM 2469 N N . ALA A 1 327 ? -67.785 -33.065 91.551 1.00 83.88 327 ALA A N 1
ATOM 2470 C CA . ALA A 1 327 ? -66.339 -32.970 91.758 1.00 83.88 327 ALA A CA 1
ATOM 2471 C C . ALA A 1 327 ? -65.545 -34.139 91.150 1.00 83.88 327 ALA A C 1
ATOM 2473 O O . ALA A 1 327 ? -64.524 -33.915 90.497 1.00 83.88 327 ALA A O 1
ATOM 2474 N N . GLU A 1 328 ? -66.038 -35.372 91.282 1.00 85.12 328 GLU A N 1
ATOM 2475 C CA . GLU A 1 328 ? -65.411 -36.545 90.652 1.00 85.12 328 GLU A CA 1
ATOM 2476 C C . GLU A 1 328 ? -65.498 -36.493 89.120 1.00 85.12 328 GLU A C 1
ATOM 2478 O O . GLU A 1 328 ? -64.527 -36.793 88.420 1.00 85.12 328 GLU A O 1
ATOM 2483 N N . LYS A 1 329 ? -66.627 -36.022 88.572 1.00 87.38 329 LYS A N 1
ATOM 2484 C CA . LYS A 1 329 ? -66.777 -35.842 87.121 1.00 87.38 329 LYS A CA 1
ATOM 2485 C C . LYS A 1 329 ? -65.835 -34.766 86.590 1.00 87.38 329 LYS A C 1
ATOM 2487 O O . LYS A 1 329 ? -65.196 -34.989 85.564 1.00 87.38 329 LYS A O 1
ATOM 2492 N N . TRP A 1 330 ? -65.686 -33.647 87.298 1.00 88.44 330 TRP A N 1
ATOM 2493 C CA . TRP A 1 330 ? -64.715 -32.605 86.956 1.00 88.44 330 TRP A CA 1
ATOM 2494 C C . TRP A 1 330 ? -63.287 -33.145 86.963 1.00 88.44 330 TRP A C 1
ATOM 2496 O O . TRP A 1 330 ? -62.565 -32.949 85.992 1.00 88.44 330 TRP A O 1
ATOM 2506 N N . LYS A 1 331 ? -62.906 -33.903 88.002 1.00 87.44 331 LYS A N 1
ATOM 2507 C CA . LYS A 1 331 ? -61.582 -34.534 88.101 1.00 87.44 331 LYS A CA 1
ATOM 2508 C C . LYS A 1 331 ? -61.293 -35.469 86.921 1.00 87.44 331 LYS A C 1
ATOM 2510 O O . LYS A 1 331 ? -60.158 -35.547 86.453 1.00 87.44 331 LYS A O 1
ATOM 2515 N N . SER A 1 332 ? -62.325 -36.141 86.408 1.00 89.19 332 SER A N 1
ATOM 2516 C CA . SER A 1 332 ? -62.223 -37.032 85.247 1.00 89.19 332 SER A CA 1
ATOM 2517 C C . SER A 1 332 ? -61.930 -36.319 83.916 1.00 89.19 332 SER A C 1
ATOM 2519 O O . SER A 1 332 ? -61.695 -36.998 82.913 1.00 89.19 332 SER A O 1
ATOM 2521 N N . LEU A 1 333 ? -61.954 -34.979 83.874 1.00 89.94 333 LEU A N 1
ATOM 2522 C CA . LEU A 1 333 ? -61.618 -34.199 82.678 1.00 89.94 333 LEU A CA 1
ATOM 2523 C C . LEU A 1 333 ? -60.104 -34.095 82.441 1.00 89.94 333 LEU A C 1
ATOM 2525 O O . LEU A 1 333 ? -59.702 -33.920 81.292 1.00 89.94 333 LEU A O 1
ATOM 2529 N N . ASP A 1 334 ? -59.276 -34.213 83.489 1.00 86.94 334 ASP A N 1
ATOM 2530 C CA . ASP A 1 334 ? -57.832 -33.923 83.426 1.00 86.94 334 ASP A CA 1
ATOM 2531 C C . ASP A 1 334 ? -57.092 -34.800 82.411 1.00 86.94 334 ASP A C 1
ATOM 2533 O O . ASP A 1 334 ? -56.425 -34.316 81.500 1.00 86.94 334 ASP A O 1
ATOM 2537 N N . GLU A 1 335 ? -57.237 -36.118 82.549 1.00 88.06 335 GLU A N 1
ATOM 2538 C CA . GLU A 1 335 ? -56.490 -37.083 81.748 1.00 88.06 335 GLU A CA 1
ATOM 2539 C C . GLU A 1 335 ? -56.856 -37.012 80.252 1.00 88.06 335 GLU A C 1
ATOM 2541 O O . GLU A 1 335 ? -55.939 -36.873 79.434 1.00 88.06 335 GLU A O 1
ATOM 2546 N N . PRO A 1 336 ? -58.146 -37.028 79.845 1.00 88.50 336 PRO A N 1
ATOM 2547 C CA . PRO A 1 336 ? -58.509 -36.841 78.440 1.00 88.50 336 PRO A CA 1
ATOM 2548 C C . PRO A 1 336 ? -58.011 -35.505 77.872 1.00 88.50 336 PRO A C 1
ATOM 2550 O O . PRO A 1 336 ? -57.492 -35.468 76.756 1.00 88.50 336 PRO A O 1
ATOM 2553 N N . HIS A 1 337 ? -58.102 -34.422 78.649 1.00 88.38 337 HIS A N 1
ATOM 2554 C CA . HIS A 1 337 ? -57.610 -33.101 78.257 1.00 88.38 337 HIS A CA 1
ATOM 2555 C C . HIS A 1 337 ? -56.091 -33.096 78.014 1.00 88.38 337 HIS A C 1
ATOM 2557 O O . HIS A 1 337 ? -55.627 -32.671 76.951 1.00 88.38 337 HIS A O 1
ATOM 2563 N N . MET A 1 338 ? -55.301 -33.631 78.946 1.00 88.81 338 MET A N 1
ATOM 2564 C CA . MET A 1 338 ? -53.844 -33.692 78.802 1.00 88.81 338 MET A CA 1
ATOM 2565 C C . MET A 1 338 ? -53.410 -34.607 77.650 1.00 88.81 338 MET A C 1
ATOM 2567 O O . MET A 1 338 ? -52.422 -34.315 76.964 1.00 88.81 338 MET A O 1
ATOM 2571 N N . ASN A 1 339 ? -54.168 -35.675 77.381 1.00 90.94 339 ASN A N 1
ATOM 2572 C CA . ASN A 1 339 ? -53.921 -36.568 76.252 1.00 90.94 339 ASN A CA 1
ATOM 2573 C C . ASN A 1 339 ? -54.147 -35.881 74.896 1.00 90.94 339 ASN A C 1
ATOM 2575 O O . ASN A 1 339 ? -53.320 -36.060 74.001 1.00 90.94 339 ASN A O 1
ATOM 2579 N N . ILE A 1 340 ? -55.172 -35.031 74.752 1.00 91.19 340 ILE A N 1
ATOM 2580 C CA . ILE A 1 340 ? -55.382 -34.225 73.531 1.00 91.19 340 ILE A CA 1
ATOM 2581 C C . ILE A 1 340 ? -54.137 -33.382 73.220 1.00 91.19 340 ILE A C 1
ATOM 2583 O O . ILE A 1 340 ? -53.617 -33.417 72.104 1.00 91.19 340 ILE A O 1
ATOM 2587 N N . HIS A 1 341 ? -53.596 -32.681 74.218 1.00 91.44 341 HIS A N 1
ATOM 2588 C CA . HIS A 1 341 ? -52.402 -31.849 74.039 1.00 91.44 341 HIS A CA 1
ATOM 2589 C C . HIS A 1 341 ? -51.123 -32.667 73.793 1.00 91.44 341 HIS A C 1
ATOM 2591 O O . HIS A 1 341 ? -50.255 -32.249 73.022 1.00 91.44 341 HIS A O 1
ATOM 2597 N N . LYS A 1 342 ? -51.006 -33.863 74.386 1.00 92.25 342 LYS A N 1
ATOM 2598 C CA . LYS A 1 342 ? -49.914 -34.805 74.088 1.00 92.25 342 LYS A CA 1
ATOM 2599 C C . LYS A 1 342 ? -49.932 -35.238 72.620 1.00 92.25 342 LYS A C 1
ATOM 2601 O O . LYS A 1 342 ? -48.886 -35.197 71.973 1.00 92.25 342 LYS A O 1
ATOM 2606 N N . LEU A 1 343 ? -51.102 -35.596 72.092 1.00 93.38 343 LEU A N 1
ATOM 2607 C CA . LEU A 1 343 ? -51.264 -35.933 70.676 1.00 93.38 343 LEU A CA 1
ATOM 2608 C C . LEU A 1 343 ? -51.023 -34.712 69.776 1.00 93.38 343 LEU A C 1
ATOM 2610 O O . LEU A 1 343 ? -50.396 -34.844 68.731 1.00 93.38 343 LEU A O 1
ATOM 2614 N N . GLY A 1 344 ? -51.406 -33.507 70.210 1.00 91.81 344 GLY A N 1
ATOM 2615 C CA . GLY A 1 344 ? -51.062 -32.259 69.520 1.00 91.81 344 GLY A CA 1
ATOM 2616 C C . GLY A 1 344 ? -49.554 -32.060 69.336 1.00 91.81 344 GLY A C 1
ATOM 2617 O O . GLY A 1 344 ? -49.106 -31.705 68.246 1.00 91.81 344 GLY A O 1
ATOM 2618 N N . ARG A 1 345 ? -48.746 -32.345 70.368 1.00 92.44 345 ARG A N 1
ATOM 2619 C CA . ARG A 1 345 ? -47.273 -32.318 70.254 1.00 92.44 345 ARG A CA 1
ATOM 2620 C C . ARG A 1 345 ? -46.758 -33.349 69.256 1.00 92.44 345 ARG A C 1
ATOM 2622 O O . ARG A 1 345 ? -45.887 -33.029 68.458 1.00 92.44 345 ARG A O 1
ATOM 2629 N N . GLN A 1 346 ? -47.324 -34.553 69.270 1.00 94.06 346 GLN A N 1
ATOM 2630 C CA . GLN A 1 346 ? -46.969 -35.596 68.310 1.00 94.06 346 GLN A CA 1
ATOM 2631 C C . GLN A 1 346 ? -47.303 -35.185 66.868 1.00 94.06 346 GLN A C 1
ATOM 2633 O O . GLN A 1 346 ? -46.483 -35.388 65.977 1.00 94.06 346 GLN A O 1
ATOM 2638 N N . ILE A 1 347 ? -48.464 -34.562 66.639 1.00 93.44 347 ILE A N 1
ATOM 2639 C CA . ILE A 1 347 ? -48.828 -34.000 65.331 1.00 93.44 347 ILE A CA 1
ATOM 2640 C C . ILE A 1 347 ? -47.795 -32.954 64.905 1.00 93.44 347 ILE A C 1
ATOM 2642 O O . ILE A 1 347 ? -47.318 -33.006 63.778 1.00 93.44 347 ILE A O 1
ATOM 2646 N N . ASN A 1 348 ? -47.402 -32.042 65.798 1.00 93.19 348 ASN A N 1
ATOM 2647 C CA . ASN A 1 348 ? -46.417 -31.008 65.479 1.00 93.19 348 ASN A CA 1
ATOM 2648 C C . ASN A 1 348 ? -45.059 -31.583 65.035 1.00 93.19 348 ASN A C 1
ATOM 2650 O O . ASN A 1 348 ? -44.470 -31.068 64.089 1.00 93.19 348 ASN A O 1
ATOM 2654 N N . GLU A 1 349 ? -44.572 -32.650 65.677 1.00 93.06 349 GLU A N 1
ATOM 2655 C CA . GLU A 1 349 ? -43.331 -33.315 65.248 1.00 93.06 349 GLU A CA 1
ATOM 2656 C C . GLU A 1 349 ? -43.491 -33.997 63.880 1.00 93.06 349 GLU A C 1
ATOM 2658 O O . GLU A 1 349 ? -42.658 -33.799 62.996 1.00 93.06 349 GLU A O 1
ATOM 2663 N N . LEU A 1 350 ? -44.616 -34.680 63.641 1.00 92.62 350 LEU A N 1
ATOM 2664 C CA . LEU A 1 350 ? -44.914 -35.281 62.335 1.00 92.62 350 LEU A CA 1
ATOM 2665 C C . LEU A 1 350 ? -44.991 -34.234 61.209 1.00 92.62 350 LEU A C 1
ATOM 2667 O O . LEU A 1 350 ? -44.553 -34.502 60.091 1.00 92.62 350 LEU A O 1
ATOM 2671 N N . LEU A 1 351 ? -45.512 -33.033 61.486 1.00 92.31 351 LEU A N 1
ATOM 2672 C CA . LEU A 1 351 ? -45.553 -31.935 60.513 1.00 92.31 351 LEU A CA 1
ATOM 2673 C C . LEU A 1 351 ? -44.159 -31.394 60.176 1.00 92.31 351 LEU A C 1
ATOM 2675 O O . LEU A 1 351 ? -43.879 -31.133 59.002 1.00 92.31 351 LEU A O 1
ATOM 2679 N N . LYS A 1 352 ? -43.261 -31.278 61.164 1.00 91.69 352 LYS A N 1
ATOM 2680 C CA . LYS A 1 352 ? -41.864 -30.869 60.928 1.00 91.69 352 LYS A CA 1
ATOM 2681 C C . LYS A 1 352 ? -41.144 -31.862 60.017 1.00 91.69 352 LYS A C 1
ATOM 2683 O O . LYS A 1 352 ? -40.451 -31.452 59.082 1.00 91.69 352 LYS A O 1
ATOM 2688 N N . GLU A 1 353 ? -41.382 -33.153 60.247 1.00 92.25 353 GLU A N 1
ATOM 2689 C CA . GLU A 1 353 ? -40.874 -34.271 59.440 1.00 92.25 353 GLU A CA 1
ATOM 2690 C C . GLU A 1 353 ? -41.543 -34.374 58.053 1.00 92.25 353 GLU A C 1
ATOM 2692 O O . GLU A 1 353 ? -41.055 -35.088 57.179 1.00 92.25 353 GLU A O 1
ATOM 2697 N N . GLY A 1 354 ? -42.633 -33.635 57.810 1.00 90.62 354 GLY A N 1
ATOM 2698 C CA . GLY A 1 354 ? -43.386 -33.655 56.551 1.00 90.62 354 GLY A CA 1
ATOM 2699 C C . GLY A 1 354 ? -44.329 -34.855 56.394 1.00 90.62 354 GLY A C 1
ATOM 2700 O O . GLY A 1 354 ? -44.801 -35.125 55.288 1.00 90.62 354 GLY A O 1
ATOM 2701 N N . ASN A 1 355 ? -44.625 -35.576 57.477 1.00 93.25 355 ASN A N 1
ATOM 2702 C CA . ASN A 1 355 ? -45.478 -36.762 57.485 1.00 93.25 355 ASN A CA 1
ATOM 2703 C C . ASN A 1 355 ? -46.956 -36.409 57.751 1.00 93.25 355 ASN A C 1
ATOM 2705 O O . ASN A 1 355 ? -47.529 -36.706 58.804 1.00 93.25 355 ASN A O 1
ATOM 2709 N N . PHE A 1 356 ? -47.584 -35.751 56.772 1.00 92.00 356 PHE A N 1
ATOM 2710 C CA . PHE A 1 356 ? -48.966 -35.258 56.871 1.00 92.00 356 PHE A CA 1
ATOM 2711 C C . PHE A 1 356 ? -50.017 -36.373 56.970 1.00 92.00 356 PHE A C 1
ATOM 2713 O O . PHE A 1 356 ? -51.049 -36.196 57.615 1.00 92.00 356 PHE A O 1
ATOM 2720 N N . GLU A 1 357 ? -49.761 -37.533 56.362 1.00 91.62 357 GLU A N 1
ATOM 2721 C CA . GLU A 1 357 ? -50.686 -38.671 56.400 1.00 91.62 357 GLU A CA 1
ATOM 2722 C C . GLU A 1 357 ? -50.776 -39.254 57.814 1.00 91.62 357 GLU A C 1
ATOM 2724 O O . GLU A 1 357 ? -51.872 -39.423 58.358 1.00 91.62 357 GLU A O 1
ATOM 2729 N N . ARG A 1 358 ? -49.626 -39.470 58.468 1.00 91.94 358 ARG A N 1
ATOM 2730 C CA . ARG A 1 358 ? -49.603 -39.926 59.860 1.00 91.94 358 ARG A CA 1
ATOM 2731 C C . ARG A 1 358 ? -50.149 -38.861 60.811 1.00 91.94 358 ARG A C 1
ATOM 2733 O O . ARG A 1 358 ? -50.863 -39.212 61.747 1.00 91.94 358 ARG A O 1
ATOM 2740 N N . ALA A 1 359 ? -49.882 -37.578 60.552 1.00 93.12 359 ALA A N 1
ATOM 2741 C CA . ALA A 1 359 ? -50.470 -36.472 61.311 1.00 93.12 359 ALA A CA 1
ATOM 2742 C C . ALA A 1 359 ? -52.011 -36.478 61.236 1.00 93.12 359 ALA A C 1
ATOM 2744 O O . ALA A 1 359 ? -52.679 -36.304 62.255 1.00 93.12 359 ALA A O 1
ATOM 2745 N N . SER A 1 360 ? -52.581 -36.760 60.059 1.00 93.31 360 SER A N 1
ATOM 2746 C CA . SER A 1 360 ? -54.032 -36.891 59.867 1.00 93.31 360 SER A CA 1
ATOM 2747 C C . SER A 1 360 ? -54.627 -38.085 60.629 1.00 93.31 360 SER A C 1
ATOM 2749 O O . SER A 1 360 ? -55.708 -37.978 61.207 1.00 93.31 360 SER A O 1
ATOM 2751 N N . GLN A 1 361 ? -53.904 -39.208 60.713 1.00 92.75 361 GLN A N 1
ATOM 2752 C CA . GLN A 1 361 ? -54.328 -40.360 61.520 1.00 92.75 361 GLN A CA 1
ATOM 2753 C C . GLN A 1 361 ? -54.382 -40.016 63.016 1.00 92.75 361 GLN A C 1
ATOM 2755 O O . GLN A 1 361 ? -55.385 -40.300 63.669 1.00 92.75 361 GLN A O 1
ATOM 2760 N N . VAL A 1 362 ? -53.353 -39.342 63.543 1.00 93.94 362 VAL A N 1
ATOM 2761 C CA . VAL A 1 362 ? -53.315 -38.900 64.951 1.00 93.94 362 VAL A CA 1
ATOM 2762 C C . VAL A 1 362 ? -54.401 -37.852 65.237 1.00 93.94 362 VAL A C 1
ATOM 2764 O O . VAL A 1 362 ? -55.013 -37.864 66.304 1.00 93.94 362 VAL A O 1
ATOM 2767 N N . LEU A 1 363 ? -54.721 -36.982 64.274 1.00 93.56 363 LEU A N 1
ATOM 2768 C CA . LEU A 1 363 ? -55.823 -36.022 64.397 1.00 93.56 363 LEU A CA 1
ATOM 2769 C C . LEU A 1 363 ? -57.192 -36.708 64.579 1.00 93.56 363 LEU A C 1
ATOM 2771 O O . LEU A 1 363 ? -58.048 -36.190 65.297 1.00 93.56 363 LEU A O 1
ATOM 2775 N N . ASN A 1 364 ? -57.418 -37.882 63.987 1.00 93.25 364 ASN A N 1
ATOM 2776 C CA . ASN A 1 364 ? -58.660 -38.626 64.222 1.00 93.25 364 ASN A CA 1
ATOM 2777 C C . ASN A 1 364 ? -58.768 -39.123 65.674 1.00 93.25 364 ASN A C 1
ATOM 2779 O O . ASN A 1 364 ? -59.857 -39.095 66.249 1.00 93.25 364 ASN A O 1
ATOM 2783 N N . GLU A 1 365 ? -57.649 -39.509 66.293 1.00 93.19 365 GLU A N 1
ATOM 2784 C CA . GLU A 1 365 ? -57.604 -39.849 67.722 1.00 93.19 365 GLU A CA 1
ATOM 2785 C C . GLU A 1 365 ? -57.881 -38.618 68.598 1.00 93.19 365 GLU A C 1
ATOM 2787 O O . GLU A 1 365 ? -58.676 -38.689 69.536 1.00 93.19 365 GLU A O 1
ATOM 2792 N N . VAL A 1 366 ? -57.306 -37.464 68.239 1.00 93.19 366 VAL A N 1
ATOM 2793 C CA . VAL A 1 366 ? -57.585 -36.170 68.885 1.00 93.19 366 VAL A CA 1
ATOM 2794 C C . VAL A 1 366 ? -59.075 -35.831 68.836 1.00 93.19 366 VAL A C 1
ATOM 2796 O O . VAL A 1 366 ? -59.641 -35.452 69.859 1.00 93.19 366 VAL A O 1
ATOM 2799 N N . ARG A 1 367 ? -59.729 -35.983 67.676 1.00 92.50 367 ARG A N 1
ATOM 2800 C CA . ARG A 1 367 ? -61.169 -35.712 67.514 1.00 92.50 367 ARG A CA 1
ATOM 2801 C C . ARG A 1 367 ? -62.012 -36.592 68.430 1.00 92.50 367 ARG A C 1
ATOM 2803 O O . ARG A 1 367 ? -62.886 -36.070 69.113 1.00 92.50 367 ARG A O 1
ATOM 2810 N N . LYS A 1 368 ? -61.703 -37.891 68.493 1.00 92.12 368 LYS A N 1
ATOM 2811 C CA . LYS A 1 368 ? -62.408 -38.838 69.363 1.00 92.12 368 LYS A CA 1
ATOM 2812 C C . LYS A 1 368 ? -62.284 -38.447 70.839 1.00 92.12 368 LYS A C 1
ATOM 2814 O O . LYS A 1 368 ? -63.295 -38.340 71.525 1.00 92.12 368 LYS A O 1
ATOM 2819 N N . LEU A 1 369 ? -61.065 -38.169 71.309 1.00 91.69 369 LEU A N 1
ATOM 2820 C CA . LEU A 1 369 ? -60.837 -37.733 72.693 1.00 91.69 369 LEU A CA 1
ATOM 2821 C C . LEU A 1 369 ? -61.494 -36.381 72.994 1.00 91.69 369 LEU A C 1
ATOM 2823 O O . LEU A 1 369 ? -61.999 -36.175 74.096 1.00 91.69 369 LEU A O 1
ATOM 2827 N N . ARG A 1 370 ? -61.515 -35.462 72.022 1.00 92.25 370 ARG A N 1
ATOM 2828 C CA . ARG A 1 370 ? -62.216 -34.178 72.140 1.00 92.25 370 ARG A CA 1
ATOM 2829 C C . ARG A 1 370 ? -63.715 -34.388 72.294 1.00 92.25 370 ARG A C 1
ATOM 2831 O O . ARG A 1 370 ? -64.299 -33.765 73.172 1.00 92.25 370 ARG A O 1
ATOM 2838 N N . ASP A 1 371 ? -64.331 -35.246 71.486 1.00 92.12 371 ASP A N 1
ATOM 2839 C CA . ASP A 1 371 ? -65.771 -35.524 71.569 1.00 92.12 371 ASP A CA 1
ATOM 2840 C C . ASP A 1 371 ? -66.131 -36.142 72.934 1.00 92.12 371 ASP A C 1
ATOM 2842 O O . ASP A 1 371 ? -67.082 -35.701 73.581 1.00 92.12 371 ASP A O 1
ATOM 2846 N N . GLU A 1 372 ? -65.309 -37.076 73.429 1.00 91.38 372 GLU A N 1
ATOM 2847 C CA . GLU A 1 372 ? -65.442 -37.655 74.775 1.00 91.38 372 GLU A CA 1
ATOM 2848 C C . GLU A 1 372 ? -65.296 -36.594 75.883 1.00 91.38 372 GLU A C 1
ATOM 2850 O O . GLU A 1 372 ? -66.093 -36.556 76.824 1.00 91.38 372 GLU A O 1
ATOM 2855 N N . LEU A 1 373 ? -64.305 -35.702 75.775 1.00 91.12 373 LEU A N 1
ATOM 2856 C CA . LEU A 1 373 ? -64.089 -34.615 76.734 1.00 91.12 373 LEU A CA 1
ATOM 2857 C C . LEU A 1 373 ? -65.268 -33.630 76.741 1.00 91.12 373 LEU A C 1
ATOM 2859 O O . LEU A 1 373 ? -65.747 -33.250 77.810 1.00 91.12 373 LEU A O 1
ATOM 2863 N N . VAL A 1 374 ? -65.761 -33.246 75.560 1.00 92.19 374 VAL A N 1
ATOM 2864 C CA . VAL A 1 374 ? -66.913 -32.349 75.398 1.00 92.19 374 VAL A CA 1
ATOM 2865 C C . VAL A 1 374 ? -68.174 -32.973 75.995 1.00 92.19 374 VAL A C 1
ATOM 2867 O O . VAL A 1 374 ? -68.919 -32.280 76.687 1.00 92.19 374 VAL A O 1
ATOM 2870 N N . GLN A 1 375 ? -68.393 -34.275 75.800 1.00 92.25 375 GLN A N 1
ATOM 2871 C CA . GLN A 1 375 ? -69.523 -34.981 76.402 1.00 92.25 375 GLN A CA 1
ATOM 2872 C C . GLN A 1 375 ? -69.471 -34.924 77.935 1.00 92.25 375 GLN A C 1
ATOM 2874 O O . GLN A 1 375 ? -70.450 -34.518 78.565 1.00 92.25 375 GLN A O 1
ATOM 2879 N N . ARG A 1 376 ? -68.318 -35.240 78.542 1.00 92.38 376 ARG A N 1
ATOM 2880 C CA . ARG A 1 376 ? -68.135 -35.150 80.004 1.00 92.38 376 ARG A CA 1
ATOM 2881 C C . ARG A 1 376 ? -68.357 -33.728 80.520 1.00 92.38 376 ARG A C 1
ATOM 2883 O O . ARG A 1 376 ? -69.010 -33.533 81.542 1.00 92.38 376 ARG A O 1
ATOM 2890 N N . MET A 1 377 ? -67.854 -32.728 79.796 1.00 92.00 377 MET A N 1
ATOM 2891 C CA . MET A 1 377 ? -68.073 -31.317 80.117 1.00 92.00 377 MET A CA 1
ATOM 2892 C C . MET A 1 377 ? -69.564 -30.942 80.082 1.00 92.00 377 MET A C 1
ATOM 2894 O O . MET A 1 377 ? -70.050 -30.285 81.001 1.00 92.00 377 MET A O 1
ATOM 2898 N N . MET A 1 378 ? -70.317 -31.389 79.073 1.00 90.81 378 MET A N 1
ATOM 2899 C CA . MET A 1 378 ? -71.763 -31.140 78.985 1.00 90.81 378 MET A CA 1
ATOM 2900 C C . MET A 1 378 ? -72.552 -31.834 80.102 1.00 90.81 378 MET A C 1
ATOM 2902 O O . MET A 1 378 ? -73.504 -31.254 80.624 1.00 90.81 378 MET A O 1
ATOM 2906 N N . GLU A 1 379 ? -72.165 -33.048 80.500 1.00 89.62 379 GLU A N 1
ATOM 2907 C CA . GLU A 1 379 ? -72.776 -33.739 81.643 1.00 89.62 379 GLU A CA 1
ATOM 2908 C C . GLU A 1 379 ? -72.602 -32.944 82.937 1.00 89.62 379 GLU A C 1
ATOM 2910 O O . GLU A 1 379 ? -73.580 -32.712 83.650 1.00 89.62 379 GLU A O 1
ATOM 2915 N N . ILE A 1 380 ? -71.384 -32.458 83.198 1.00 89.00 380 ILE A N 1
ATOM 2916 C CA . ILE A 1 380 ? -71.105 -31.604 84.358 1.00 89.00 380 ILE A CA 1
ATOM 2917 C C . ILE A 1 380 ? -71.932 -30.322 84.281 1.00 89.00 380 ILE A C 1
ATOM 2919 O O . ILE A 1 380 ? -72.583 -29.958 85.257 1.00 89.00 380 ILE A O 1
ATOM 2923 N N . LYS A 1 381 ? -71.966 -29.661 83.118 1.00 88.75 381 LYS A N 1
ATOM 2924 C CA . LYS A 1 381 ? -72.759 -28.442 82.906 1.00 88.75 381 LYS A CA 1
ATOM 2925 C C . LYS A 1 381 ? -74.234 -28.661 83.259 1.00 88.75 381 LYS A C 1
ATOM 2927 O O . LYS A 1 381 ? -74.824 -27.859 83.978 1.00 88.75 381 LYS A O 1
ATOM 2932 N N . ASN A 1 382 ? -74.817 -29.764 82.792 1.00 86.75 382 ASN A N 1
ATOM 2933 C CA . ASN A 1 382 ? -76.218 -30.097 83.041 1.00 86.75 382 ASN A CA 1
ATOM 2934 C C . ASN A 1 382 ? -76.499 -30.427 84.516 1.00 86.75 382 ASN A C 1
ATOM 2936 O O . ASN A 1 382 ? -77.584 -30.132 85.011 1.00 86.75 382 ASN A O 1
ATOM 2940 N N . GLU A 1 383 ? -75.555 -31.050 85.222 1.00 85.06 383 GLU A N 1
ATOM 2941 C CA . GLU A 1 383 ? -75.697 -31.383 86.647 1.00 85.06 383 GLU A CA 1
ATOM 2942 C C . GLU A 1 383 ? -75.478 -30.181 87.567 1.00 85.06 383 GLU A C 1
ATOM 2944 O O . GLU A 1 383 ? -76.142 -30.074 88.596 1.00 85.06 383 GLU A O 1
ATOM 2949 N N . VAL A 1 384 ? -74.616 -29.244 87.176 1.00 83.06 384 VAL A N 1
ATOM 2950 C CA . VAL A 1 384 ? -74.435 -27.962 87.870 1.00 83.06 384 VAL A CA 1
ATOM 2951 C C . VAL A 1 384 ? -75.671 -27.066 87.695 1.00 83.06 384 VAL A C 1
ATOM 2953 O O . VAL A 1 384 ? -76.109 -26.428 88.654 1.00 83.06 384 VAL A O 1
ATOM 2956 N N . ALA A 1 385 ? -76.304 -27.086 86.516 1.00 75.88 385 ALA A N 1
ATOM 2957 C CA . ALA A 1 385 ? -77.523 -26.324 86.227 1.00 75.88 385 ALA A CA 1
ATOM 2958 C C . ALA A 1 385 ? -78.756 -26.786 87.032 1.00 75.88 385 ALA A C 1
ATOM 2960 O O . ALA A 1 385 ? -79.647 -25.982 87.298 1.00 75.88 385 ALA A O 1
ATOM 2961 N N . LYS A 1 386 ? -78.813 -28.068 87.430 1.00 70.19 386 LYS A N 1
ATOM 2962 C CA . LYS A 1 386 ? -79.909 -28.662 88.229 1.00 70.19 386 LYS A CA 1
ATOM 2963 C C . LYS A 1 386 ? -79.893 -28.264 89.709 1.00 70.19 386 LYS A C 1
ATOM 2965 O O . LYS A 1 386 ? -80.836 -28.582 90.423 1.00 70.19 386 LYS A O 1
ATOM 2970 N N . THR A 1 387 ? -78.821 -27.613 90.152 1.00 60.97 387 THR A N 1
ATOM 2971 C CA . THR A 1 387 ? -78.627 -27.109 91.521 1.00 60.97 387 THR A CA 1
ATOM 2972 C C . THR A 1 387 ? -78.932 -25.609 91.675 1.00 60.97 387 THR A C 1
ATOM 2974 O O . THR A 1 387 ? -78.692 -25.067 92.751 1.00 60.97 387 THR A O 1
ATOM 2977 N N . LYS A 1 388 ? -79.444 -24.949 90.620 1.00 53.09 388 LYS A N 1
ATOM 2978 C CA . LYS A 1 388 ? -80.112 -23.633 90.699 1.00 53.09 388 LYS A CA 1
ATOM 2979 C C . LYS A 1 388 ? -81.449 -23.762 91.419 1.00 53.09 388 LYS A C 1
ATOM 2981 O O . LYS A 1 388 ? -81.781 -22.818 92.167 1.00 53.09 388 LYS A O 1
#